Protein AF-0000000067862853 (afdb_homodimer)

Nearest PDB structures (foldseek):
  2pue-assembly1_A  TM=7.650E-01  e=5.326E-22  Escherichia coli
  3c3k-assembly1_A  TM=8.866E-01  e=2.742E-17  Actinobacillus succinogenes 130Z
  3c3k-assembly1_B  TM=8.792E-01  e=3.487E-16  Actinobacillus succinogenes 130Z
  3d8u-assembly1_B  TM=8.675E-01  e=1.770E-12  Vibrio parahaemolyticus
  3g85-assembly1_A  TM=8.368E-01  e=6.312E-10  Clostridium acetobutylicum ATCC 824

pLDDT: mean 90.09, std 11.93, range [35.66, 98.94]

Structure (mmCIF, N/CA/C/O backbone):
data_AF-0000000067862853-model_v1
#
loop_
_entity.id
_entity.type
_entity.pdbx_description
1 polymer 'Lmo0535 protein'
#
loop_
_atom_site.group_PDB
_atom_site.id
_atom_site.type_symbol
_atom_site.label_atom_id
_atom_site.label_alt_id
_atom_site.label_comp_id
_atom_site.label_asym_id
_atom_site.label_entity_id
_atom_site.label_seq_id
_atom_site.pdbx_PDB_ins_code
_atom_site.Cartn_x
_atom_site.Cartn_y
_atom_site.Cartn_z
_atom_site.occupancy
_atom_site.B_iso_or_equiv
_atom_site.auth_seq_id
_atom_site.auth_comp_id
_atom_site.auth_asym_id
_atom_site.auth_atom_id
_atom_site.pdbx_PDB_model_num
ATOM 1 N N . MET A 1 1 ? 16.25 32.438 21.812 1 44.72 1 MET A N 1
ATOM 2 C CA . MET A 1 1 ? 15.672 32.344 20.484 1 44.72 1 MET A CA 1
ATOM 3 C C . MET A 1 1 ? 15.031 33.688 20.078 1 44.72 1 MET A C 1
ATOM 5 O O . MET A 1 1 ? 14.445 34.375 20.922 1 44.72 1 MET A O 1
ATOM 9 N N . ALA A 1 2 ? 15.43 34.25 19.016 1 62.78 2 ALA A N 1
ATOM 10 C CA . ALA A 1 2 ? 14.906 35.531 18.609 1 62.78 2 ALA A CA 1
ATOM 11 C C . ALA A 1 2 ? 13.391 35.531 18.484 1 62.78 2 ALA A C 1
ATOM 13 O O . ALA A 1 2 ? 12.82 34.531 17.984 1 62.78 2 ALA A O 1
ATOM 14 N N . ASN A 1 3 ? 12.75 36.312 19.25 1 71.12 3 ASN A N 1
ATOM 15 C CA . ASN A 1 3 ? 11.305 36.469 19.125 1 71.12 3 ASN A CA 1
ATOM 16 C C . ASN A 1 3 ? 10.922 37.781 18.453 1 71.12 3 ASN A C 1
ATOM 18 O O . ASN A 1 3 ? 11.789 38.562 18.109 1 71.12 3 ASN A O 1
ATOM 22 N N . ILE A 1 4 ? 9.664 37.812 18.172 1 80.12 4 ILE A N 1
ATOM 23 C CA . ILE A 1 4 ? 9.148 38.938 17.438 1 80.12 4 ILE A CA 1
ATOM 24 C C . ILE A 1 4 ? 9.531 40.25 18.141 1 80.12 4 ILE A C 1
ATOM 26 O O . ILE A 1 4 ? 9.859 41.25 17.5 1 80.12 4 ILE A O 1
ATOM 30 N N . GLN A 1 5 ? 9.617 40.156 19.406 1 80.5 5 GLN A N 1
ATOM 31 C CA . GLN A 1 5 ? 9.93 41.344 20.203 1 80.5 5 GLN A CA 1
ATOM 32 C C . GLN A 1 5 ? 11.383 41.75 20.016 1 80.5 5 GLN A C 1
ATOM 34 O O . GLN A 1 5 ? 11.688 42.938 19.906 1 80.5 5 GLN A O 1
ATOM 39 N N . GLU A 1 6 ? 12.18 40.75 19.953 1 81.88 6 GLU A N 1
ATOM 40 C CA . GLU A 1 6 ? 13.594 41.031 19.734 1 81.88 6 GLU A CA 1
ATOM 41 C C . GLU A 1 6 ? 13.844 41.625 18.359 1 81.88 6 GLU A C 1
ATOM 43 O O . GLU A 1 6 ? 14.617 42.562 18.219 1 81.88 6 GLU A O 1
ATOM 48 N N . ILE A 1 7 ? 13.203 41.031 17.453 1 86.81 7 ILE A N 1
ATOM 49 C CA . ILE A 1 7 ? 13.328 41.531 16.094 1 86.81 7 ILE A CA 1
ATOM 50 C C . ILE A 1 7 ? 12.844 42.969 16.031 1 86.81 7 ILE A C 1
ATOM 52 O O . ILE A 1 7 ? 13.484 43.844 15.406 1 86.81 7 ILE A O 1
ATOM 56 N N . ALA A 1 8 ? 11.766 43.219 16.641 1 88.69 8 ALA A N 1
ATOM 57 C CA . ALA A 1 8 ? 11.203 44.562 16.672 1 88.69 8 ALA A CA 1
ATOM 58 C C . ALA A 1 8 ? 12.195 45.562 17.266 1 88.69 8 ALA A C 1
ATOM 60 O O . ALA A 1 8 ? 12.406 46.656 16.703 1 88.69 8 ALA A O 1
ATOM 61 N N . LYS A 1 9 ? 12.797 45.188 18.266 1 87.31 9 LYS A N 1
ATOM 62 C CA . LYS A 1 9 ? 13.781 46 18.938 1 87.31 9 LYS A CA 1
ATOM 63 C C . LYS A 1 9 ? 14.977 46.312 18.031 1 87.31 9 LYS A C 1
ATOM 65 O O . LYS A 1 9 ? 15.406 47.438 17.906 1 87.31 9 LYS A O 1
ATOM 70 N N . LEU A 1 10 ? 15.391 45.281 17.438 1 88.56 10 LEU A N 1
ATOM 71 C CA . LEU A 1 10 ? 16.578 45.406 16.594 1 88.56 10 LEU A CA 1
ATOM 72 C C . LEU A 1 10 ? 16.266 46.219 15.344 1 88.56 10 LEU A C 1
ATOM 74 O O . LEU A 1 10 ? 17.125 46.938 14.844 1 88.56 10 LEU A O 1
ATOM 78 N N . ALA A 1 11 ? 15.094 46.062 14.898 1 89.44 11 ALA A N 1
ATOM 79 C CA . ALA A 1 11 ? 14.688 46.75 13.664 1 89.44 11 ALA A CA 1
ATOM 80 C C . ALA A 1 11 ? 14.18 48.156 13.953 1 89.44 11 ALA A C 1
ATOM 82 O O . ALA A 1 11 ? 13.992 48.938 13.039 1 89.44 11 ALA A O 1
ATOM 83 N N . GLY A 1 12 ? 13.906 48.531 15.172 1 90.62 12 GLY A N 1
ATOM 84 C CA . GLY A 1 12 ? 13.383 49.812 15.562 1 90.62 12 GLY A CA 1
ATOM 85 C C . GLY A 1 12 ? 11.93 50.031 15.172 1 90.62 12 GLY A C 1
ATOM 86 O O . GLY A 1 12 ? 11.539 51.125 14.773 1 90.62 12 GLY A O 1
ATOM 87 N N . VAL A 1 13 ? 11.289 48.906 15.109 1 90 13 VAL A N 1
ATOM 88 C CA . VAL A 1 13 ? 9.875 48.969 14.758 1 90 13 VAL A CA 1
ATOM 89 C C . VAL A 1 13 ? 9.047 48.25 15.82 1 90 13 VAL A C 1
ATOM 91 O O . VAL A 1 13 ? 9.602 47.656 16.75 1 90 13 VAL A O 1
ATOM 94 N N . SER A 1 14 ? 7.727 48.406 15.781 1 85.44 14 SER A N 1
ATOM 95 C CA . SER A 1 14 ? 6.836 47.719 16.688 1 85.44 14 SER A CA 1
ATOM 96 C C . SER A 1 14 ? 6.754 46.219 16.344 1 85.44 14 SER A C 1
ATOM 98 O O . SER A 1 14 ? 7.031 45.812 15.211 1 85.44 14 SER A O 1
ATOM 100 N N . SER A 1 15 ? 6.383 45.406 17.359 1 86.12 15 SER A N 1
ATOM 101 C CA . SER A 1 15 ? 6.164 43.969 17.109 1 86.12 15 SER A CA 1
ATOM 102 C C . SER A 1 15 ? 5.09 43.75 16.062 1 86.12 15 SER A C 1
ATOM 104 O O . SER A 1 15 ? 5.164 42.812 15.273 1 86.12 15 SER A O 1
ATOM 106 N N . ALA A 1 16 ? 4.184 44.656 15.992 1 81 16 ALA A N 1
ATOM 107 C CA . ALA A 1 16 ? 3.131 44.594 14.984 1 81 16 ALA A CA 1
ATOM 108 C C . ALA A 1 16 ? 3.703 44.781 13.586 1 81 16 ALA A C 1
ATOM 110 O O . ALA A 1 16 ? 3.283 44.125 12.633 1 81 16 ALA A O 1
ATOM 111 N N . THR A 1 17 ? 4.598 45.719 13.539 1 84.19 17 THR A N 1
ATOM 112 C CA . THR A 1 17 ? 5.246 45.969 12.258 1 84.19 17 THR A CA 1
ATOM 113 C C . THR A 1 17 ? 6.039 44.75 11.797 1 84.19 17 THR A C 1
ATOM 115 O O . THR A 1 17 ? 6.004 44.406 10.617 1 84.19 17 THR A O 1
ATOM 118 N N . VAL A 1 18 ? 6.734 44.094 12.758 1 84.31 18 VAL A N 1
ATOM 119 C CA . VAL A 1 18 ? 7.477 42.875 12.445 1 84.31 18 VAL A CA 1
ATOM 120 C C . VAL A 1 18 ? 6.52 41.812 11.938 1 84.31 18 VAL A C 1
ATOM 122 O O . VAL A 1 18 ? 6.789 41.156 10.938 1 84.31 18 VAL A O 1
ATOM 125 N N . SER A 1 19 ? 5.484 41.75 12.602 1 78.56 19 SER A N 1
ATOM 126 C CA . SER A 1 19 ? 4.469 40.781 12.211 1 78.56 19 SER A CA 1
ATOM 127 C C . SER A 1 19 ? 3.941 41.062 10.812 1 78.56 19 SER A C 1
ATOM 129 O O . SER A 1 19 ? 3.752 40.125 10.016 1 78.56 19 SER A O 1
ATOM 131 N N . ARG A 1 20 ? 3.793 42.281 10.555 1 78.06 20 ARG A N 1
ATOM 132 C CA . ARG A 1 20 ? 3.314 42.688 9.234 1 78.06 20 ARG A CA 1
ATOM 133 C C . ARG A 1 20 ? 4.336 42.344 8.156 1 78.06 20 ARG A C 1
ATOM 135 O O . ARG A 1 20 ? 3.971 41.906 7.059 1 78.06 20 ARG A O 1
ATOM 142 N N . VAL A 1 21 ? 5.562 42.5 8.477 1 80.38 21 VAL A N 1
ATOM 143 C CA . VAL A 1 21 ? 6.625 42.188 7.523 1 80.38 21 VAL A CA 1
ATOM 144 C C . VAL A 1 21 ? 6.688 40.688 7.293 1 80.38 21 VAL A C 1
ATOM 146 O O . VAL A 1 21 ? 6.777 40.219 6.152 1 80.38 21 VAL A O 1
ATOM 149 N N . ILE A 1 22 ? 6.566 39.938 8.375 1 77.12 22 ILE A N 1
ATOM 150 C CA . ILE A 1 22 ? 6.648 38.469 8.336 1 77.12 22 ILE A CA 1
ATOM 151 C C . ILE A 1 22 ? 5.484 37.906 7.527 1 77.12 22 ILE A C 1
ATOM 153 O O . ILE A 1 22 ? 5.66 36.969 6.738 1 77.12 22 ILE A O 1
ATOM 157 N N . ASN A 1 23 ? 4.457 38.688 7.625 1 66.5 23 ASN A N 1
ATOM 158 C CA . ASN A 1 23 ? 3.234 38.188 6.992 1 66.5 23 ASN A CA 1
ATOM 159 C C . ASN A 1 23 ? 2.994 38.875 5.648 1 66.5 23 ASN A C 1
ATOM 161 O O . ASN A 1 23 ? 1.896 38.812 5.094 1 66.5 23 ASN A O 1
ATOM 165 N N . LYS A 1 24 ? 3.947 39.406 5.117 1 71.19 24 LYS A N 1
ATOM 166 C CA . LYS A 1 24 ? 3.986 40.094 3.838 1 71.19 24 LYS A CA 1
ATOM 167 C C . LYS A 1 24 ? 2.75 40.969 3.654 1 71.19 24 LYS A C 1
ATOM 169 O O . LYS A 1 24 ? 2.129 40.969 2.59 1 71.19 24 LYS A O 1
ATOM 174 N N . ARG A 1 25 ? 2.408 41.688 4.641 1 65.38 25 ARG A N 1
ATOM 175 C CA . ARG A 1 25 ? 1.272 42.594 4.562 1 65.38 25 ARG A CA 1
ATOM 176 C C . ARG A 1 25 ? 1.692 43.969 3.99 1 65.38 25 ARG A C 1
ATOM 178 O O . ARG A 1 25 ? 2.846 44.375 4.137 1 65.38 25 ARG A O 1
ATOM 185 N N . ASP A 1 26 ? 0.884 44.625 3.127 1 64.81 26 ASP A N 1
ATOM 186 C CA . ASP A 1 26 ? 1.16 45.75 2.256 1 64.81 26 ASP A CA 1
ATOM 187 C C . ASP A 1 26 ? 1.392 47.031 3.068 1 64.81 26 ASP A C 1
ATOM 189 O O . ASP A 1 26 ? 1.875 48.031 2.539 1 64.81 26 ASP A O 1
ATOM 193 N N . TYR A 1 27 ? 1.237 47.156 4.293 1 75.56 27 TYR A N 1
ATOM 194 C CA . TYR A 1 27 ? 1.211 48.406 5.02 1 75.56 27 TYR A CA 1
ATOM 195 C C . TYR A 1 27 ? 2.58 48.719 5.605 1 75.56 27 TYR A C 1
ATOM 197 O O . TYR A 1 27 ? 2.699 49.562 6.492 1 75.56 27 TYR A O 1
ATOM 205 N N . VAL A 1 28 ? 3.664 48.156 5.09 1 80.38 28 VAL A N 1
ATOM 206 C CA . VAL A 1 28 ? 5.012 48.406 5.586 1 80.38 28 VAL A CA 1
ATOM 207 C C . VAL A 1 28 ? 5.887 48.969 4.457 1 80.38 28 VAL A C 1
ATOM 209 O O . VAL A 1 28 ? 5.832 48.469 3.33 1 80.38 28 VAL A O 1
ATOM 212 N N . SER A 1 29 ? 6.543 50.188 4.637 1 84.62 29 SER A N 1
ATOM 213 C CA . SER A 1 29 ? 7.418 50.75 3.623 1 84.62 29 SER A CA 1
ATOM 214 C C . SER A 1 29 ? 8.492 49.781 3.186 1 84.62 29 SER A C 1
ATOM 216 O O . SER A 1 29 ? 8.875 48.875 3.951 1 84.62 29 SER A O 1
ATOM 218 N N . ASP A 1 30 ? 8.906 49.938 2.002 1 86.44 30 ASP A N 1
ATOM 219 C CA . ASP A 1 30 ? 9.93 49.062 1.445 1 86.44 30 ASP A CA 1
ATOM 220 C C . ASP A 1 30 ? 11.203 49.094 2.289 1 86.44 30 ASP A C 1
ATOM 222 O O . ASP A 1 30 ? 11.867 48.094 2.467 1 86.44 30 ASP A O 1
ATOM 226 N N . GLU A 1 31 ? 11.508 50.281 2.693 1 87.12 31 GLU A N 1
ATOM 227 C CA . GLU A 1 31 ? 12.711 50.438 3.512 1 87.12 31 GLU A CA 1
ATOM 228 C C . GLU A 1 31 ? 12.594 49.688 4.824 1 87.12 31 GLU A C 1
ATOM 230 O O . GLU A 1 31 ? 13.516 48.969 5.207 1 87.12 31 GLU A O 1
ATOM 235 N N . THR A 1 32 ? 11.531 49.781 5.445 1 89.44 32 THR A N 1
ATOM 236 C CA . THR A 1 32 ? 11.281 49.094 6.707 1 89.44 32 THR A CA 1
ATOM 237 C C . THR A 1 32 ? 11.234 47.594 6.504 1 89.44 32 THR A C 1
ATOM 239 O O . THR A 1 32 ? 11.789 46.844 7.301 1 89.44 32 THR A O 1
ATOM 242 N N . ARG A 1 33 ? 10.648 47.125 5.531 1 89.25 33 ARG A N 1
ATOM 243 C CA . ARG A 1 33 ? 10.562 45.719 5.195 1 89.25 33 ARG A CA 1
ATOM 244 C C . ARG A 1 33 ? 11.953 45.094 5.031 1 89.25 33 ARG A C 1
ATOM 246 O O . ARG A 1 33 ? 12.234 44.031 5.562 1 89.25 33 ARG A O 1
ATOM 253 N N . LYS A 1 34 ? 12.727 45.812 4.258 1 88 34 LYS A N 1
ATOM 254 C CA . LYS A 1 34 ? 14.086 45.312 4.027 1 88 34 LYS A CA 1
ATOM 255 C C . LYS A 1 34 ? 14.867 45.219 5.332 1 88 34 LYS A C 1
ATOM 257 O O . LYS A 1 34 ? 15.602 44.25 5.559 1 88 34 LYS A O 1
ATOM 262 N N . ARG A 1 35 ? 14.742 46.25 6.09 1 88.06 35 ARG A N 1
ATOM 263 C CA . ARG A 1 35 ? 15.445 46.281 7.367 1 88.06 35 ARG A CA 1
ATOM 264 C C . ARG A 1 35 ? 15 45.125 8.266 1 88.06 35 ARG A C 1
ATOM 266 O O . ARG A 1 35 ? 15.836 44.438 8.836 1 88.06 35 ARG A O 1
ATOM 273 N N . VAL A 1 36 ? 13.766 44.969 8.391 1 88.12 36 VAL A N 1
ATOM 274 C CA . VAL A 1 36 ? 13.195 43.906 9.227 1 88.12 36 VAL A CA 1
ATOM 275 C C . VAL A 1 36 ? 13.578 42.531 8.664 1 88.12 36 VAL A C 1
ATOM 277 O O . VAL A 1 36 ? 14 41.656 9.414 1 88.12 36 VAL A O 1
ATOM 280 N N . GLN A 1 37 ? 13.508 42.406 7.426 1 86.81 37 GLN A N 1
ATOM 281 C CA . GLN A 1 37 ? 13.852 41.156 6.785 1 86.81 37 GLN A CA 1
ATOM 282 C C . GLN A 1 37 ? 15.32 40.812 7.008 1 86.81 37 GLN A C 1
ATOM 284 O O . GLN A 1 37 ? 15.664 39.625 7.234 1 86.81 37 GLN A O 1
ATOM 289 N N . THR A 1 38 ? 16.188 41.812 6.832 1 85.38 38 THR A N 1
ATOM 290 C CA . THR A 1 38 ? 17.625 41.625 7.062 1 85.38 38 THR A CA 1
ATOM 291 C C . THR A 1 38 ? 17.875 41.062 8.461 1 85.38 38 THR A C 1
ATOM 293 O O . THR A 1 38 ? 18.703 40.156 8.641 1 85.38 38 THR A O 1
ATOM 296 N N . ILE A 1 39 ? 17.156 41.562 9.391 1 85.25 39 ILE A N 1
ATOM 297 C CA . ILE A 1 39 ? 17.312 41.125 10.773 1 85.25 39 ILE A CA 1
ATOM 298 C C . ILE A 1 39 ? 16.734 39.719 10.938 1 85.25 39 ILE A C 1
ATOM 300 O O . ILE A 1 39 ? 17.328 38.844 11.602 1 85.25 39 ILE A O 1
ATOM 304 N N . ILE A 1 40 ? 15.641 39.469 10.359 1 81.19 40 ILE A N 1
ATOM 305 C CA . ILE A 1 40 ? 15.023 38.125 10.375 1 81.19 40 ILE A CA 1
ATOM 306 C C . ILE A 1 40 ? 15.992 37.094 9.805 1 81.19 40 ILE A C 1
ATOM 308 O O . ILE A 1 40 ? 16.188 36.031 10.391 1 81.19 40 ILE A O 1
ATOM 312 N N . ASP A 1 41 ? 16.578 37.469 8.758 1 78.06 41 ASP A N 1
ATOM 313 C CA . ASP A 1 41 ? 17.531 36.594 8.094 1 78.06 41 ASP A CA 1
ATOM 314 C C . ASP A 1 41 ? 18.781 36.375 8.945 1 78.06 41 ASP A C 1
ATOM 316 O O . ASP A 1 41 ? 19.297 35.281 9.062 1 78.06 41 ASP A O 1
ATOM 320 N N . LYS A 1 42 ? 19.266 37.531 9.461 1 78.38 42 LYS A N 1
ATOM 321 C CA . LYS A 1 42 ? 20.453 37.5 10.297 1 78.38 42 LYS A CA 1
ATOM 322 C C . LYS A 1 42 ? 20.234 36.625 11.531 1 78.38 42 LYS A C 1
ATOM 324 O O . LYS A 1 42 ? 21.141 35.906 11.945 1 78.38 42 LYS A O 1
ATOM 329 N N . LEU A 1 43 ? 18.969 36.719 12 1 77 43 LEU A N 1
ATOM 330 C CA . LEU A 1 43 ? 18.656 35.969 13.219 1 77 43 LEU A CA 1
ATOM 331 C C . LEU A 1 43 ? 18.125 34.594 12.891 1 77 43 LEU A C 1
ATOM 333 O O . LEU A 1 43 ? 17.906 33.781 13.797 1 77 43 LEU A O 1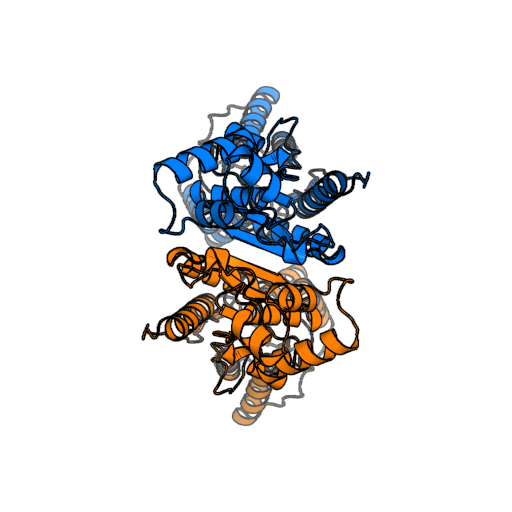
ATOM 337 N N . ASP A 1 44 ? 17.891 34.375 11.641 1 74 44 ASP A N 1
ATOM 338 C CA . ASP A 1 44 ? 17.266 33.156 11.164 1 74 44 ASP A CA 1
ATOM 339 C C . ASP A 1 44 ? 15.945 32.906 11.875 1 74 44 ASP A C 1
ATOM 341 O O . ASP A 1 44 ? 15.695 31.781 12.336 1 74 44 ASP A O 1
ATOM 345 N N . TYR A 1 45 ? 15.312 34.062 12.078 1 66.56 45 TYR A N 1
ATOM 346 C CA . TYR A 1 45 ? 14.039 34 12.797 1 66.56 45 TYR A CA 1
ATOM 347 C C . TYR A 1 45 ? 12.977 33.281 11.961 1 66.56 45 TYR A C 1
ATOM 349 O O . TYR A 1 45 ? 12.797 33.594 10.781 1 66.56 45 TYR A O 1
ATOM 357 N N . VAL A 1 46 ? 12.406 32.281 12.477 1 62.12 46 VAL A N 1
ATOM 358 C CA . VAL A 1 46 ? 11.297 31.562 11.836 1 62.12 46 VAL A CA 1
ATOM 359 C C . VAL A 1 46 ? 10.023 31.766 12.648 1 62.12 46 VAL A C 1
ATOM 361 O O . VAL A 1 46 ? 9.992 31.469 13.852 1 62.12 46 VAL A O 1
ATOM 364 N N . PRO A 1 47 ? 9 32.469 12.07 1 55.69 47 PRO A N 1
ATOM 365 C CA . PRO A 1 47 ? 7.75 32.656 12.812 1 55.69 47 PRO A CA 1
ATOM 366 C C . PRO A 1 47 ? 7.137 31.312 13.234 1 55.69 47 PRO A C 1
ATOM 368 O O . PRO A 1 47 ? 7.168 30.344 12.461 1 55.69 47 PRO A O 1
ATOM 371 N N . ASN A 1 48 ? 7.074 31.094 14.523 1 49.5 48 ASN A N 1
ATOM 372 C CA . ASN A 1 48 ? 6.363 29.906 14.984 1 49.5 48 ASN A CA 1
ATOM 373 C C . ASN A 1 48 ? 4.855 30.047 14.781 1 49.5 48 ASN A C 1
ATOM 375 O O . ASN A 1 48 ? 4.207 30.859 15.438 1 49.5 48 ASN A O 1
ATOM 379 N N . ILE A 1 49 ? 4.355 29.734 13.641 1 45.44 49 ILE A N 1
ATOM 380 C CA . ILE A 1 49 ? 2.918 29.828 13.398 1 45.44 49 ILE A CA 1
ATOM 381 C C . ILE A 1 49 ? 2.162 29.156 14.539 1 45.44 49 ILE A C 1
ATOM 383 O O . ILE A 1 49 ? 1.071 29.594 14.914 1 45.44 49 ILE A O 1
ATOM 387 N N . ASN A 1 50 ? 2.67 27.969 14.93 1 41.78 50 ASN A N 1
ATOM 388 C CA . ASN A 1 50 ? 2.016 27.266 16.016 1 41.78 50 ASN A CA 1
ATOM 389 C C . ASN A 1 50 ? 2.297 27.922 17.359 1 41.78 50 ASN A C 1
ATOM 391 O O . ASN A 1 50 ? 2.137 27.297 18.422 1 41.78 50 ASN A O 1
ATOM 395 N N . ALA A 1 51 ? 2.787 28.984 17.516 1 40.81 51 ALA A N 1
ATOM 396 C CA . ALA A 1 51 ? 2.971 29.672 18.797 1 40.81 51 ALA A CA 1
ATOM 397 C C . ALA A 1 51 ? 1.783 29.422 19.734 1 40.81 51 ALA A C 1
ATOM 399 O O . ALA A 1 51 ? 1.935 29.406 20.953 1 40.81 51 ALA A O 1
ATOM 400 N N . VAL A 1 52 ? 0.708 29.281 19.188 1 36.59 52 VAL A N 1
ATOM 401 C CA . VAL A 1 52 ? -0.43 28.969 20.047 1 36.59 52 VAL A CA 1
ATOM 402 C C . VAL A 1 52 ? -0.326 27.531 20.531 1 36.59 52 VAL A C 1
ATOM 404 O O . VAL A 1 52 ? -0.68 27.234 21.672 1 36.59 52 VAL A O 1
ATOM 407 N N . SER A 1 53 ? -0.062 26.547 19.672 1 39.09 53 SER A N 1
ATOM 408 C CA . SER A 1 53 ? 0.165 25.188 20.141 1 39.09 53 SER A CA 1
ATOM 409 C C . SER A 1 53 ? 1.437 25.094 20.984 1 39.09 53 SER A C 1
ATOM 411 O O . SER A 1 53 ? 1.828 24 21.406 1 39.09 53 SER A O 1
ATOM 413 N N . LEU A 1 54 ? 2.17 26.031 21.109 1 35.66 54 LEU A N 1
ATOM 414 C CA . LEU A 1 54 ? 3.506 26.188 21.672 1 35.66 54 LEU A CA 1
ATOM 415 C C . LEU A 1 54 ? 3.512 25.828 23.156 1 35.66 54 LEU A C 1
ATOM 417 O O . LEU A 1 54 ? 4.566 25.844 23.797 1 35.66 54 LEU A O 1
ATOM 421 N N . LYS A 1 55 ? 2.496 26.25 23.828 1 37.47 55 LYS A N 1
ATOM 422 C CA . LYS A 1 55 ? 2.91 25.969 25.203 1 37.47 55 LYS A CA 1
ATOM 423 C C . LYS A 1 55 ? 3.562 24.594 25.297 1 37.47 55 LYS A C 1
ATOM 425 O O . LYS A 1 55 ? 4.418 24.359 26.156 1 37.47 55 LYS A O 1
ATOM 430 N N . LYS A 1 56 ? 2.807 23.516 24.969 1 45.44 56 LYS A N 1
ATOM 431 C CA . LYS A 1 56 ? 3.461 22.25 25.281 1 45.44 56 LYS A CA 1
ATOM 432 C C . LYS A 1 56 ? 4.43 21.844 24.188 1 45.44 56 LYS A C 1
ATOM 434 O O . LYS A 1 56 ? 4.953 20.734 24.188 1 45.44 56 LYS A O 1
ATOM 439 N N . GLY A 1 57 ? 5.297 22.672 23.547 1 54.62 57 GLY A N 1
ATOM 440 C CA . GLY A 1 57 ? 6.484 22.641 22.719 1 54.62 57 GLY A CA 1
ATOM 441 C C . GLY A 1 57 ? 6.383 21.641 21.562 1 54.62 57 GLY A C 1
ATOM 442 O O . GLY A 1 57 ? 6.918 21.891 20.484 1 54.62 57 GLY A O 1
ATOM 443 N N . ALA A 1 58 ? 5.785 20.531 21.656 1 67.5 58 ALA A N 1
ATOM 444 C CA . ALA A 1 58 ? 5.809 19.516 20.609 1 67.5 58 ALA A CA 1
ATOM 445 C C . ALA A 1 58 ? 4.488 19.484 19.844 1 67.5 58 ALA A C 1
ATOM 447 O O . ALA A 1 58 ? 3.414 19.531 20.438 1 67.5 58 ALA A O 1
ATOM 448 N N . THR A 1 59 ? 4.473 19.719 18.484 1 75.31 59 THR A N 1
ATOM 449 C CA . THR A 1 59 ? 3.301 19.578 17.625 1 75.31 59 THR A CA 1
ATOM 450 C C . THR A 1 59 ? 2.791 18.141 17.625 1 75.31 59 THR A C 1
ATOM 452 O O . THR A 1 59 ? 1.637 17.891 17.281 1 75.31 59 THR A O 1
ATOM 455 N N . LYS A 1 60 ? 3.639 17.219 17.953 1 84.31 60 LYS A N 1
ATOM 456 C CA . LYS A 1 60 ? 3.396 15.781 17.875 1 84.31 60 LYS A CA 1
ATOM 457 C C . LYS A 1 60 ? 3.068 15.352 16.453 1 84.31 60 LYS A C 1
ATOM 459 O O . LYS A 1 60 ? 2.23 14.477 16.234 1 84.31 60 LYS A O 1
ATOM 464 N N . LEU A 1 61 ? 3.59 16.078 15.531 1 85.19 61 LEU A N 1
ATOM 465 C CA . LEU A 1 61 ? 3.461 15.805 14.102 1 85.19 61 LEU A CA 1
ATOM 466 C C . LEU A 1 61 ? 4.824 15.547 13.477 1 85.19 61 LEU A C 1
ATOM 468 O O . LEU A 1 61 ? 5.773 16.297 13.711 1 85.19 61 LEU A O 1
ATOM 472 N N . ILE A 1 62 ? 4.914 14.43 12.828 1 92.38 62 ILE A N 1
ATOM 473 C CA . ILE A 1 62 ? 6.133 14.125 12.086 1 92.38 62 ILE A CA 1
ATOM 474 C C . ILE A 1 62 ? 5.832 14.094 10.586 1 92.38 62 ILE A C 1
ATOM 476 O O . ILE A 1 62 ? 4.809 13.547 10.164 1 92.38 62 ILE A O 1
ATOM 480 N N . GLY A 1 63 ? 6.645 14.75 9.82 1 91.62 63 GLY A N 1
ATOM 481 C CA . GLY A 1 63 ? 6.5 14.711 8.375 1 91.62 63 GLY A CA 1
ATOM 482 C C . GLY A 1 63 ? 7.227 13.539 7.734 1 91.62 63 GLY A C 1
ATOM 483 O O . GLY A 1 63 ? 8.336 13.195 8.133 1 91.62 63 GLY A O 1
ATOM 484 N N . MET A 1 64 ? 6.57 12.945 6.805 1 92.38 64 MET A N 1
ATOM 485 C CA . MET A 1 64 ? 7.195 11.922 5.973 1 92.38 64 MET A CA 1
ATOM 486 C C . MET A 1 64 ? 7.211 12.344 4.508 1 92.38 64 MET A C 1
ATOM 488 O O . MET A 1 64 ? 6.164 12.641 3.932 1 92.38 64 MET A O 1
ATOM 492 N N . VAL A 1 65 ? 8.406 12.352 3.957 1 91.62 65 VAL A N 1
ATOM 493 C CA . VAL A 1 65 ? 8.594 12.781 2.576 1 91.62 65 VAL A CA 1
ATOM 494 C C . VAL A 1 65 ? 8.852 11.57 1.684 1 91.62 65 VAL A C 1
ATOM 496 O O . VAL A 1 65 ? 9.875 10.898 1.822 1 91.62 65 VAL A O 1
ATOM 499 N N . ILE A 1 66 ? 7.938 11.328 0.81 1 88.38 66 ILE A N 1
ATOM 500 C CA . ILE A 1 66 ? 8.039 10.172 -0.067 1 88.38 66 ILE A CA 1
ATOM 501 C C . ILE A 1 66 ? 7.762 10.586 -1.51 1 88.38 66 ILE A C 1
ATOM 503 O O . ILE A 1 66 ? 6.906 11.438 -1.765 1 88.38 66 ILE A O 1
ATOM 507 N N . PRO A 1 67 ? 8.516 10.023 -2.488 1 82.5 67 PRO A N 1
ATOM 508 C CA . PRO A 1 67 ? 8.281 10.414 -3.881 1 82.5 67 PRO A CA 1
ATOM 509 C C . PRO A 1 67 ? 7.043 9.758 -4.48 1 82.5 67 PRO A C 1
ATOM 511 O O . PRO A 1 67 ? 6.441 10.305 -5.414 1 82.5 67 PRO A O 1
ATOM 514 N N . SER A 1 68 ? 6.801 8.547 -4.121 1 77.62 68 SER A N 1
ATOM 515 C CA . SER A 1 68 ? 5.707 7.762 -4.68 1 77.62 68 SER A CA 1
ATOM 516 C C . SER A 1 68 ? 5.297 6.633 -3.74 1 77.62 68 SER A C 1
ATOM 518 O O . SER A 1 68 ? 5.859 6.488 -2.652 1 77.62 68 SER A O 1
ATOM 520 N N . PHE A 1 69 ? 4.207 6.016 -4.223 1 75.75 69 PHE A N 1
ATOM 521 C CA . PHE A 1 69 ? 3.779 4.832 -3.492 1 75.75 69 PHE A CA 1
ATOM 522 C C . PHE A 1 69 ? 4.316 3.564 -4.148 1 75.75 69 PHE A C 1
ATOM 524 O O . PHE A 1 69 ? 3.969 3.254 -5.289 1 75.75 69 PHE A O 1
ATOM 531 N N . THR A 1 70 ? 5.348 2.971 -3.648 1 77.38 70 THR A N 1
ATOM 532 C CA . THR A 1 70 ? 5.828 1.655 -4.055 1 77.38 70 THR A CA 1
ATOM 533 C C . THR A 1 70 ? 5.656 0.645 -2.924 1 77.38 70 THR A C 1
ATOM 535 O O . THR A 1 70 ? 5.355 1.021 -1.788 1 77.38 70 THR A O 1
ATOM 538 N N . ASP A 1 71 ? 5.832 -0.582 -3.254 1 79.31 71 ASP A N 1
ATOM 539 C CA . ASP A 1 71 ? 5.559 -1.629 -2.273 1 79.31 71 ASP A CA 1
ATOM 540 C C . ASP A 1 71 ? 6.445 -1.468 -1.039 1 79.31 71 ASP A C 1
ATOM 542 O O . ASP A 1 71 ? 5.953 -1.493 0.091 1 79.31 71 ASP A O 1
ATOM 546 N N . SER A 1 72 ? 7.723 -1.301 -1.27 1 82.62 72 SER A N 1
ATOM 547 C CA . SER A 1 72 ? 8.633 -1.154 -0.139 1 82.62 72 SER A CA 1
ATOM 548 C C . SER A 1 72 ? 8.352 0.132 0.631 1 82.62 72 SER A C 1
ATOM 550 O O . SER A 1 72 ? 8.438 0.156 1.86 1 82.62 72 SER A O 1
ATOM 552 N N . LEU A 1 73 ? 7.98 1.172 -0.05 1 85.81 73 LEU A N 1
ATOM 553 C CA . LEU A 1 73 ? 7.68 2.447 0.592 1 85.81 73 LEU A CA 1
ATOM 554 C C . LEU A 1 73 ? 6.395 2.355 1.407 1 85.81 73 LEU A C 1
ATOM 556 O O . LEU A 1 73 ? 6.285 2.967 2.473 1 85.81 73 LEU A O 1
ATOM 560 N N . ASN A 1 74 ? 5.52 1.596 0.898 1 86.44 74 ASN A N 1
ATOM 561 C CA . ASN A 1 74 ? 4.285 1.385 1.648 1 86.44 74 ASN A CA 1
ATOM 562 C C . ASN A 1 74 ? 4.551 0.677 2.975 1 86.44 74 ASN A C 1
ATOM 564 O O . ASN A 1 74 ? 3.904 0.975 3.98 1 86.44 74 ASN A O 1
ATOM 568 N N . VAL A 1 75 ? 5.418 -0.297 2.945 1 89.75 75 VAL A N 1
ATOM 569 C CA . VAL A 1 75 ? 5.793 -0.998 4.168 1 89.75 75 VAL A CA 1
ATOM 570 C C . VAL A 1 75 ? 6.422 -0.017 5.156 1 89.75 75 VAL A C 1
ATOM 572 O O . VAL A 1 75 ? 6.098 -0.026 6.344 1 89.75 75 VAL A O 1
ATOM 575 N N . PHE A 1 76 ? 7.289 0.811 4.617 1 92.88 76 PHE A N 1
ATOM 576 C CA . PHE A 1 76 ? 7.941 1.812 5.449 1 92.88 76 PHE A CA 1
ATOM 577 C C . PHE A 1 76 ? 6.914 2.764 6.059 1 92.88 76 PHE A C 1
ATOM 579 O O . PHE A 1 76 ? 6.926 3.006 7.266 1 92.88 76 PHE A O 1
ATOM 586 N N . LEU A 1 77 ? 6.07 3.234 5.207 1 89.56 77 LEU A N 1
ATOM 587 C CA . LEU A 1 77 ? 5.031 4.172 5.621 1 89.56 77 LEU A CA 1
ATOM 588 C C . LEU A 1 77 ? 4.156 3.564 6.719 1 89.56 77 LEU A C 1
ATOM 590 O O . LEU A 1 77 ? 3.926 4.195 7.75 1 89.56 77 LEU A O 1
ATOM 594 N N . LYS A 1 78 ? 3.715 2.412 6.504 1 87.69 78 LYS A N 1
ATOM 595 C CA . LYS A 1 78 ? 2.832 1.74 7.457 1 87.69 78 LYS A CA 1
ATOM 596 C C . LYS A 1 78 ? 3.518 1.557 8.805 1 87.69 78 LYS A C 1
ATOM 598 O O . LYS A 1 78 ? 2.979 1.954 9.844 1 87.69 78 LYS A O 1
ATOM 603 N N . SER A 1 79 ? 4.656 0.949 8.797 1 93.19 79 SER A N 1
ATOM 604 C CA . SER A 1 79 ? 5.363 0.627 10.031 1 93.19 79 SER A CA 1
ATOM 605 C C . SER A 1 79 ? 5.742 1.891 10.797 1 93.19 79 SER A C 1
ATOM 607 O O . SER A 1 79 ? 5.598 1.949 12.016 1 93.19 79 SER A O 1
ATOM 609 N N . PHE A 1 80 ? 6.184 2.893 10.094 1 94.62 80 PHE A N 1
ATOM 610 C CA . PHE A 1 80 ? 6.539 4.156 10.727 1 94.62 80 PHE A CA 1
ATOM 611 C C . PHE A 1 80 ? 5.32 4.797 11.383 1 94.62 80 PHE A C 1
ATOM 613 O O . PHE A 1 80 ? 5.391 5.258 12.523 1 94.62 80 PHE A O 1
ATOM 620 N N . THR A 1 81 ? 4.266 4.84 10.602 1 88.62 81 THR A N 1
ATOM 621 C CA . THR A 1 81 ? 3.043 5.469 11.094 1 88.62 81 THR A CA 1
ATOM 622 C C . THR A 1 81 ? 2.516 4.738 12.328 1 88.62 81 THR A C 1
ATOM 624 O O . THR A 1 81 ? 2.092 5.371 13.297 1 88.62 81 THR A O 1
ATOM 627 N N . MET A 1 82 ? 2.561 3.457 12.289 1 87.06 82 MET A N 1
ATOM 628 C CA . MET A 1 82 ? 2.057 2.66 13.406 1 87.06 82 MET A CA 1
ATOM 629 C C . MET A 1 82 ? 2.855 2.938 14.672 1 87.06 82 MET A C 1
ATOM 631 O O . MET A 1 82 ? 2.279 3.207 15.727 1 87.06 82 MET A O 1
ATOM 635 N N . ILE A 1 83 ? 4.176 2.906 14.602 1 92 83 ILE A N 1
ATOM 636 C CA . ILE A 1 83 ? 4.992 3.123 15.789 1 92 83 ILE A CA 1
ATOM 637 C C . ILE A 1 83 ? 4.867 4.574 16.25 1 92 83 ILE A C 1
ATOM 639 O O . ILE A 1 83 ? 4.875 4.859 17.453 1 92 83 ILE A O 1
ATOM 643 N N . ALA A 1 84 ? 4.793 5.516 15.32 1 91.06 84 ALA A N 1
ATOM 644 C CA . ALA A 1 84 ? 4.602 6.922 15.664 1 91.06 84 ALA A CA 1
ATOM 645 C C . ALA A 1 84 ? 3.318 7.117 16.469 1 91.06 84 ALA A C 1
ATOM 647 O O . ALA A 1 84 ? 3.32 7.789 17.5 1 91.06 84 ALA A O 1
ATOM 648 N N . GLN A 1 85 ? 2.338 6.535 16 1 83.31 85 GLN A N 1
ATOM 649 C CA . GLN A 1 85 ? 1.048 6.68 16.672 1 83.31 85 GLN A CA 1
ATOM 650 C C . GLN A 1 85 ? 1.068 6.039 18.047 1 83.31 85 GLN A C 1
ATOM 652 O O . GLN A 1 85 ? 0.455 6.555 18.984 1 83.31 85 GLN A O 1
ATOM 657 N N . GLU A 1 86 ? 1.654 4.895 18.125 1 85.44 86 GLU A N 1
ATOM 658 C CA . GLU A 1 86 ? 1.8 4.227 19.406 1 85.44 86 GLU A CA 1
ATOM 659 C C . GLU A 1 86 ? 2.463 5.145 20.438 1 85.44 86 GLU A C 1
ATOM 661 O O . GLU A 1 86 ? 2.279 4.973 21.641 1 85.44 86 GLU A O 1
ATOM 666 N N . HIS A 1 87 ? 3.16 6.105 19.922 1 88.31 87 HIS A N 1
ATOM 667 C CA . HIS A 1 87 ? 3.869 7.023 20.812 1 88.31 87 HIS A CA 1
ATOM 668 C C . HIS A 1 87 ? 3.229 8.406 20.797 1 88.31 87 HIS A C 1
ATOM 670 O O . HIS A 1 87 ? 3.857 9.391 21.203 1 88.31 87 HIS A O 1
ATOM 676 N N . GLY A 1 88 ? 2.047 8.469 20.219 1 83 88 GLY A N 1
ATOM 677 C CA . GLY A 1 88 ? 1.244 9.68 20.328 1 83 88 GLY A CA 1
ATOM 678 C C . GLY A 1 88 ? 1.536 10.68 19.219 1 83 88 GLY A C 1
ATOM 679 O O . GLY A 1 88 ? 1.157 11.852 19.328 1 83 88 GLY A O 1
ATOM 680 N N . TYR A 1 89 ? 2.295 10.289 18.25 1 86 89 TYR A N 1
ATOM 681 C CA . TYR A 1 89 ? 2.604 11.18 17.125 1 86 89 TYR A CA 1
ATOM 682 C C . TYR A 1 89 ? 1.716 10.883 15.93 1 86 89 TYR A C 1
ATOM 684 O O . TYR A 1 89 ? 1.426 9.719 15.641 1 86 89 TYR A O 1
ATOM 692 N N . ASN A 1 90 ? 1.3 11.953 15.234 1 79.94 90 ASN A N 1
ATOM 693 C CA . ASN A 1 90 ? 0.681 11.812 13.922 1 79.94 90 ASN A CA 1
ATOM 694 C C . ASN A 1 90 ? 1.696 12.008 12.797 1 79.94 90 ASN A C 1
ATOM 696 O O . ASN A 1 90 ? 2.764 12.586 13.016 1 79.94 90 ASN A O 1
ATOM 700 N N . VAL A 1 91 ? 1.279 11.477 11.641 1 86.81 91 VAL A N 1
ATOM 701 C CA . VAL A 1 91 ? 2.195 11.57 10.508 1 86.81 91 VAL A CA 1
ATOM 702 C C . VAL A 1 91 ? 1.538 12.352 9.375 1 86.81 91 VAL A C 1
ATOM 704 O O . VAL A 1 91 ? 0.383 12.102 9.023 1 86.81 91 VAL A O 1
ATOM 707 N N . THR A 1 92 ? 2.211 13.344 8.906 1 80.69 92 THR A N 1
ATOM 708 C CA . THR A 1 92 ? 1.788 14.062 7.711 1 80.69 92 THR A CA 1
ATOM 709 C C . THR A 1 92 ? 2.637 13.656 6.508 1 80.69 92 THR A C 1
ATOM 711 O O . THR A 1 92 ? 3.863 13.594 6.602 1 80.69 92 THR A O 1
ATOM 714 N N . LEU A 1 93 ? 1.907 13.414 5.379 1 82.94 93 LEU A N 1
ATOM 715 C CA . LEU A 1 93 ? 2.582 12.891 4.199 1 82.94 93 LEU A CA 1
ATOM 716 C C . LEU A 1 93 ? 2.855 14 3.189 1 82.94 93 LEU A C 1
ATOM 718 O O . LEU A 1 93 ? 1.986 14.836 2.926 1 82.94 93 LEU A O 1
ATOM 722 N N . PHE A 1 94 ? 4.109 13.992 2.742 1 82.06 94 PHE A N 1
ATOM 723 C CA . PHE A 1 94 ? 4.512 14.859 1.64 1 82.06 94 PHE A CA 1
ATOM 724 C C . PHE A 1 94 ? 4.898 14.039 0.417 1 82.06 94 PHE A C 1
ATOM 726 O O . PHE A 1 94 ? 5.996 13.484 0.358 1 82.06 94 PHE A O 1
ATOM 733 N N . MET A 1 95 ? 4.027 13.945 -0.489 1 79.12 95 MET A N 1
ATOM 734 C CA . MET A 1 95 ? 4.309 13.266 -1.749 1 79.12 95 MET A CA 1
ATOM 735 C C . MET A 1 95 ? 5.004 14.203 -2.73 1 79.12 95 MET A C 1
ATOM 737 O O . MET A 1 95 ? 4.383 15.133 -3.254 1 79.12 95 MET A O 1
ATOM 741 N N . THR A 1 96 ? 6.227 13.906 -3.02 1 81.44 96 THR A N 1
ATOM 742 C CA . THR A 1 96 ? 7.012 14.906 -3.736 1 81.44 96 THR A CA 1
ATOM 743 C C . THR A 1 96 ? 7.066 14.586 -5.227 1 81.44 96 THR A C 1
ATOM 745 O O . THR A 1 96 ? 7.289 15.477 -6.051 1 81.44 96 THR A O 1
ATOM 748 N N . ARG A 1 97 ? 6.852 13.328 -5.637 1 77.75 97 ARG A N 1
ATOM 749 C CA . ARG A 1 97 ? 7.109 12.898 -7.008 1 77.75 97 ARG A CA 1
ATOM 750 C C . ARG A 1 97 ? 8.469 13.398 -7.492 1 77.75 97 ARG A C 1
ATOM 752 O O . ARG A 1 97 ? 8.586 13.914 -8.602 1 77.75 97 ARG A O 1
ATOM 759 N N . ILE A 1 98 ? 9.398 13.469 -6.594 1 80.94 98 ILE A N 1
ATOM 760 C CA . ILE A 1 98 ? 10.797 13.844 -6.797 1 80.94 98 ILE A CA 1
ATOM 761 C C . ILE A 1 98 ? 10.883 15.32 -7.148 1 80.94 98 ILE A C 1
ATOM 763 O O . ILE A 1 98 ? 11.828 15.75 -7.816 1 80.94 98 ILE A O 1
ATOM 767 N N . ASP A 1 99 ? 9.922 16.062 -6.797 1 85.94 99 ASP A N 1
ATOM 768 C CA . ASP A 1 99 ? 9.953 17.516 -6.949 1 85.94 99 ASP A CA 1
ATOM 769 C C . ASP A 1 99 ? 10.672 18.172 -5.773 1 85.94 99 ASP A C 1
ATOM 771 O O . ASP A 1 99 ? 10.172 18.156 -4.645 1 85.94 99 ASP A O 1
ATOM 775 N N . PRO A 1 100 ? 11.781 18.828 -6.023 1 91.5 100 PRO A N 1
ATOM 776 C CA . PRO A 1 100 ? 12.539 19.438 -4.934 1 91.5 100 PRO A CA 1
ATOM 777 C C . PRO A 1 100 ? 11.742 20.516 -4.199 1 91.5 100 PRO A C 1
ATOM 779 O O . PRO A 1 100 ? 11.938 20.719 -2.998 1 91.5 100 PRO A O 1
ATOM 782 N N . ASP A 1 101 ? 10.859 21.141 -4.922 1 87.25 101 ASP A N 1
ATOM 783 C CA . ASP A 1 101 ? 10.086 22.203 -4.301 1 87.25 101 ASP A CA 1
ATOM 784 C C . ASP A 1 101 ? 9.141 21.656 -3.238 1 87.25 101 ASP A C 1
ATOM 786 O O . ASP A 1 101 ? 8.93 22.281 -2.197 1 87.25 101 ASP A O 1
ATOM 790 N N . LYS A 1 102 ? 8.633 20.562 -3.523 1 83.06 102 LYS A N 1
ATOM 791 C CA . LYS A 1 102 ? 7.73 19.938 -2.561 1 83.06 102 LYS A CA 1
ATOM 792 C C . LYS A 1 102 ? 8.484 19.469 -1.316 1 83.06 102 LYS A C 1
ATOM 794 O O . LYS A 1 102 ? 7.957 19.547 -0.204 1 83.06 102 LYS A O 1
ATOM 799 N N . GLU A 1 103 ? 9.648 18.953 -1.556 1 91.62 103 GLU A N 1
ATOM 800 C CA . GLU A 1 103 ? 10.484 18.578 -0.418 1 91.62 103 GLU A CA 1
ATOM 801 C C . GLU A 1 103 ? 10.836 19.812 0.424 1 91.62 103 GLU A C 1
ATOM 803 O O . GLU A 1 103 ? 10.859 19.734 1.654 1 91.62 103 GLU A O 1
ATOM 808 N N . LEU A 1 104 ? 11.07 20.906 -0.263 1 91.62 104 LEU A N 1
ATOM 809 C CA . LEU A 1 104 ? 11.391 22.141 0.438 1 91.62 104 LEU A CA 1
ATOM 810 C C . LEU A 1 104 ? 10.211 22.609 1.295 1 91.62 104 LEU A C 1
ATOM 812 O O . LEU A 1 104 ? 10.406 23.188 2.367 1 91.62 104 LEU A O 1
ATOM 816 N N . GLU A 1 105 ? 9.055 22.391 0.781 1 83.44 105 GLU A N 1
ATOM 817 C CA . GLU A 1 105 ? 7.871 22.719 1.575 1 83.44 105 GLU A CA 1
ATOM 818 C C . GLU A 1 105 ? 7.898 22 2.922 1 83.44 105 GLU A C 1
ATOM 820 O O . GLU A 1 105 ? 7.598 22.594 3.957 1 83.44 105 GLU A O 1
ATOM 825 N N . ALA A 1 106 ? 8.211 20.766 2.914 1 88.94 106 ALA A N 1
ATOM 826 C CA . ALA A 1 106 ? 8.305 19.984 4.145 1 88.94 106 ALA A CA 1
ATOM 827 C C . ALA A 1 106 ? 9.406 20.516 5.055 1 88.94 106 ALA A C 1
ATOM 829 O O . ALA A 1 106 ? 9.203 20.656 6.266 1 88.94 106 ALA A O 1
ATOM 830 N N . LEU A 1 107 ? 10.523 20.828 4.457 1 93.69 107 LEU A N 1
ATOM 831 C CA . LEU A 1 107 ? 11.656 21.375 5.203 1 93.69 107 LEU A CA 1
ATOM 832 C C . LEU A 1 107 ? 11.305 22.719 5.828 1 93.69 107 LEU A C 1
ATOM 834 O O . LEU A 1 107 ? 11.664 22.984 6.977 1 93.69 107 LEU A O 1
ATOM 838 N N . GLU A 1 108 ? 10.586 23.469 5.113 1 87.81 108 GLU A N 1
ATOM 839 C CA . GLU A 1 108 ? 10.164 24.766 5.621 1 87.81 108 GLU A CA 1
ATOM 840 C C . GLU A 1 108 ? 9.172 24.609 6.766 1 87.81 108 GLU A C 1
ATOM 842 O O . GLU A 1 108 ? 9.18 25.406 7.715 1 87.81 108 GLU A O 1
ATOM 847 N N . MET A 1 109 ? 8.336 23.656 6.66 1 84.19 109 MET A N 1
ATOM 848 C CA . MET A 1 109 ? 7.418 23.391 7.762 1 84.19 109 MET A CA 1
ATOM 849 C C . MET A 1 109 ? 8.18 23.031 9.031 1 84.19 109 MET A C 1
ATOM 851 O O . MET A 1 109 ? 7.77 23.391 10.133 1 84.19 109 MET A O 1
ATOM 855 N N . LEU A 1 110 ? 9.266 22.281 8.875 1 90 110 LEU A N 1
ATOM 856 C CA . LEU A 1 110 ? 10.133 21.984 10.008 1 90 110 LEU A CA 1
ATOM 857 C C . LEU A 1 110 ? 10.742 23.25 10.578 1 90 110 LEU A C 1
ATOM 859 O O . LEU A 1 110 ? 10.742 23.453 11.797 1 90 110 LEU A O 1
ATOM 863 N N . ARG A 1 111 ? 11.188 24.078 9.672 1 88.69 111 ARG A N 1
ATOM 864 C CA . ARG A 1 111 ? 11.781 25.344 10.07 1 88.69 111 ARG A CA 1
ATOM 865 C C . ARG A 1 111 ? 10.781 26.203 10.844 1 88.69 111 ARG A C 1
ATOM 867 O O . ARG A 1 111 ? 11.141 26.844 11.844 1 88.69 111 ARG A O 1
ATOM 874 N N . GLN A 1 112 ? 9.586 26.141 10.453 1 81.31 112 GLN A N 1
ATOM 875 C CA . GLN A 1 112 ? 8.531 26.953 11.062 1 81.31 112 GLN A CA 1
ATOM 876 C C . GLN A 1 112 ? 7.945 26.25 12.289 1 81.31 112 GLN A C 1
ATOM 878 O O . GLN A 1 112 ? 6.945 26.719 12.844 1 81.31 112 GLN A O 1
ATOM 883 N N . LYS A 1 113 ? 8.445 25.125 12.57 1 84.12 113 LYS A N 1
ATOM 884 C CA . LYS A 1 113 ? 8.062 24.359 13.758 1 84.12 113 LYS A CA 1
ATOM 885 C C . LYS A 1 113 ? 6.613 23.891 13.664 1 84.12 113 LYS A C 1
ATOM 887 O O . LYS A 1 113 ? 5.898 23.859 14.664 1 84.12 113 LYS A O 1
ATOM 892 N N . GLN A 1 114 ? 6.207 23.688 12.438 1 78.38 114 GLN A N 1
ATOM 893 C CA . GLN A 1 114 ? 4.879 23.125 12.211 1 78.38 114 GLN A CA 1
ATOM 894 C C . GLN A 1 114 ? 4.887 21.609 12.352 1 78.38 114 GLN A C 1
ATOM 896 O O . GLN A 1 114 ? 3.832 20.984 12.477 1 78.38 114 GLN A O 1
ATOM 901 N N . ILE A 1 115 ? 6.008 21.047 12.266 1 87.12 115 ILE A N 1
ATOM 902 C CA . ILE A 1 115 ? 6.234 19.641 12.539 1 87.12 115 ILE A CA 1
ATOM 903 C C . ILE A 1 115 ? 7.465 19.469 13.422 1 87.12 115 ILE A C 1
ATOM 905 O O . ILE A 1 115 ? 8.352 20.328 13.43 1 87.12 115 ILE A O 1
ATOM 909 N N . ASP A 1 116 ? 7.465 18.359 14.102 1 91.56 116 ASP A N 1
ATOM 910 C CA . ASP A 1 116 ? 8.531 18.156 15.078 1 91.56 116 ASP A CA 1
ATOM 911 C C . ASP A 1 116 ? 9.75 17.516 14.43 1 91.56 116 ASP A C 1
ATOM 913 O O . ASP A 1 116 ? 10.875 17.656 14.93 1 91.56 116 ASP A O 1
ATOM 917 N N . ALA A 1 117 ? 9.539 16.812 13.438 1 96.38 117 ALA A N 1
ATOM 918 C CA . ALA A 1 117 ? 10.617 16.062 12.797 1 96.38 117 ALA A CA 1
ATOM 919 C C . ALA A 1 117 ? 10.234 15.664 11.375 1 96.38 117 ALA A C 1
ATOM 921 O O . ALA A 1 117 ? 9.07 15.789 10.977 1 96.38 117 ALA A O 1
ATOM 922 N N . LEU A 1 118 ? 11.273 15.242 10.641 1 96.56 118 LEU A N 1
ATOM 923 C CA . LEU A 1 118 ? 11.062 14.789 9.266 1 96.56 118 LEU A CA 1
ATOM 924 C C . LEU A 1 118 ? 11.727 13.438 9.039 1 96.56 118 LEU A C 1
ATOM 926 O O . LEU A 1 118 ? 12.852 13.211 9.492 1 96.56 118 LEU A O 1
ATOM 930 N N . VAL A 1 119 ? 11.008 12.594 8.414 1 96.88 119 VAL A N 1
ATOM 931 C CA . VAL A 1 119 ? 11.617 11.406 7.809 1 96.88 119 VAL A CA 1
ATOM 932 C C . VAL A 1 119 ? 11.656 11.57 6.293 1 96.88 119 VAL A C 1
ATOM 934 O O . VAL A 1 119 ? 10.617 11.594 5.633 1 96.88 119 VAL A O 1
ATOM 937 N N . LEU A 1 120 ? 12.859 11.695 5.789 1 94.62 120 LEU A N 1
ATOM 938 C CA . LEU A 1 120 ? 13.086 11.797 4.352 1 94.62 120 LEU A CA 1
ATOM 939 C C . LEU A 1 120 ? 13.352 10.422 3.746 1 94.62 120 LEU A C 1
ATOM 941 O O . LEU A 1 120 ? 14.492 9.961 3.73 1 94.62 120 LEU A O 1
ATOM 945 N N . VAL A 1 121 ? 12.383 9.789 3.17 1 91 121 VAL A N 1
ATOM 946 C CA . VAL A 1 121 ? 12.523 8.422 2.684 1 91 121 VAL A CA 1
ATOM 947 C C . VAL A 1 121 ? 13.406 8.406 1.436 1 91 121 VAL A C 1
ATOM 949 O O . VAL A 1 121 ? 14.398 7.68 1.378 1 91 121 VAL A O 1
ATOM 952 N N . ILE A 1 122 ? 13.055 9.258 0.423 1 86.94 122 ILE A N 1
ATOM 953 C CA . ILE A 1 122 ? 13.883 9.516 -0.745 1 86.94 122 ILE A CA 1
ATOM 954 C C . ILE A 1 122 ? 13.969 11.016 -0.995 1 86.94 122 ILE A C 1
ATOM 956 O O . ILE A 1 122 ? 12.945 11.688 -1.152 1 86.94 122 ILE A O 1
ATOM 960 N N . ARG A 1 123 ? 15.117 11.5 -1.062 1 86.69 123 ARG A N 1
ATOM 961 C CA . ARG A 1 123 ? 15.289 12.945 -1.16 1 86.69 123 ARG A CA 1
ATOM 962 C C . ARG A 1 123 ? 15.172 13.414 -2.605 1 86.69 123 ARG A C 1
ATOM 964 O O . ARG A 1 123 ? 15.391 12.641 -3.537 1 86.69 123 ARG A O 1
ATOM 971 N N . SER A 1 124 ? 14.875 14.719 -2.744 1 88.31 124 SER A N 1
ATOM 972 C CA . SER A 1 124 ? 14.836 15.383 -4.043 1 88.31 124 SER A CA 1
ATOM 973 C C . SER A 1 124 ? 15.852 16.516 -4.109 1 88.31 124 SER A C 1
ATOM 975 O O . SER A 1 124 ? 16.219 16.969 -5.199 1 88.31 124 SER A O 1
ATOM 977 N N . ASN A 1 125 ? 16.25 17.047 -2.975 1 90.31 125 ASN A N 1
ATOM 978 C CA . ASN A 1 125 ? 17.281 18.078 -2.893 1 90.31 125 ASN A CA 1
ATOM 979 C C . ASN A 1 125 ? 18.625 17.5 -2.482 1 90.31 125 ASN A C 1
ATOM 981 O O . ASN A 1 125 ? 18.703 16.375 -2.002 1 90.31 125 ASN A O 1
ATOM 985 N N . ASP A 1 126 ? 19.688 18.266 -2.785 1 91.19 126 ASP A N 1
ATOM 986 C CA . ASP A 1 126 ? 21 17.797 -2.379 1 91.19 126 ASP A CA 1
ATOM 987 C C . ASP A 1 126 ? 21.156 17.797 -0.859 1 91.19 126 ASP A C 1
ATOM 989 O O . ASP A 1 126 ? 20.422 18.516 -0.165 1 91.19 126 ASP A O 1
ATOM 993 N N . TRP A 1 127 ? 22.047 16.984 -0.315 1 91.88 127 TRP A N 1
ATOM 994 C CA . TRP A 1 127 ? 22.234 16.828 1.124 1 91.88 127 TRP A CA 1
ATOM 995 C C . TRP A 1 127 ? 22.656 18.156 1.764 1 91.88 127 TRP A C 1
ATOM 997 O O . TRP A 1 127 ? 22.297 18.438 2.904 1 91.88 127 TRP A O 1
ATOM 1007 N N . LYS A 1 128 ? 23.422 18.953 1.079 1 91.5 128 LYS A N 1
ATOM 1008 C CA . LYS A 1 128 ? 23.859 20.234 1.619 1 91.5 128 LYS A CA 1
ATOM 1009 C C . LYS A 1 128 ? 22.656 21.109 1.974 1 91.5 128 LYS A C 1
ATOM 1011 O O . LYS A 1 128 ? 22.625 21.734 3.043 1 91.5 128 LYS A O 1
ATOM 1016 N N . THR A 1 129 ? 21.75 21.125 1.062 1 93.62 129 THR A N 1
ATOM 1017 C CA . THR A 1 129 ? 20.531 21.891 1.299 1 93.62 129 THR A CA 1
ATOM 1018 C C . THR A 1 129 ? 19.766 21.328 2.496 1 93.62 129 THR A C 1
ATOM 1020 O O . THR A 1 129 ? 19.359 22.078 3.385 1 93.62 129 THR A O 1
ATOM 1023 N N . ILE A 1 130 ? 19.625 20.062 2.58 1 95.56 130 ILE A N 1
ATOM 1024 C CA . ILE A 1 130 ? 18.828 19.391 3.605 1 95.56 130 ILE A CA 1
ATOM 1025 C C . ILE A 1 130 ? 19.516 19.531 4.965 1 95.56 130 ILE A C 1
ATOM 1027 O O . ILE A 1 130 ? 18.844 19.766 5.977 1 95.56 130 ILE A O 1
ATOM 1031 N N . GLU A 1 131 ? 20.844 19.438 5.008 1 95 131 GLU A N 1
ATOM 1032 C CA . GLU A 1 131 ? 21.609 19.516 6.242 1 95 131 GLU A CA 1
ATOM 1033 C C . GLU A 1 131 ? 21.391 20.844 6.949 1 95 131 GLU A C 1
ATOM 1035 O O . GLU A 1 131 ? 21.422 20.906 8.18 1 95 131 GLU A O 1
ATOM 1040 N N . HIS A 1 132 ? 21.141 21.844 6.156 1 93.31 132 HIS A N 1
ATOM 1041 C CA . HIS A 1 132 ? 20.906 23.172 6.715 1 93.31 132 HIS A CA 1
ATOM 1042 C C . HIS A 1 132 ? 19.656 23.203 7.586 1 93.31 132 HIS A C 1
ATOM 1044 O O . HIS A 1 132 ? 19.562 24 8.523 1 93.31 132 HIS A O 1
ATOM 1050 N N . TYR A 1 133 ? 18.766 22.359 7.324 1 95.25 133 TYR A N 1
ATOM 1051 C CA . TYR A 1 133 ? 17.5 22.375 8.023 1 95.25 133 TYR A CA 1
ATOM 1052 C C . TYR A 1 133 ? 17.562 21.547 9.305 1 95.25 133 TYR A C 1
ATOM 1054 O O . TYR A 1 133 ? 16.641 21.594 10.125 1 95.25 133 TYR A O 1
ATOM 1062 N N . THR A 1 134 ? 18.672 20.812 9.586 1 95.19 134 THR A N 1
ATOM 1063 C CA . THR A 1 134 ? 18.781 19.922 10.734 1 95.19 134 THR A CA 1
ATOM 1064 C C . THR A 1 134 ? 18.812 20.719 12.039 1 95.19 134 THR A C 1
ATOM 1066 O O . THR A 1 134 ? 18.562 20.188 13.109 1 95.19 134 THR A O 1
ATOM 1069 N N . LYS A 1 135 ? 19.125 21.969 11.977 1 92.31 135 LYS A N 1
ATOM 1070 C CA . LYS A 1 135 ? 19.188 22.812 13.172 1 92.31 135 LYS A CA 1
ATOM 1071 C C . LYS A 1 135 ? 17.781 23.125 13.695 1 92.31 135 LYS A C 1
ATOM 1073 O O . LYS A 1 135 ? 17.625 23.578 14.828 1 92.31 135 LYS A O 1
ATOM 1078 N N . TYR A 1 136 ? 16.781 22.922 12.875 1 90.88 136 TYR A N 1
ATOM 1079 C CA . TYR A 1 136 ? 15.414 23.25 13.273 1 90.88 136 TYR A CA 1
ATOM 1080 C C . TYR A 1 136 ? 14.703 22.047 13.859 1 90.88 136 TYR A C 1
ATOM 1082 O O . TYR A 1 136 ? 13.625 22.172 14.445 1 90.88 136 TYR A O 1
ATOM 1090 N N . GLY A 1 137 ? 15.25 20.844 13.703 1 94.5 137 GLY A N 1
ATOM 1091 C CA . GLY A 1 137 ? 14.688 19.609 14.211 1 94.5 137 GLY A CA 1
ATOM 1092 C C . GLY A 1 137 ? 15.297 18.375 13.594 1 94.5 137 GLY A C 1
ATOM 1093 O O . GLY A 1 137 ? 16.047 18.469 12.617 1 94.5 137 GLY A O 1
ATOM 1094 N N . PRO A 1 138 ? 14.93 17.25 14.109 1 96.81 138 PRO A N 1
ATOM 1095 C CA . PRO A 1 138 ? 15.492 16 13.602 1 96.81 138 PRO A CA 1
ATOM 1096 C C . PRO A 1 138 ? 15.07 15.688 12.164 1 96.81 138 PRO A C 1
ATOM 1098 O O . PRO A 1 138 ? 13.898 15.875 11.812 1 96.81 138 PRO A O 1
ATOM 1101 N N . ILE A 1 139 ? 15.992 15.281 11.391 1 97.38 139 ILE A N 1
ATOM 1102 C CA . ILE A 1 139 ? 15.789 14.719 10.055 1 97.38 139 ILE A CA 1
ATOM 1103 C C . ILE A 1 139 ? 16.484 13.367 9.953 1 97.38 139 ILE A C 1
ATOM 1105 O O . ILE A 1 139 ? 17.688 13.258 10.219 1 97.38 139 ILE A O 1
ATOM 1109 N N . VAL A 1 140 ? 15.742 12.375 9.695 1 97.44 140 VAL A N 1
ATOM 1110 C CA . VAL A 1 140 ? 16.266 11.023 9.492 1 97.44 140 VAL A CA 1
ATOM 1111 C C . VAL A 1 140 ? 15.922 10.547 8.086 1 97.44 140 VAL A C 1
ATOM 1113 O O . VAL A 1 140 ? 14.922 10.969 7.5 1 97.44 140 VAL A O 1
ATOM 1116 N N . THR A 1 141 ? 16.797 9.672 7.531 1 96.44 141 THR A N 1
ATOM 1117 C CA . THR A 1 141 ? 16.531 9.258 6.16 1 96.44 141 THR A CA 1
ATOM 1118 C C . THR A 1 141 ? 16.641 7.746 6.02 1 96.44 141 THR A C 1
ATOM 1120 O O . THR A 1 141 ? 17.297 7.09 6.836 1 96.44 141 THR A O 1
ATOM 1123 N N . TRP A 1 142 ? 15.914 7.219 5.016 1 94.69 142 TRP A N 1
ATOM 1124 C CA . TRP A 1 142 ? 16.031 5.816 4.617 1 94.69 142 TRP A CA 1
ATOM 1125 C C . TRP A 1 142 ? 17.125 5.637 3.574 1 94.69 142 TRP A C 1
ATOM 1127 O O . TRP A 1 142 ? 17.641 4.527 3.389 1 94.69 142 TRP A O 1
ATOM 1137 N N . GLN A 1 143 ? 17.547 6.645 2.926 1 89.88 143 GLN A N 1
ATOM 1138 C CA . GLN A 1 143 ? 18.547 6.598 1.866 1 89.88 143 GLN A CA 1
ATOM 1139 C C . GLN A 1 143 ? 19.953 6.488 2.445 1 89.88 143 GLN A C 1
ATOM 1141 O O . GLN A 1 143 ? 20.203 6.914 3.574 1 89.88 143 GLN A O 1
ATOM 1146 N N . ARG A 1 144 ? 20.75 5.938 1.636 1 89.12 144 ARG A N 1
ATOM 1147 C CA . ARG A 1 144 ? 22.156 5.836 2.041 1 89.12 144 ARG A CA 1
ATOM 1148 C C . ARG A 1 144 ? 22.828 7.207 2.043 1 89.12 144 ARG A C 1
ATOM 1150 O O . ARG A 1 144 ? 22.859 7.887 1.015 1 89.12 144 ARG A O 1
ATOM 1157 N N . VAL A 1 145 ? 23.219 7.59 3.127 1 85.81 145 VAL A N 1
ATOM 1158 C CA . VAL A 1 145 ? 24.016 8.797 3.271 1 85.81 145 VAL A CA 1
ATOM 1159 C C . VAL A 1 145 ? 24.938 8.672 4.48 1 85.81 145 VAL A C 1
ATOM 1161 O O . VAL A 1 145 ? 24.562 8.078 5.496 1 85.81 145 VAL A O 1
ATOM 1164 N N . GLU A 1 146 ? 26.172 9.016 4.27 1 82.75 146 GLU A N 1
ATOM 1165 C CA . GLU A 1 146 ? 27.078 9.133 5.398 1 82.75 146 GLU A CA 1
ATOM 1166 C C . GLU A 1 146 ? 27.203 10.578 5.859 1 82.75 146 GLU A C 1
ATOM 1168 O O . GLU A 1 146 ? 28.094 11.312 5.398 1 82.75 146 GLU A O 1
ATOM 1173 N N . SER A 1 147 ? 26.25 11.016 6.559 1 86.88 147 SER A N 1
ATOM 1174 C CA . SER A 1 147 ? 26.203 12.375 7.102 1 86.88 147 SER A CA 1
ATOM 1175 C C . SER A 1 147 ? 26.219 12.359 8.625 1 86.88 147 SER A C 1
ATOM 1177 O O . SER A 1 147 ? 25.594 11.508 9.25 1 86.88 147 SER A O 1
ATOM 1179 N N . GLU A 1 148 ? 26.953 13.281 9.227 1 88.25 148 GLU A N 1
ATOM 1180 C CA . GLU A 1 148 ? 26.969 13.422 10.68 1 88.25 148 GLU A CA 1
ATOM 1181 C C . GLU A 1 148 ? 25.672 14.07 11.18 1 88.25 148 GLU A C 1
ATOM 1183 O O . GLU A 1 148 ? 25.312 13.906 12.344 1 88.25 148 GLU A O 1
ATOM 1188 N N . LYS A 1 149 ? 25.078 14.711 10.352 1 92.19 149 LYS A N 1
ATOM 1189 C CA . LYS A 1 149 ? 23.922 15.516 10.766 1 92.19 149 LYS A CA 1
ATOM 1190 C C . LYS A 1 149 ? 22.609 14.781 10.5 1 92.19 149 LYS A C 1
ATOM 1192 O O . LYS A 1 149 ? 21.609 15.039 11.172 1 92.19 149 LYS A O 1
ATOM 1197 N N . ILE A 1 150 ? 22.688 13.898 9.516 1 95.5 150 ILE A N 1
ATOM 1198 C CA . ILE A 1 150 ? 21.453 13.211 9.125 1 95.5 150 ILE A CA 1
ATOM 1199 C C . ILE A 1 150 ? 21.641 11.703 9.305 1 95.5 150 ILE A C 1
ATOM 1201 O O . ILE A 1 150 ? 22.219 11.039 8.445 1 95.5 150 ILE A O 1
ATOM 1205 N N . PRO A 1 151 ? 21.125 11.227 10.422 1 95.56 151 PRO A N 1
ATOM 1206 C CA . PRO A 1 151 ? 21.188 9.773 10.586 1 95.56 151 PRO A CA 1
ATOM 1207 C C . PRO A 1 151 ? 20.375 9.023 9.523 1 95.56 151 PRO A C 1
ATOM 1209 O O . PRO A 1 151 ? 19.359 9.531 9.047 1 95.56 151 PRO A O 1
ATOM 1212 N N . SER A 1 152 ? 20.906 7.895 9.18 1 95.75 152 SER A N 1
ATOM 1213 C CA . SER A 1 152 ? 20.281 7.059 8.164 1 95.75 152 SER A CA 1
ATOM 1214 C C . SER A 1 152 ? 20.047 5.641 8.68 1 95.75 152 SER A C 1
ATOM 1216 O O . SER A 1 152 ? 20.844 5.129 9.469 1 95.75 152 SER A O 1
ATOM 1218 N N . VAL A 1 153 ? 18.938 5.055 8.234 1 96.25 153 VAL A N 1
ATOM 1219 C CA . VAL A 1 153 ? 18.625 3.684 8.625 1 96.25 153 VAL A CA 1
ATOM 1220 C C . VAL A 1 153 ? 18.828 2.748 7.438 1 96.25 153 VAL A C 1
ATOM 1222 O O . VAL A 1 153 ? 18.234 1.672 7.375 1 96.25 153 VAL A O 1
ATOM 1225 N N . PHE A 1 154 ? 19.656 3.139 6.492 1 93.81 154 PHE A N 1
ATOM 1226 C CA . PHE A 1 154 ? 19.859 2.361 5.273 1 93.81 154 PHE A CA 1
ATOM 1227 C C . PHE A 1 154 ? 20.547 1.042 5.578 1 93.81 154 PHE A C 1
ATOM 1229 O O . PHE A 1 154 ? 21.203 0.903 6.617 1 93.81 154 PHE A O 1
ATOM 1236 N N . MET A 1 155 ? 20.344 0.075 4.801 1 95.19 155 MET A N 1
ATOM 1237 C CA . MET A 1 155 ? 21.125 -1.161 4.738 1 95.19 155 MET A CA 1
ATOM 1238 C C . MET A 1 155 ? 21.875 -1.27 3.41 1 95.19 155 MET A C 1
ATOM 1240 O O . MET A 1 155 ? 21.328 -0.906 2.361 1 95.19 155 MET A O 1
ATOM 1244 N N . ASN A 1 156 ? 23.078 -1.632 3.465 1 94.38 156 ASN A N 1
ATOM 1245 C CA . ASN A 1 156 ? 23.859 -1.764 2.234 1 94.38 156 ASN A CA 1
ATOM 1246 C C . ASN A 1 156 ? 23.391 -2.953 1.402 1 94.38 156 ASN A C 1
ATOM 1248 O O . ASN A 1 156 ? 23.625 -4.105 1.771 1 94.38 156 ASN A O 1
ATOM 1252 N N . GLN A 1 157 ? 22.844 -2.682 0.259 1 95.38 157 GLN A N 1
ATOM 1253 C CA . GLN A 1 157 ? 22.234 -3.707 -0.583 1 95.38 157 GLN A CA 1
ATOM 1254 C C . GLN A 1 157 ? 23.297 -4.645 -1.157 1 95.38 157 GLN A C 1
ATOM 1256 O O . GLN A 1 157 ? 22.969 -5.734 -1.639 1 95.38 157 GLN A O 1
ATOM 1261 N N . TYR A 1 158 ? 24.547 -4.234 -1.132 1 97.5 158 TYR A N 1
ATOM 1262 C CA . TYR A 1 158 ? 25.625 -5.125 -1.507 1 97.5 158 TYR A CA 1
ATOM 1263 C C . TYR A 1 158 ? 25.531 -6.457 -0.775 1 97.5 158 TYR A C 1
ATOM 1265 O O . TYR A 1 158 ? 25.656 -7.52 -1.388 1 97.5 158 TYR A O 1
ATOM 1273 N N . ASP A 1 159 ? 25.219 -6.391 0.519 1 97.69 159 ASP A N 1
ATOM 1274 C CA . ASP A 1 159 ? 25.172 -7.582 1.361 1 97.69 159 ASP A CA 1
ATOM 1275 C C . ASP A 1 159 ? 23.984 -8.469 0.999 1 97.69 159 ASP A C 1
ATOM 1277 O O . ASP A 1 159 ? 24.141 -9.688 0.854 1 97.69 159 ASP A O 1
ATOM 1281 N N . GLY A 1 160 ? 22.859 -7.883 0.847 1 98.06 160 GLY A N 1
ATOM 1282 C CA . GLY A 1 160 ? 21.672 -8.641 0.484 1 98.06 160 GLY A CA 1
ATOM 1283 C C . GLY A 1 160 ? 21.75 -9.266 -0.893 1 98.06 160 GLY A C 1
ATOM 1284 O O . GLY A 1 160 ? 21.375 -10.422 -1.079 1 98.06 160 GLY A O 1
ATOM 1285 N N . TYR A 1 161 ? 22.25 -8.469 -1.815 1 98.19 161 TYR A N 1
ATOM 1286 C CA . TYR A 1 161 ? 22.375 -8.969 -3.182 1 98.19 161 TYR A CA 1
ATOM 1287 C C . TYR A 1 161 ? 23.391 -10.102 -3.258 1 98.19 161 TYR A C 1
ATOM 1289 O O . TYR A 1 161 ? 23.172 -11.086 -3.975 1 98.19 161 TYR A O 1
ATOM 1297 N N . THR A 1 162 ? 24.438 -9.984 -2.5 1 98.5 162 THR A N 1
ATOM 1298 C CA . THR A 1 162 ? 25.469 -11.016 -2.432 1 98.5 162 THR A CA 1
ATOM 1299 C C . THR A 1 162 ? 24.875 -12.328 -1.925 1 98.5 162 THR A C 1
ATOM 1301 O O . THR A 1 162 ? 25.203 -13.406 -2.439 1 98.5 162 THR A O 1
ATOM 1304 N N . LEU A 1 163 ? 23.984 -12.297 -0.955 1 98.56 163 LEU A N 1
ATOM 1305 C CA . LEU A 1 163 ? 23.328 -13.492 -0.437 1 98.56 163 LEU A CA 1
ATOM 1306 C C . LEU A 1 163 ? 22.609 -14.234 -1.551 1 98.56 163 LEU A C 1
ATOM 1308 O O . LEU A 1 163 ? 22.688 -15.469 -1.636 1 98.56 163 LEU A O 1
ATOM 1312 N N . GLY A 1 164 ? 21.906 -13.422 -2.41 1 98.69 164 GLY A N 1
ATOM 1313 C CA . GLY A 1 164 ? 21.172 -14.023 -3.514 1 98.69 164 GLY A CA 1
ATOM 1314 C C . GLY A 1 164 ? 22.078 -14.68 -4.543 1 98.69 164 GLY A C 1
ATOM 1315 O O . GLY A 1 164 ? 21.828 -15.812 -4.965 1 98.69 164 GLY A O 1
ATOM 1316 N N . LEU A 1 165 ? 23.141 -14 -4.875 1 98.81 165 LEU A N 1
ATOM 1317 C CA . LEU A 1 165 ? 24.094 -14.5 -5.859 1 98.81 165 LEU A CA 1
ATOM 1318 C C . LEU A 1 165 ? 24.766 -15.773 -5.359 1 98.81 165 LEU A C 1
ATOM 1320 O O . LEU A 1 165 ? 24.859 -16.766 -6.09 1 98.81 165 LEU A O 1
ATOM 1324 N N . GLU A 1 166 ? 25.219 -15.734 -4.145 1 98.81 166 GLU A N 1
ATOM 1325 C CA . GLU A 1 166 ? 25.906 -16.875 -3.543 1 98.81 166 GLU A CA 1
ATOM 1326 C C . GLU A 1 166 ? 24.969 -18.078 -3.459 1 98.81 166 GLU A C 1
ATOM 1328 O O . GLU A 1 166 ? 25.406 -19.219 -3.691 1 98.81 166 GLU A O 1
ATOM 1333 N N . HIS A 1 167 ? 23.734 -17.844 -3.119 1 98.88 167 HIS A N 1
ATOM 1334 C CA . HIS A 1 167 ? 22.75 -18.922 -3.045 1 98.88 167 HIS A CA 1
ATOM 1335 C C . HIS A 1 167 ? 22.578 -19.594 -4.402 1 98.88 167 HIS A C 1
ATOM 1337 O O . HIS A 1 167 ? 22.625 -20.828 -4.504 1 98.88 167 HIS A O 1
ATOM 1343 N N . LEU A 1 168 ? 22.359 -18.766 -5.418 1 98.81 168 LEU A N 1
ATOM 1344 C CA . LEU A 1 168 ? 22.172 -19.297 -6.762 1 98.81 168 LEU A CA 1
ATOM 1345 C C . LEU A 1 168 ? 23.391 -20.078 -7.227 1 98.81 168 LEU A C 1
ATOM 1347 O O . LEU A 1 168 ? 23.281 -21.172 -7.777 1 98.81 168 LEU A O 1
ATOM 1351 N N . TYR A 1 169 ? 24.562 -19.547 -6.961 1 98.75 169 TYR A N 1
ATOM 1352 C CA . TYR A 1 169 ? 25.812 -20.203 -7.336 1 98.75 169 TYR A CA 1
ATOM 1353 C C . TYR A 1 169 ? 25.953 -21.547 -6.613 1 98.75 169 TYR A C 1
ATOM 1355 O O . TYR A 1 169 ? 26.328 -22.547 -7.223 1 98.75 169 TYR A O 1
ATOM 1363 N N . ALA A 1 170 ? 25.656 -21.531 -5.305 1 98.69 170 ALA A N 1
ATOM 1364 C CA . ALA A 1 170 ? 25.75 -22.734 -4.492 1 98.69 170 ALA A CA 1
ATOM 1365 C C . ALA A 1 170 ? 24.812 -23.828 -5.012 1 98.69 170 ALA A C 1
ATOM 1367 O O . ALA A 1 170 ? 25.094 -25.016 -4.891 1 98.69 170 ALA A O 1
ATOM 1368 N N . LYS A 1 171 ? 23.703 -23.438 -5.66 1 98.5 171 LYS A N 1
ATOM 1369 C CA . LYS A 1 171 ? 22.719 -24.375 -6.195 1 98.5 171 LYS A CA 1
ATOM 1370 C C . LYS A 1 171 ? 23.125 -24.891 -7.57 1 98.5 171 LYS A C 1
ATOM 1372 O O . LYS A 1 171 ? 22.484 -25.781 -8.125 1 98.5 171 LYS A O 1
ATOM 1377 N N . GLY A 1 172 ? 24.234 -24.312 -8.156 1 98.31 172 GLY A N 1
ATOM 1378 C CA . GLY A 1 172 ? 24.797 -24.859 -9.375 1 98.31 172 GLY A CA 1
ATOM 1379 C C . GLY A 1 172 ? 24.578 -23.969 -10.586 1 98.31 172 GLY A C 1
ATOM 1380 O O . GLY A 1 172 ? 25.078 -24.266 -11.68 1 98.31 172 GLY A O 1
ATOM 1381 N N . TYR A 1 173 ? 23.875 -22.844 -10.445 1 98.25 173 TYR A N 1
ATOM 1382 C CA . TYR A 1 173 ? 23.656 -21.938 -11.562 1 98.25 173 TYR A CA 1
ATOM 1383 C C . TYR A 1 173 ? 24.938 -21.172 -11.906 1 98.25 173 TYR A C 1
ATOM 1385 O O . TYR A 1 173 ? 25.75 -20.891 -11.023 1 98.25 173 TYR A O 1
ATOM 1393 N N . ARG A 1 174 ? 25.109 -20.844 -13.203 1 98.06 174 ARG A N 1
ATOM 1394 C CA . ARG A 1 174 ? 26.359 -20.234 -13.625 1 98.06 174 ARG A CA 1
ATOM 1395 C C . ARG A 1 174 ? 26.109 -19.109 -14.633 1 98.06 174 ARG A C 1
ATOM 1397 O O . ARG A 1 174 ? 27 -18.297 -14.891 1 98.06 174 ARG A O 1
ATOM 1404 N N . LYS A 1 175 ? 24.922 -19.031 -15.227 1 98.19 175 LYS A N 1
ATOM 1405 C CA . LYS A 1 175 ? 24.562 -18.062 -16.25 1 98.19 175 LYS A CA 1
ATOM 1406 C C . LYS A 1 175 ? 23.562 -17.031 -15.711 1 98.19 175 LYS A C 1
ATOM 1408 O O . LYS A 1 175 ? 22.359 -17.219 -15.852 1 98.19 175 LYS A O 1
ATOM 1413 N N . PHE A 1 176 ? 24.094 -15.914 -15.281 1 98.44 176 PHE A N 1
ATOM 1414 C CA . PHE A 1 176 ? 23.297 -15 -14.477 1 98.44 176 PHE A CA 1
ATOM 1415 C C . PHE A 1 176 ? 22.812 -13.82 -15.305 1 98.44 176 PHE A C 1
ATOM 1417 O O . PHE A 1 176 ? 23.594 -13.219 -16.047 1 98.44 176 PHE A O 1
ATOM 1424 N N . VAL A 1 177 ? 21.547 -13.531 -15.148 1 98.62 177 VAL A N 1
ATOM 1425 C CA . VAL A 1 177 ? 21 -12.242 -15.555 1 98.62 177 VAL A CA 1
ATOM 1426 C C . VAL A 1 177 ? 20.469 -11.492 -14.336 1 98.62 177 VAL A C 1
ATOM 1428 O O . VAL A 1 177 ? 19.641 -12.016 -13.594 1 98.62 177 VAL A O 1
ATOM 1431 N N . ASN A 1 178 ? 21.016 -10.312 -14.148 1 98.5 178 ASN A N 1
ATOM 1432 C CA . ASN A 1 178 ? 20.516 -9.406 -13.117 1 98.5 178 ASN A CA 1
ATOM 1433 C C . ASN A 1 178 ? 19.578 -8.359 -13.711 1 98.5 178 ASN A C 1
ATOM 1435 O O . ASN A 1 178 ? 19.828 -7.836 -14.797 1 98.5 178 ASN A O 1
ATOM 1439 N N . VAL A 1 179 ? 18.5 -8.172 -12.969 1 98.31 179 VAL A N 1
ATOM 1440 C CA . VAL A 1 179 ? 17.594 -7.082 -13.305 1 98.31 179 VAL A CA 1
ATOM 1441 C C . VAL A 1 179 ? 17.656 -6 -12.227 1 98.31 179 VAL A C 1
ATOM 1443 O O . VAL A 1 179 ? 17.484 -6.285 -11.039 1 98.31 179 VAL A O 1
ATOM 1446 N N . TYR A 1 180 ? 17.953 -4.801 -12.695 1 97.5 180 TYR A N 1
ATOM 1447 C CA . TYR A 1 180 ? 18.172 -3.697 -11.766 1 97.5 180 TYR A CA 1
ATOM 1448 C C . TYR A 1 180 ? 17.094 -2.631 -11.914 1 97.5 180 TYR A C 1
ATOM 1450 O O . TYR A 1 180 ? 16.5 -2.479 -12.984 1 97.5 180 TYR A O 1
ATOM 1458 N N . GLY A 1 181 ? 16.828 -1.972 -10.805 1 93.06 181 GLY A N 1
ATOM 1459 C CA . GLY A 1 181 ? 15.961 -0.801 -10.852 1 93.06 181 GLY A CA 1
ATOM 1460 C C . GLY A 1 181 ? 16.672 0.446 -11.336 1 93.06 181 GLY A C 1
ATOM 1461 O O . GLY A 1 181 ? 17.5 0.381 -12.258 1 93.06 181 GLY A O 1
ATOM 1462 N N . ASN A 1 182 ? 16.297 1.547 -10.711 1 84.88 182 ASN A N 1
ATOM 1463 C CA . ASN A 1 182 ? 16.906 2.828 -11.062 1 84.88 182 ASN A CA 1
ATOM 1464 C C . ASN A 1 182 ? 18.406 2.84 -10.781 1 84.88 182 ASN A C 1
ATOM 1466 O O . ASN A 1 182 ? 18.812 2.77 -9.625 1 84.88 182 ASN A O 1
ATOM 1470 N N . THR A 1 183 ? 19.188 3.102 -11.789 1 87.31 183 THR A N 1
ATOM 1471 C CA . THR A 1 183 ? 20.625 2.922 -11.688 1 87.31 183 THR A CA 1
ATOM 1472 C C . THR A 1 183 ? 21.281 4.141 -11.047 1 87.31 183 THR A C 1
ATOM 1474 O O . THR A 1 183 ? 22.453 4.086 -10.648 1 87.31 183 THR A O 1
ATOM 1477 N N . THR A 1 184 ? 20.562 5.188 -10.945 1 81 184 THR A N 1
ATOM 1478 C CA . THR A 1 184 ? 21.156 6.363 -10.32 1 81 184 THR A CA 1
ATOM 1479 C C . THR A 1 184 ? 21.109 6.25 -8.797 1 81 184 THR A C 1
ATOM 1481 O O . THR A 1 184 ? 21.797 6.992 -8.094 1 81 184 THR A O 1
ATOM 1484 N N . GLY A 1 185 ? 20.391 5.305 -8.398 1 83.94 185 GLY A N 1
ATOM 1485 C CA . GLY A 1 185 ? 20.312 5.113 -6.965 1 83.94 185 GLY A CA 1
ATOM 1486 C C . GLY A 1 185 ? 21.484 4.348 -6.387 1 83.94 185 GLY A C 1
ATOM 1487 O O . GLY A 1 185 ? 21.984 3.418 -7.016 1 83.94 185 GLY A O 1
ATOM 1488 N N . LEU A 1 186 ? 21.922 4.695 -5.191 1 87.38 186 LEU A N 1
ATOM 1489 C CA . LEU A 1 186 ? 23.078 4.078 -4.547 1 87.38 186 LEU A CA 1
ATOM 1490 C C . LEU A 1 186 ? 22.797 2.607 -4.238 1 87.38 186 LEU A C 1
ATOM 1492 O O . LEU A 1 186 ? 23.719 1.782 -4.273 1 87.38 186 LEU A O 1
ATOM 1496 N N . ASN A 1 187 ? 21.594 2.285 -3.934 1 90.19 187 ASN A N 1
ATOM 1497 C CA . ASN A 1 187 ? 21.234 0.889 -3.684 1 90.19 187 ASN A CA 1
ATOM 1498 C C . ASN A 1 187 ? 21.484 0.021 -4.914 1 90.19 187 ASN A C 1
ATOM 1500 O O . ASN A 1 187 ? 22.094 -1.049 -4.812 1 90.19 187 ASN A O 1
ATOM 1504 N N . THR A 1 188 ? 21 0.516 -6.047 1 93.88 188 THR A N 1
ATOM 1505 C CA . THR A 1 188 ? 21.203 -0.218 -7.289 1 93.88 188 THR A CA 1
ATOM 1506 C C . THR A 1 188 ? 22.688 -0.324 -7.621 1 93.88 188 THR A C 1
ATOM 1508 O O . THR A 1 188 ? 23.172 -1.38 -8.047 1 93.88 188 THR A O 1
ATOM 1511 N N . GLN A 1 189 ? 23.422 0.708 -7.414 1 94.88 189 GLN A N 1
ATOM 1512 C CA . GLN A 1 189 ? 24.859 0.69 -7.656 1 94.88 189 GLN A CA 1
ATOM 1513 C C . GLN A 1 189 ? 25.547 -0.351 -6.781 1 94.88 189 GLN A C 1
ATOM 1515 O O . GLN A 1 189 ? 26.469 -1.03 -7.23 1 94.88 189 GLN A O 1
ATOM 1520 N N . SER A 1 190 ? 25.125 -0.46 -5.598 1 96.31 190 SER A N 1
ATOM 1521 C CA . SER A 1 190 ? 25.672 -1.46 -4.688 1 96.31 190 SER A CA 1
ATOM 1522 C C . SER A 1 190 ? 25.375 -2.873 -5.176 1 96.31 190 SER A C 1
ATOM 1524 O O . SER A 1 190 ? 26.234 -3.762 -5.07 1 96.31 190 SER A O 1
ATOM 1526 N N . ARG A 1 191 ? 24.156 -3.07 -5.676 1 97.5 191 ARG A N 1
ATOM 1527 C CA . ARG A 1 191 ? 23.797 -4.371 -6.227 1 97.5 191 ARG A CA 1
ATOM 1528 C C . ARG A 1 191 ? 24.672 -4.719 -7.43 1 97.5 191 ARG A C 1
ATOM 1530 O O . ARG A 1 191 ? 25.125 -5.855 -7.566 1 97.5 191 ARG A O 1
ATOM 1537 N N . MET A 1 192 ? 24.891 -3.703 -8.25 1 97.5 192 MET A N 1
ATOM 1538 C CA . MET A 1 192 ? 25.734 -3.896 -9.422 1 97.5 192 MET A CA 1
ATOM 1539 C C . MET A 1 192 ? 27.156 -4.238 -9.008 1 97.5 192 MET A C 1
ATOM 1541 O O . MET A 1 192 ? 27.781 -5.117 -9.602 1 97.5 192 MET A O 1
ATOM 1545 N N . LEU A 1 193 ? 27.641 -3.549 -8 1 97.88 193 LEU A N 1
ATOM 1546 C CA . LEU A 1 193 ? 28.969 -3.814 -7.477 1 97.88 193 LEU A CA 1
ATOM 1547 C C . LEU A 1 193 ? 29.062 -5.223 -6.906 1 97.88 193 LEU A C 1
ATOM 1549 O O . LEU A 1 193 ? 30.078 -5.91 -7.09 1 97.88 193 LEU A O 1
ATOM 1553 N N . ALA A 1 194 ? 28.062 -5.645 -6.227 1 98.56 194 ALA A N 1
ATOM 1554 C CA . ALA A 1 194 ? 28.016 -6.996 -5.676 1 98.56 194 ALA A CA 1
ATOM 1555 C C . ALA A 1 194 ? 28.172 -8.039 -6.773 1 98.56 194 ALA A C 1
ATOM 1557 O O . ALA A 1 194 ? 28.922 -9.016 -6.613 1 98.56 194 ALA A O 1
ATOM 1558 N N . PHE A 1 195 ? 27.5 -7.812 -7.891 1 98.56 195 PHE A N 1
ATOM 1559 C CA . PHE A 1 195 ? 27.594 -8.773 -8.992 1 98.56 195 PHE A CA 1
ATOM 1560 C C . PHE A 1 195 ? 28.984 -8.758 -9.609 1 98.56 195 PHE A C 1
ATOM 1562 O O . PHE A 1 195 ? 29.531 -9.812 -9.93 1 98.56 195 PHE A O 1
ATOM 1569 N N . LYS A 1 196 ? 29.438 -7.574 -9.805 1 98.31 196 LYS A N 1
ATOM 1570 C CA . LYS A 1 196 ? 30.781 -7.438 -10.359 1 98.31 196 LYS A CA 1
ATOM 1571 C C . LYS A 1 196 ? 31.812 -8.195 -9.516 1 98.31 196 LYS A C 1
ATOM 1573 O O . LYS A 1 196 ? 32.594 -8.977 -10.047 1 98.31 196 LYS A O 1
ATOM 1578 N N . ASP A 1 197 ? 31.828 -7.949 -8.242 1 98.56 197 ASP A N 1
ATOM 1579 C CA . ASP A 1 197 ? 32.75 -8.594 -7.324 1 98.56 197 ASP A CA 1
ATOM 1580 C C . ASP A 1 197 ? 32.531 -10.102 -7.285 1 98.56 197 ASP A C 1
ATOM 1582 O O . ASP A 1 197 ? 33.5 -10.875 -7.18 1 98.56 197 ASP A O 1
ATOM 1586 N N . PHE A 1 198 ? 31.281 -10.477 -7.32 1 98.69 198 PHE A N 1
ATOM 1587 C CA . PHE A 1 198 ? 30.906 -11.883 -7.355 1 98.69 198 PHE A CA 1
ATOM 1588 C C . PHE A 1 198 ? 31.516 -12.578 -8.57 1 98.69 198 PHE A C 1
ATOM 1590 O O . PHE A 1 198 ? 32.094 -13.648 -8.445 1 98.69 198 PHE A O 1
ATOM 1597 N N . CYS A 1 199 ? 31.406 -11.977 -9.727 1 98.44 199 CYS A N 1
ATOM 1598 C CA . CYS A 1 199 ? 31.969 -12.539 -10.953 1 98.44 199 CYS A CA 1
ATOM 1599 C C . CYS A 1 199 ? 33.5 -12.664 -10.844 1 98.44 199 CYS A C 1
ATOM 1601 O O . CYS A 1 199 ? 34.062 -13.656 -11.289 1 98.44 199 CYS A O 1
ATOM 1603 N N . ALA A 1 200 ? 34.094 -11.633 -10.281 1 98.25 200 ALA A N 1
ATOM 1604 C CA . ALA A 1 200 ? 35.531 -11.672 -10.094 1 98.25 200 ALA A CA 1
ATOM 1605 C C . ALA A 1 200 ? 35.938 -12.82 -9.172 1 98.25 200 ALA A C 1
ATOM 1607 O O . ALA A 1 200 ? 36.906 -13.547 -9.461 1 98.25 200 ALA A O 1
ATOM 1608 N N . ARG A 1 201 ? 35.219 -13.008 -8.141 1 98.12 201 ARG A N 1
ATOM 1609 C CA . ARG A 1 201 ? 35.531 -14.016 -7.141 1 98.12 201 ARG A CA 1
ATOM 1610 C C . ARG A 1 201 ? 35.406 -15.422 -7.727 1 98.12 201 ARG A C 1
ATOM 1612 O O . ARG A 1 201 ? 36.188 -16.312 -7.391 1 98.12 201 ARG A O 1
ATOM 1619 N N . TYR A 1 202 ? 34.5 -15.609 -8.57 1 98 202 TYR A N 1
ATOM 1620 C CA . TYR A 1 202 ? 34.219 -16.953 -9.062 1 98 202 TYR A CA 1
ATOM 1621 C C . TYR A 1 202 ? 34.656 -17.109 -10.508 1 98 202 TYR A C 1
ATOM 1623 O O . TYR A 1 202 ? 34.344 -18.109 -11.156 1 98 202 TYR A O 1
ATOM 1631 N N . GLU A 1 203 ? 35.344 -16.062 -10.992 1 97.62 203 GLU A N 1
ATOM 1632 C CA . GLU A 1 203 ? 35.906 -16.062 -12.336 1 97.62 203 GLU A CA 1
ATOM 1633 C C . GLU A 1 203 ? 34.844 -16.281 -13.398 1 97.62 203 GLU A C 1
ATOM 1635 O O . GLU A 1 203 ? 35 -17.125 -14.281 1 97.62 203 GLU A O 1
ATOM 1640 N N . LEU A 1 204 ? 33.688 -15.609 -13.234 1 97.69 204 LEU A N 1
ATOM 1641 C CA . LEU A 1 204 ? 32.625 -15.578 -14.211 1 97.69 204 LEU A CA 1
ATOM 1642 C C . LEU A 1 204 ? 32.719 -14.328 -15.086 1 97.69 204 LEU A C 1
ATOM 1644 O O . LEU A 1 204 ? 33.281 -13.312 -14.664 1 97.69 204 LEU A O 1
ATOM 1648 N N . ASP A 1 205 ? 32.281 -14.406 -16.312 1 96.31 205 ASP A N 1
ATOM 1649 C CA . ASP A 1 205 ? 32.219 -13.242 -17.203 1 96.31 205 ASP A CA 1
ATOM 1650 C C . ASP A 1 205 ? 31 -12.398 -16.922 1 96.31 205 ASP A C 1
ATOM 1652 O O . ASP A 1 205 ? 29.875 -12.805 -17.234 1 96.31 205 ASP A O 1
ATOM 1656 N N . PRO A 1 206 ? 31.156 -11.227 -16.438 1 95.44 206 PRO A N 1
ATOM 1657 C CA . PRO A 1 206 ? 30 -10.383 -16.125 1 95.44 206 PRO A CA 1
ATOM 1658 C C . PRO A 1 206 ? 29.297 -9.891 -17.375 1 95.44 206 PRO A C 1
ATOM 1660 O O . PRO A 1 206 ? 28.188 -9.328 -17.281 1 95.44 206 PRO A O 1
ATOM 1663 N N . HIS A 1 207 ? 29.875 -10.164 -18.547 1 94.94 207 HIS A N 1
ATOM 1664 C CA . HIS A 1 207 ? 29.312 -9.648 -19.797 1 94.94 207 HIS A CA 1
ATOM 1665 C C . HIS A 1 207 ? 28.797 -10.781 -20.672 1 94.94 207 HIS A C 1
ATOM 1667 O O . HIS A 1 207 ? 28.422 -10.555 -21.828 1 94.94 207 HIS A O 1
ATOM 1673 N N . GLU A 1 208 ? 28.734 -11.922 -20.125 1 95.44 208 GLU A N 1
ATOM 1674 C CA . GLU A 1 208 ? 28.203 -13.047 -20.891 1 95.44 208 GLU A CA 1
ATOM 1675 C C . GLU A 1 208 ? 26.766 -12.781 -21.344 1 95.44 208 GLU A C 1
ATOM 1677 O O . GLU A 1 208 ? 26.406 -13.109 -22.484 1 95.44 208 GLU A O 1
ATOM 1682 N N . PHE A 1 209 ? 26 -12.234 -20.391 1 96.12 209 PHE A N 1
ATOM 1683 C CA . PHE A 1 209 ? 24.625 -11.891 -20.703 1 96.12 209 PHE A CA 1
ATOM 1684 C C . PHE A 1 209 ? 24.375 -10.398 -20.516 1 96.12 209 PHE A C 1
ATOM 1686 O O . PHE A 1 209 ? 24.969 -9.773 -19.641 1 96.12 209 PHE A O 1
ATOM 1693 N N . ARG A 1 210 ? 23.5 -9.93 -21.281 1 95 210 ARG A N 1
ATOM 1694 C CA . ARG A 1 210 ? 23.062 -8.562 -21.031 1 95 210 ARG A CA 1
ATOM 1695 C C . ARG A 1 210 ? 22.281 -8.477 -19.719 1 95 210 ARG A C 1
ATOM 1697 O O . ARG A 1 210 ? 21.516 -9.383 -19.391 1 95 210 ARG A O 1
ATOM 1704 N N . GLN A 1 211 ? 22.562 -7.453 -19.016 1 97.19 211 GLN A N 1
ATOM 1705 C CA . GLN A 1 211 ? 21.781 -7.145 -17.828 1 97.19 211 GLN A CA 1
ATOM 1706 C C . GLN A 1 211 ? 20.688 -6.137 -18.125 1 97.19 211 GLN A C 1
ATOM 1708 O O . GLN A 1 211 ? 20.719 -5.465 -19.156 1 97.19 211 GLN A O 1
ATOM 1713 N N . PHE A 1 212 ? 19.641 -6.129 -17.281 1 97.81 212 PHE A N 1
ATOM 1714 C CA . PHE A 1 212 ? 18.516 -5.227 -17.516 1 97.81 212 PHE A CA 1
ATOM 1715 C C . PHE A 1 212 ? 18.484 -4.129 -16.469 1 97.81 212 PHE A C 1
ATOM 1717 O O . PHE A 1 212 ? 18.812 -4.359 -15.305 1 97.81 212 PHE A O 1
ATOM 1724 N N . TYR A 1 213 ? 18.062 -2.914 -16.938 1 96.69 213 TYR A N 1
ATOM 1725 C CA . TYR A 1 213 ? 18.094 -1.733 -16.094 1 96.69 213 TYR A CA 1
ATOM 1726 C C . TYR A 1 213 ? 16.766 -1.001 -16.109 1 96.69 213 TYR A C 1
ATOM 1728 O O . TYR A 1 213 ? 16.016 -1.074 -17.094 1 96.69 213 TYR A O 1
ATOM 1736 N N . GLY A 1 214 ? 16.5 -0.333 -15.016 1 93.81 214 GLY A N 1
ATOM 1737 C CA . GLY A 1 214 ? 15.32 0.506 -14.953 1 93.81 214 GLY A CA 1
ATOM 1738 C C . GLY A 1 214 ? 14.023 -0.289 -14.922 1 93.81 214 GLY A C 1
ATOM 1739 O O . GLY A 1 214 ? 13 0.16 -15.445 1 93.81 214 GLY A O 1
ATOM 1740 N N . GLN A 1 215 ? 14.078 -1.476 -14.398 1 94.31 215 GLN A N 1
ATOM 1741 C CA . GLN A 1 215 ? 12.922 -2.369 -14.344 1 94.31 215 GLN A CA 1
ATOM 1742 C C . GLN A 1 215 ? 12.531 -2.662 -12.898 1 94.31 215 GLN A C 1
ATOM 1744 O O . GLN A 1 215 ? 13.367 -2.605 -12 1 94.31 215 GLN A O 1
ATOM 1749 N N . GLY A 1 216 ? 11.195 -2.873 -12.727 1 94.19 216 GLY A N 1
ATOM 1750 C CA . GLY A 1 216 ? 10.812 -3.184 -11.359 1 94.19 216 GLY A CA 1
ATOM 1751 C C . GLY A 1 216 ? 9.359 -3.57 -11.219 1 94.19 216 GLY A C 1
ATOM 1752 O O . GLY A 1 216 ? 8.938 -4.07 -10.172 1 94.19 216 GLY A O 1
ATOM 1753 N N . SER A 1 217 ? 8.602 -3.438 -12.281 1 94.38 217 SER A N 1
ATOM 1754 C CA . SER A 1 217 ? 7.168 -3.711 -12.211 1 94.38 217 SER A CA 1
ATOM 1755 C C . SER A 1 217 ? 6.867 -5.164 -12.562 1 94.38 217 SER A C 1
ATOM 1757 O O . SER A 1 217 ? 7.699 -5.848 -13.156 1 94.38 217 SER A O 1
ATOM 1759 N N . ARG A 1 218 ? 5.715 -5.543 -12.148 1 96.06 218 ARG A N 1
ATOM 1760 C CA . ARG A 1 218 ? 5.211 -6.852 -12.547 1 96.06 218 ARG A CA 1
ATOM 1761 C C . ARG A 1 218 ? 5.211 -6.996 -14.07 1 96.06 218 ARG A C 1
ATOM 1763 O O . ARG A 1 218 ? 5.605 -8.039 -14.594 1 96.06 218 ARG A O 1
ATOM 1770 N N . GLN A 1 219 ? 4.789 -5.969 -14.773 1 97.5 219 GLN A N 1
ATOM 1771 C CA . GLN A 1 219 ? 4.727 -5.973 -16.234 1 97.5 219 GLN A CA 1
ATOM 1772 C C . GLN A 1 219 ? 6.117 -6.137 -16.844 1 97.5 219 GLN A C 1
ATOM 1774 O O . GLN A 1 219 ? 6.281 -6.824 -17.844 1 97.5 219 GLN A O 1
ATOM 1779 N N . ASP A 1 220 ? 7.043 -5.457 -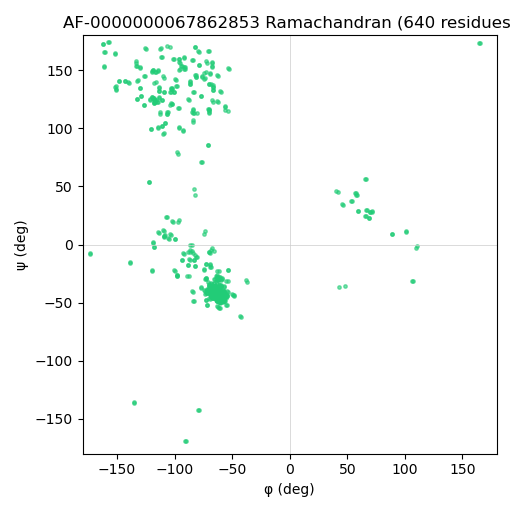16.234 1 98 220 ASP A N 1
ATOM 1780 C CA . ASP A 1 220 ? 8.422 -5.625 -16.672 1 98 220 ASP A CA 1
ATOM 1781 C C . ASP A 1 220 ? 8.844 -7.09 -16.594 1 98 220 ASP A C 1
ATOM 1783 O O . ASP A 1 220 ? 9.516 -7.598 -17.5 1 98 220 ASP A O 1
ATOM 1787 N N . GLY A 1 221 ? 8.492 -7.777 -15.484 1 98.62 221 GLY A N 1
ATOM 1788 C CA . GLY A 1 221 ? 8.789 -9.188 -15.336 1 98.62 221 GLY A CA 1
ATOM 1789 C C . GLY A 1 221 ? 8.188 -10.047 -16.438 1 98.62 221 GLY A C 1
ATOM 1790 O O . GLY A 1 221 ? 8.844 -10.953 -16.953 1 98.62 221 GLY A O 1
ATOM 1791 N N . GLU A 1 222 ? 7.008 -9.719 -16.797 1 98.69 222 GLU A N 1
ATOM 1792 C CA . GLU A 1 222 ? 6.324 -10.445 -17.859 1 98.69 222 GLU A CA 1
ATOM 1793 C C . GLU A 1 222 ? 7.043 -10.281 -19.188 1 98.69 222 GLU A C 1
ATOM 1795 O O . GLU A 1 222 ? 7.172 -11.234 -19.969 1 98.69 222 GLU A O 1
ATOM 1800 N N . LYS A 1 223 ? 7.488 -9.086 -19.438 1 98.62 223 LYS A N 1
ATOM 1801 C CA . LYS A 1 223 ? 8.242 -8.82 -20.672 1 98.62 223 LYS A CA 1
ATOM 1802 C C . LYS A 1 223 ? 9.516 -9.656 -20.719 1 98.62 223 LYS A C 1
ATOM 1804 O O . LYS A 1 223 ? 9.906 -10.141 -21.781 1 98.62 223 LYS A O 1
ATOM 1809 N N . ILE A 1 224 ? 10.156 -9.812 -19.578 1 98.56 224 ILE A N 1
ATOM 1810 C CA . ILE A 1 224 ? 11.414 -10.555 -19.516 1 98.56 224 ILE A CA 1
ATOM 1811 C C . ILE A 1 224 ? 11.141 -12.039 -19.797 1 98.56 224 ILE A C 1
ATOM 1813 O O . ILE A 1 224 ? 11.969 -12.727 -20.391 1 98.56 224 ILE A O 1
ATOM 1817 N N . ALA A 1 225 ? 10 -12.57 -19.391 1 98.75 225 ALA A N 1
ATOM 1818 C CA . ALA A 1 225 ? 9.633 -13.945 -19.719 1 98.75 225 ALA A CA 1
ATOM 1819 C C . ALA A 1 225 ? 9.586 -14.148 -21.234 1 98.75 225 ALA A C 1
ATOM 1821 O O . ALA A 1 225 ? 10.055 -15.172 -21.734 1 98.75 225 ALA A O 1
ATOM 1822 N N . HIS A 1 226 ? 9.062 -13.172 -21.906 1 98.69 226 HIS A N 1
ATOM 1823 C CA . HIS A 1 226 ? 9 -13.258 -23.375 1 98.69 226 HIS A CA 1
ATOM 1824 C C . HIS A 1 226 ? 10.398 -13.164 -23.984 1 98.69 226 HIS A C 1
ATOM 1826 O O . HIS A 1 226 ? 10.703 -13.859 -24.953 1 98.69 226 HIS A O 1
ATOM 1832 N N . TRP A 1 227 ? 11.203 -12.234 -23.438 1 98.62 227 TRP A N 1
ATOM 1833 C CA . TRP A 1 227 ? 12.594 -12.148 -23.891 1 98.62 227 TRP A CA 1
ATOM 1834 C C . TRP A 1 227 ? 13.289 -13.492 -23.75 1 98.62 227 TRP A C 1
ATOM 1836 O O . TRP A 1 227 ? 13.992 -13.938 -24.672 1 98.62 227 TRP A O 1
ATOM 1846 N N . PHE A 1 228 ? 13.117 -14.188 -22.641 1 98.38 228 PHE A N 1
ATOM 1847 C CA . PHE A 1 228 ? 13.711 -15.5 -22.391 1 98.38 228 PHE A CA 1
ATOM 1848 C C . PHE A 1 228 ? 13.258 -16.5 -23.453 1 98.38 228 PHE A C 1
ATOM 1850 O O . PHE A 1 228 ? 14.062 -17.297 -23.953 1 98.38 228 PHE A O 1
ATOM 1857 N N . ALA A 1 229 ? 11.961 -16.438 -23.781 1 98.38 229 ALA A N 1
ATOM 1858 C CA . ALA A 1 229 ? 11.398 -17.359 -24.75 1 98.38 229 ALA A CA 1
ATOM 1859 C C . ALA A 1 229 ? 12.039 -17.156 -26.125 1 98.38 229 ALA A C 1
ATOM 1861 O O . ALA A 1 229 ? 12.188 -18.109 -26.891 1 98.38 229 ALA A O 1
ATOM 1862 N N . GLU A 1 230 ? 12.477 -15.969 -26.375 1 97.81 230 GLU A N 1
ATOM 1863 C CA . GLU A 1 230 ? 12.922 -15.617 -27.719 1 97.81 230 GLU A CA 1
ATOM 1864 C C . GLU A 1 230 ? 14.438 -15.719 -27.844 1 97.81 230 GLU A C 1
ATOM 1866 O O . GLU A 1 230 ? 14.961 -15.922 -28.953 1 97.81 230 GLU A O 1
ATOM 1871 N N . THR A 1 231 ? 15.109 -15.562 -26.766 1 97.06 231 THR A N 1
ATOM 1872 C CA . THR A 1 231 ? 16.562 -15.516 -26.828 1 97.06 231 THR A CA 1
ATOM 1873 C C . THR A 1 231 ? 17.141 -16.906 -27.062 1 97.06 231 THR A C 1
ATOM 1875 O O . THR A 1 231 ? 16.594 -17.906 -26.594 1 97.06 231 THR A O 1
ATOM 1878 N N . GLU A 1 232 ? 18.172 -17 -27.828 1 96.5 232 GLU A N 1
ATOM 1879 C CA . GLU A 1 232 ? 18.812 -18.266 -28.156 1 96.5 232 GLU A CA 1
ATOM 1880 C C . GLU A 1 232 ? 19.797 -18.688 -27.062 1 96.5 232 GLU A C 1
ATOM 1882 O O . GLU A 1 232 ? 19.812 -19.844 -26.641 1 96.5 232 GLU A O 1
ATOM 1887 N N . HIS A 1 233 ? 20.594 -17.75 -26.703 1 97 233 HIS A N 1
ATOM 1888 C CA . HIS A 1 233 ? 21.5 -17.969 -25.578 1 97 233 HIS A CA 1
ATOM 1889 C C . HIS A 1 233 ? 20.812 -17.688 -24.25 1 97 233 HIS A C 1
ATOM 1891 O O . HIS A 1 233 ? 20.672 -16.531 -23.844 1 97 233 HIS A O 1
ATOM 1897 N N . LYS A 1 234 ? 20.484 -18.812 -23.469 1 97.94 234 LYS A N 1
ATOM 1898 C CA . LYS A 1 234 ? 19.578 -18.672 -22.344 1 97.94 234 LYS A CA 1
ATOM 1899 C C . LYS A 1 234 ? 20.328 -18.688 -21.016 1 97.94 234 LYS A C 1
ATOM 1901 O O . LYS A 1 234 ? 21.203 -19.531 -20.812 1 97.94 234 LYS A O 1
ATOM 1906 N N . PRO A 1 235 ? 20.016 -17.719 -20.172 1 98.5 235 PRO A N 1
ATOM 1907 C CA . PRO A 1 235 ? 20.516 -17.797 -18.812 1 98.5 235 PRO A CA 1
ATOM 1908 C C . PRO A 1 235 ? 19.844 -18.922 -18 1 98.5 235 PRO A C 1
ATOM 1910 O O . PRO A 1 235 ? 18.828 -19.469 -18.438 1 98.5 235 PRO A O 1
ATOM 1913 N N . ASP A 1 236 ? 20.438 -19.203 -16.906 1 98.62 236 ASP A N 1
ATOM 1914 C CA . ASP A 1 236 ? 19.828 -20.234 -16.078 1 98.62 236 ASP A CA 1
ATOM 1915 C C . ASP A 1 236 ? 19.406 -19.688 -14.719 1 98.62 236 ASP A C 1
ATOM 1917 O O . ASP A 1 236 ? 18.828 -20.406 -13.906 1 98.62 236 ASP A O 1
ATOM 1921 N N . ALA A 1 237 ? 19.688 -18.359 -14.453 1 98.75 237 ALA A N 1
ATOM 1922 C CA . ALA A 1 237 ? 19.281 -17.766 -13.18 1 98.75 237 ALA A CA 1
ATOM 1923 C C . ALA A 1 237 ? 19.031 -16.266 -13.328 1 98.75 237 ALA A C 1
ATOM 1925 O O . ALA A 1 237 ? 19.781 -15.578 -14.016 1 98.75 237 ALA A O 1
ATOM 1926 N N . PHE A 1 238 ? 17.953 -15.836 -12.75 1 98.88 238 PHE A N 1
ATOM 1927 C CA . PHE A 1 238 ? 17.641 -14.414 -12.648 1 98.88 238 PHE A CA 1
ATOM 1928 C C . PHE A 1 238 ? 17.672 -13.953 -11.203 1 98.88 238 PHE A C 1
ATOM 1930 O O . PHE A 1 238 ? 17.094 -14.586 -10.32 1 98.88 238 PHE A O 1
ATOM 1937 N N . LEU A 1 239 ? 18.406 -12.938 -10.898 1 98.75 239 LEU A N 1
ATOM 1938 C CA . LEU A 1 239 ? 18.25 -12.164 -9.672 1 98.75 239 LEU A CA 1
ATOM 1939 C C . LEU A 1 239 ? 17.531 -10.852 -9.945 1 98.75 239 LEU A C 1
ATOM 1941 O O . LEU A 1 239 ? 17.984 -10.047 -10.766 1 98.75 239 LEU A O 1
ATOM 1945 N N . THR A 1 240 ? 16.359 -10.625 -9.273 1 98.25 240 THR A N 1
ATOM 1946 C CA . THR A 1 240 ? 15.422 -9.586 -9.68 1 98.25 240 THR A CA 1
ATOM 1947 C C . THR A 1 240 ? 15.383 -8.461 -8.648 1 98.25 240 THR A C 1
ATOM 1949 O O . THR A 1 240 ? 15.867 -8.625 -7.523 1 98.25 240 THR A O 1
ATOM 1952 N N . PRO A 1 241 ? 14.906 -7.328 -9.031 1 96.31 241 PRO A N 1
ATOM 1953 C CA . PRO A 1 241 ? 14.969 -6.176 -8.133 1 96.31 241 PRO A CA 1
ATOM 1954 C C . PRO A 1 241 ? 13.977 -6.281 -6.969 1 96.31 241 PRO A C 1
ATOM 1956 O O . PRO A 1 241 ? 14.195 -5.688 -5.91 1 96.31 241 PRO A O 1
ATOM 1959 N N . ASN A 1 242 ? 12.867 -6.969 -7.16 1 96.25 242 ASN A N 1
ATOM 1960 C CA . ASN A 1 242 ? 11.844 -7.125 -6.129 1 96.25 242 ASN A CA 1
ATOM 1961 C C . ASN A 1 242 ? 10.914 -8.297 -6.438 1 96.25 242 ASN A C 1
ATOM 1963 O O . ASN A 1 242 ? 10.961 -8.867 -7.527 1 96.25 242 ASN A O 1
ATOM 1967 N N . ASP A 1 243 ? 10.086 -8.586 -5.516 1 97.56 243 ASP A N 1
ATOM 1968 C CA . ASP A 1 243 ? 9.266 -9.797 -5.59 1 97.56 243 ASP A CA 1
ATOM 1969 C C . ASP A 1 243 ? 8.164 -9.641 -6.629 1 97.56 243 ASP A C 1
ATOM 1971 O O . ASP A 1 243 ? 7.738 -10.625 -7.242 1 97.56 243 ASP A O 1
ATOM 1975 N N . TYR A 1 244 ? 7.68 -8.5 -6.883 1 96.75 244 TYR A N 1
ATOM 1976 C CA . TYR A 1 244 ? 6.609 -8.344 -7.863 1 96.75 244 TYR A CA 1
ATOM 1977 C C . TYR A 1 244 ? 7.133 -8.547 -9.281 1 96.75 244 TYR A C 1
ATOM 1979 O O . TYR A 1 244 ? 6.445 -9.125 -10.125 1 96.75 244 TYR A O 1
ATOM 1987 N N . PHE A 1 245 ? 8.305 -7.977 -9.5 1 97.81 245 PHE A N 1
ATOM 1988 C CA . PHE A 1 245 ? 8.945 -8.289 -10.766 1 97.81 245 PHE A CA 1
ATOM 1989 C C . PHE A 1 245 ? 9.117 -9.797 -10.938 1 97.81 245 PHE A C 1
ATOM 1991 O O . PHE A 1 245 ? 8.773 -10.352 -11.977 1 97.81 245 PHE A O 1
ATOM 1998 N N . ALA A 1 246 ? 9.656 -10.422 -9.875 1 98.81 246 ALA A N 1
ATOM 1999 C CA . ALA A 1 246 ? 9.875 -11.867 -9.891 1 98.81 246 ALA A CA 1
ATOM 2000 C C . ALA A 1 246 ? 8.578 -12.617 -10.164 1 98.81 246 ALA A C 1
ATOM 2002 O O . ALA A 1 246 ? 8.562 -13.586 -10.93 1 98.81 246 ALA A O 1
ATOM 2003 N N . ALA A 1 247 ? 7.531 -12.141 -9.562 1 98.69 247 ALA A N 1
ATOM 2004 C CA . ALA A 1 247 ? 6.223 -12.773 -9.734 1 98.69 247 ALA A CA 1
ATOM 2005 C C . ALA A 1 247 ? 5.75 -12.68 -11.18 1 98.69 247 ALA A C 1
ATOM 2007 O O . ALA A 1 247 ? 5.227 -13.648 -11.734 1 98.69 247 ALA A O 1
ATOM 2008 N N . GLY A 1 248 ? 5.914 -11.492 -11.758 1 98.81 248 GLY A N 1
ATOM 2009 C CA . GLY A 1 248 ? 5.578 -11.336 -13.164 1 98.81 248 GLY A CA 1
ATOM 2010 C C . GLY A 1 248 ? 6.367 -12.258 -14.07 1 98.81 248 GLY A C 1
ATOM 2011 O O . GLY A 1 248 ? 5.801 -12.883 -14.969 1 98.81 248 GLY A O 1
ATOM 2012 N N . LEU A 1 249 ? 7.641 -12.367 -13.82 1 98.94 249 LEU A N 1
ATOM 2013 C CA . LEU A 1 249 ? 8.516 -13.25 -14.578 1 98.94 249 LEU A CA 1
ATOM 2014 C C . LEU A 1 249 ? 8.086 -14.703 -14.414 1 98.94 249 LEU A C 1
ATOM 2016 O O . LEU A 1 249 ? 7.934 -15.43 -15.398 1 98.94 249 LEU A O 1
ATOM 2020 N N . LEU A 1 250 ? 7.836 -15.117 -13.219 1 98.88 250 LEU A N 1
ATOM 2021 C CA . LEU A 1 250 ? 7.492 -16.484 -12.883 1 98.88 250 LEU A CA 1
ATOM 2022 C C . LEU A 1 250 ? 6.18 -16.906 -13.539 1 98.88 250 LEU A C 1
ATOM 2024 O O . LEU A 1 250 ? 6.125 -17.906 -14.242 1 98.88 250 LEU A O 1
ATOM 2028 N N . THR A 1 251 ? 5.148 -16.109 -13.32 1 98.75 251 THR A N 1
ATOM 2029 C CA . THR A 1 251 ? 3.816 -16.516 -13.758 1 98.75 251 THR A CA 1
ATOM 2030 C C . THR A 1 251 ? 3.697 -16.453 -15.273 1 98.75 251 THR A C 1
ATOM 2032 O O . THR A 1 251 ? 3.07 -17.328 -15.891 1 98.75 251 THR A O 1
ATOM 2035 N N . GLU A 1 252 ? 4.293 -15.414 -15.867 1 98.75 252 GLU A N 1
ATOM 2036 C CA . GLU A 1 252 ? 4.277 -15.336 -17.328 1 98.75 252 GLU A CA 1
ATOM 2037 C C . GLU A 1 252 ? 5.098 -16.469 -17.938 1 98.75 252 GLU A C 1
ATOM 2039 O O . GLU A 1 252 ? 4.715 -17.031 -18.969 1 98.75 252 GLU A O 1
ATOM 2044 N N . ALA A 1 253 ? 6.238 -16.812 -17.359 1 98.81 253 ALA A N 1
ATOM 2045 C CA . ALA A 1 253 ? 7.031 -17.938 -17.844 1 98.81 253 ALA A CA 1
ATOM 2046 C C . ALA A 1 253 ? 6.219 -19.219 -17.812 1 98.81 253 ALA A C 1
ATOM 2048 O O . ALA A 1 253 ? 6.25 -20 -18.766 1 98.81 253 ALA A O 1
ATOM 2049 N N . ARG A 1 254 ? 5.523 -19.406 -16.734 1 98.12 254 ARG A N 1
ATOM 2050 C CA . ARG A 1 254 ? 4.68 -20.594 -16.609 1 98.12 254 ARG A CA 1
ATOM 2051 C C . ARG A 1 254 ? 3.602 -20.609 -17.688 1 98.12 254 ARG A C 1
ATOM 2053 O O . ARG A 1 254 ? 3.311 -21.641 -18.281 1 98.12 254 ARG A O 1
ATOM 2060 N N . ARG A 1 255 ? 3.035 -19.453 -17.953 1 97.75 255 ARG A N 1
ATOM 2061 C CA . ARG A 1 255 ? 2.027 -19.344 -19 1 97.75 255 ARG A CA 1
ATOM 2062 C C . ARG A 1 255 ? 2.617 -19.703 -20.359 1 97.75 255 ARG A C 1
ATOM 2064 O O . ARG A 1 255 ? 1.917 -20.219 -21.234 1 97.75 255 ARG A O 1
ATOM 2071 N N . LEU A 1 256 ? 3.879 -19.453 -20.547 1 98.38 256 LEU A N 1
ATOM 2072 C CA . LEU A 1 256 ? 4.574 -19.734 -21.797 1 98.38 256 LEU A CA 1
ATOM 2073 C C . LEU A 1 256 ? 5.059 -21.172 -21.859 1 98.38 256 LEU A C 1
ATOM 2075 O O . LEU A 1 256 ? 5.652 -21.594 -22.844 1 98.38 256 LEU A O 1
ATOM 2079 N N . GLY A 1 257 ? 4.891 -21.922 -20.766 1 98.25 257 GLY A N 1
ATOM 2080 C CA . GLY A 1 257 ? 5.172 -23.344 -20.766 1 98.25 257 GLY A CA 1
ATOM 2081 C C . GLY A 1 257 ? 6.508 -23.688 -20.141 1 98.25 257 GLY A C 1
ATOM 2082 O O . GLY A 1 257 ? 6.953 -24.844 -20.203 1 98.25 257 GLY A O 1
ATOM 2083 N N . TYR A 1 258 ? 7.16 -22.734 -19.469 1 98.62 258 TYR A N 1
ATOM 2084 C CA . TYR A 1 258 ? 8.445 -22.984 -18.828 1 98.62 258 TYR A CA 1
ATOM 2085 C C . TYR A 1 258 ? 8.258 -23.422 -17.375 1 98.62 258 TYR A C 1
ATOM 2087 O O . TYR A 1 258 ? 7.266 -23.078 -16.734 1 98.62 258 TYR A O 1
ATOM 2095 N N . SER A 1 259 ? 9.227 -24.172 -16.938 1 98.19 259 SER A N 1
ATOM 2096 C CA . SER A 1 259 ? 9.242 -24.641 -15.562 1 98.19 259 SER A CA 1
ATOM 2097 C C . SER A 1 259 ? 10.328 -23.953 -14.75 1 98.19 259 SER A C 1
ATOM 2099 O O . SER A 1 259 ? 11.477 -23.859 -15.195 1 98.19 259 SER A O 1
ATOM 2101 N N . VAL A 1 260 ? 9.961 -23.516 -13.703 1 98.62 260 VAL A N 1
ATOM 2102 C CA . VAL A 1 260 ? 10.883 -22.906 -12.75 1 98.62 260 VAL A CA 1
ATOM 2103 C C . VAL A 1 260 ? 10.938 -23.75 -11.477 1 98.62 260 VAL A C 1
ATOM 2105 O O . VAL A 1 260 ? 9.898 -24.016 -10.859 1 98.62 260 VAL A O 1
ATOM 2108 N N . PRO A 1 261 ? 12.109 -24.188 -11.125 1 98.38 261 PRO A N 1
ATOM 2109 C CA . PRO A 1 261 ? 13.43 -23.688 -11.492 1 98.38 261 PRO A CA 1
ATOM 2110 C C . PRO A 1 261 ? 14.125 -24.547 -12.547 1 98.38 261 PRO A C 1
ATOM 2112 O O . PRO A 1 261 ? 15.32 -24.406 -12.781 1 98.38 261 PRO A O 1
ATOM 2115 N N . GLU A 1 262 ? 13.461 -25.5 -13.117 1 98.38 262 GLU A N 1
ATOM 2116 C CA . GLU A 1 262 ? 14.094 -26.453 -14.016 1 98.38 262 GLU A CA 1
ATOM 2117 C C . GLU A 1 262 ? 14.703 -25.766 -15.227 1 98.38 262 GLU A C 1
ATOM 2119 O O . GLU A 1 262 ? 15.82 -26.078 -15.641 1 98.38 262 GLU A O 1
ATOM 2124 N N . ASP A 1 263 ? 14 -24.844 -15.812 1 98.5 263 ASP A N 1
ATOM 2125 C CA . ASP A 1 263 ? 14.516 -24.141 -16.984 1 98.5 263 ASP A CA 1
ATOM 2126 C C . ASP A 1 263 ? 15.406 -22.969 -16.562 1 98.5 263 ASP A C 1
ATOM 2128 O O . ASP A 1 263 ? 16.406 -22.688 -17.234 1 98.5 263 ASP A O 1
ATOM 2132 N N . PHE A 1 264 ? 15.039 -22.297 -15.586 1 98.81 264 PHE A N 1
ATOM 2133 C CA . PHE A 1 264 ? 15.844 -21.234 -14.977 1 98.81 264 PHE A CA 1
ATOM 2134 C C . PHE A 1 264 ? 15.352 -20.922 -13.57 1 98.81 264 PHE A C 1
ATOM 2136 O O . PHE A 1 264 ? 14.172 -21.109 -13.258 1 98.81 264 PHE A O 1
ATOM 2143 N N . ALA A 1 265 ? 16.266 -20.422 -12.727 1 98.88 265 ALA A N 1
ATOM 2144 C CA . ALA A 1 265 ? 15.93 -20.062 -11.352 1 98.88 265 ALA A CA 1
ATOM 2145 C C . ALA A 1 265 ? 15.578 -18.578 -11.25 1 98.88 265 ALA A C 1
ATOM 2147 O O . ALA A 1 265 ? 16 -17.781 -12.086 1 98.88 265 ALA A O 1
ATOM 2148 N N . ILE A 1 266 ? 14.781 -18.266 -10.266 1 98.94 266 ILE A N 1
ATOM 2149 C CA . ILE A 1 266 ? 14.414 -16.875 -9.961 1 98.94 266 ILE A CA 1
ATOM 2150 C C . ILE A 1 266 ? 14.648 -16.594 -8.484 1 98.94 266 ILE A C 1
ATOM 2152 O O . ILE A 1 266 ? 14.203 -17.359 -7.617 1 98.94 266 ILE A O 1
ATOM 2156 N N . CYS A 1 267 ? 15.359 -15.57 -8.188 1 98.94 267 CYS A N 1
ATOM 2157 C CA . CYS A 1 267 ? 15.484 -15.039 -6.832 1 98.94 267 CYS A CA 1
ATOM 2158 C C . CYS A 1 267 ? 14.938 -13.617 -6.754 1 98.94 267 CYS A C 1
ATOM 2160 O O . CYS A 1 267 ? 15.367 -12.742 -7.5 1 98.94 267 CYS A O 1
ATOM 2162 N N . GLY A 1 268 ? 13.945 -13.453 -5.859 1 98.62 268 GLY A N 1
ATOM 2163 C CA . GLY A 1 268 ? 13.359 -12.141 -5.652 1 98.62 268 GLY A CA 1
ATOM 2164 C C . GLY A 1 268 ? 14.055 -11.344 -4.562 1 98.62 268 GLY A C 1
ATOM 2165 O O . GLY A 1 268 ? 15.172 -11.672 -4.16 1 98.62 268 GLY A O 1
ATOM 2166 N N . PHE A 1 269 ? 13.445 -10.242 -4.164 1 97.81 269 PHE A N 1
ATOM 2167 C CA . PHE A 1 269 ? 13.961 -9.344 -3.139 1 97.81 269 PHE A CA 1
ATOM 2168 C C . PHE A 1 269 ? 12.82 -8.68 -2.377 1 97.81 269 PHE A C 1
ATOM 2170 O O . PHE A 1 269 ? 11.789 -8.328 -2.963 1 97.81 269 PHE A O 1
ATOM 2177 N N . ASP A 1 270 ? 12.992 -8.539 -1.035 1 95.69 270 ASP A N 1
ATOM 2178 C CA . ASP A 1 270 ? 12.117 -7.801 -0.13 1 95.69 270 ASP A CA 1
ATOM 2179 C C . ASP A 1 270 ? 11.289 -8.75 0.739 1 95.69 270 ASP A C 1
ATOM 2181 O O . ASP A 1 270 ? 10.875 -8.383 1.84 1 95.69 270 ASP A O 1
ATOM 2185 N N . ASN A 1 271 ? 10.961 -9.914 0.216 1 97.25 271 ASN A N 1
ATOM 2186 C CA . ASN A 1 271 ? 10.148 -10.906 0.914 1 97.25 271 ASN A CA 1
ATOM 2187 C C . ASN A 1 271 ? 8.727 -10.406 1.143 1 97.25 271 ASN A C 1
ATOM 2189 O O . ASN A 1 271 ? 8.242 -10.406 2.275 1 97.25 271 ASN A O 1
ATOM 2193 N N . MET A 1 272 ? 8.102 -10.055 0.053 1 94.69 272 MET A N 1
ATOM 2194 C CA . MET A 1 272 ? 6.711 -9.609 0.086 1 94.69 272 MET A CA 1
ATOM 2195 C C . MET A 1 272 ? 5.766 -10.805 0.109 1 94.69 272 MET A C 1
ATOM 2197 O O . MET A 1 272 ? 6.176 -11.938 -0.148 1 94.69 272 MET A O 1
ATOM 2201 N N . GLU A 1 273 ? 4.449 -10.531 0.36 1 93.06 273 GLU A N 1
ATOM 2202 C CA . GLU A 1 273 ? 3.443 -11.578 0.455 1 93.06 273 GLU A CA 1
ATOM 2203 C C . GLU A 1 273 ? 3.391 -12.414 -0.825 1 93.06 273 GLU A C 1
ATOM 2205 O O . GLU A 1 273 ? 3.178 -13.625 -0.775 1 93.06 273 GLU A O 1
ATOM 2210 N N . VAL A 1 274 ? 3.586 -11.742 -1.913 1 96.38 274 VAL A N 1
ATOM 2211 C CA . VAL A 1 274 ? 3.5 -12.406 -3.209 1 96.38 274 VAL A CA 1
ATOM 2212 C C . VAL A 1 274 ? 4.578 -13.477 -3.312 1 96.38 274 VAL A C 1
ATOM 2214 O O . VAL A 1 274 ? 4.375 -14.508 -3.957 1 96.38 274 VAL A O 1
ATOM 2217 N N . ALA A 1 275 ? 5.699 -13.266 -2.664 1 98.06 275 ALA A N 1
ATOM 2218 C CA . ALA A 1 275 ? 6.766 -14.266 -2.678 1 98.06 275 ALA A CA 1
ATOM 2219 C C . ALA A 1 275 ? 6.316 -15.555 -1.995 1 98.06 275 ALA A C 1
ATOM 2221 O O . ALA A 1 275 ? 6.617 -16.656 -2.471 1 98.06 275 ALA A O 1
ATOM 2222 N N . HIS A 1 276 ? 5.625 -15.406 -0.926 1 97.88 276 HIS A N 1
ATOM 2223 C CA . HIS A 1 276 ? 5.074 -16.562 -0.234 1 97.88 276 HIS A CA 1
ATOM 2224 C C . HIS A 1 276 ? 4.016 -17.266 -1.081 1 97.88 276 HIS A C 1
ATOM 2226 O O . HIS A 1 276 ? 4.039 -18.484 -1.226 1 97.88 276 HIS A O 1
ATOM 2232 N N . LEU A 1 277 ? 3.152 -16.5 -1.631 1 98.31 277 LEU A N 1
ATOM 2233 C CA . LEU A 1 277 ? 2.029 -17.031 -2.396 1 98.31 277 LEU A CA 1
ATOM 2234 C C . LEU A 1 277 ? 2.523 -17.859 -3.578 1 98.31 277 LEU A C 1
ATOM 2236 O O . LEU A 1 277 ? 1.942 -18.891 -3.9 1 98.31 277 LEU A O 1
ATOM 2240 N N . LEU A 1 278 ? 3.639 -17.469 -4.188 1 98.5 278 LEU A N 1
ATOM 2241 C CA . LEU A 1 278 ? 4.102 -18.094 -5.418 1 98.5 278 LEU A CA 1
ATOM 2242 C C . LEU A 1 278 ? 5.348 -18.938 -5.164 1 98.5 278 LEU A C 1
ATOM 2244 O O . LEU A 1 278 ? 6.004 -19.375 -6.105 1 98.5 278 LEU A O 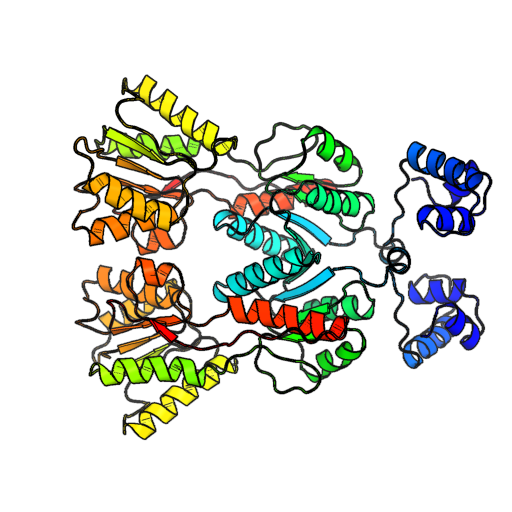1
ATOM 2248 N N . ASP A 1 279 ? 5.688 -19.078 -3.84 1 98.56 279 ASP A N 1
ATOM 2249 C CA . ASP A 1 279 ? 6.828 -19.875 -3.404 1 98.56 279 ASP A CA 1
ATOM 2250 C C . ASP A 1 279 ? 8.125 -19.391 -4.051 1 98.56 279 ASP A C 1
ATOM 2252 O O . ASP A 1 279 ? 8.914 -20.188 -4.555 1 98.56 279 ASP A O 1
ATOM 2256 N N . ILE A 1 280 ? 8.289 -18.109 -4.059 1 98.81 280 ILE A N 1
ATOM 2257 C CA . ILE A 1 280 ? 9.461 -17.5 -4.672 1 98.81 280 ILE A CA 1
ATOM 2258 C C . ILE A 1 280 ? 10.594 -17.406 -3.648 1 98.81 280 ILE A C 1
ATOM 2260 O O . ILE A 1 280 ? 10.406 -16.859 -2.557 1 98.81 280 ILE A O 1
ATOM 2264 N N . THR A 1 281 ? 11.758 -17.953 -3.979 1 98.94 281 THR A N 1
ATOM 2265 C CA . THR A 1 281 ? 12.969 -17.656 -3.209 1 98.94 281 THR A CA 1
ATOM 2266 C C . THR A 1 281 ? 13.281 -16.172 -3.248 1 98.94 281 THR A C 1
ATOM 2268 O O . THR A 1 281 ? 13.234 -15.547 -4.309 1 98.94 281 THR A O 1
ATOM 2271 N N . THR A 1 282 ? 13.555 -15.594 -2.068 1 98.81 282 THR A N 1
ATOM 2272 C CA . THR A 1 282 ? 13.719 -14.141 -2.025 1 98.81 282 THR A CA 1
ATOM 2273 C C . THR A 1 282 ? 14.664 -13.742 -0.89 1 98.81 282 THR A C 1
ATOM 2275 O O . THR A 1 282 ? 15.07 -14.586 -0.087 1 98.81 282 THR A O 1
ATOM 2278 N N . ILE A 1 283 ? 15.141 -12.508 -0.935 1 98.81 283 ILE A N 1
ATOM 2279 C CA . ILE A 1 283 ? 15.922 -11.914 0.144 1 98.81 283 ILE A CA 1
ATOM 2280 C C . ILE A 1 283 ? 15.016 -11.078 1.039 1 98.81 283 ILE A C 1
ATOM 2282 O O . ILE A 1 283 ? 14.359 -10.141 0.568 1 98.81 283 ILE A O 1
ATOM 2286 N N . HIS A 1 284 ? 14.93 -11.484 2.24 1 98.31 284 HIS A N 1
ATOM 2287 C CA . HIS A 1 284 ? 14.188 -10.688 3.211 1 98.31 284 HIS A CA 1
ATOM 2288 C C . HIS A 1 284 ? 14.93 -9.391 3.539 1 98.31 284 HIS A C 1
ATOM 2290 O O . HIS A 1 284 ? 16.062 -9.43 4.016 1 98.31 284 HIS A O 1
ATOM 2296 N N . TYR A 1 285 ? 14.375 -8.242 3.211 1 96.56 285 TYR A N 1
ATOM 2297 C CA . TYR A 1 285 ? 14.797 -6.875 3.506 1 96.56 285 TYR A CA 1
ATOM 2298 C C . TYR A 1 285 ? 13.883 -6.23 4.543 1 96.56 285 TYR A C 1
ATOM 2300 O O . TYR A 1 285 ? 12.719 -5.949 4.258 1 96.56 285 TYR A O 1
ATOM 2308 N N . PRO A 1 286 ? 14.367 -6.109 5.816 1 97.19 286 PRO A N 1
ATOM 2309 C CA . PRO A 1 286 ? 13.477 -5.719 6.914 1 97.19 286 PRO A CA 1
ATOM 2310 C C . PRO A 1 286 ? 13.156 -4.227 6.91 1 97.19 286 PRO A C 1
ATOM 2312 O O . PRO A 1 286 ? 13.484 -3.518 7.867 1 97.19 286 PRO A O 1
ATOM 2315 N N . VAL A 1 287 ? 12.383 -3.82 5.957 1 96.25 287 VAL A N 1
ATOM 2316 C CA . VAL A 1 287 ? 12.031 -2.418 5.77 1 96.25 287 VAL A CA 1
ATOM 2317 C C . VAL A 1 287 ? 11.188 -1.937 6.949 1 96.25 287 VAL A C 1
ATOM 2319 O O . VAL A 1 287 ? 11.305 -0.785 7.375 1 96.25 287 VAL A O 1
ATOM 2322 N N . ASN A 1 288 ? 10.305 -2.795 7.461 1 95.94 288 ASN A N 1
ATOM 2323 C CA . ASN A 1 288 ? 9.477 -2.441 8.609 1 95.94 288 ASN A CA 1
ATOM 2324 C C . ASN A 1 288 ? 10.336 -2.066 9.82 1 95.94 288 ASN A C 1
ATOM 2326 O O . ASN A 1 288 ? 10.047 -1.085 10.508 1 95.94 288 ASN A O 1
ATOM 2330 N N . LEU A 1 289 ? 11.367 -2.807 10.055 1 97.81 289 LEU A N 1
ATOM 2331 C CA . LEU A 1 289 ? 12.258 -2.529 11.172 1 97.81 289 LEU A CA 1
ATOM 2332 C C . LEU A 1 289 ? 13.062 -1.261 10.922 1 97.81 289 LEU A C 1
ATOM 2334 O O . LEU A 1 289 ? 13.367 -0.518 11.859 1 97.81 289 LEU A O 1
ATOM 2338 N N . GLN A 1 290 ? 13.438 -1.038 9.648 1 97.56 290 GLN A N 1
ATOM 2339 C CA . GLN A 1 290 ? 14.094 0.219 9.312 1 97.56 290 GLN A CA 1
ATOM 2340 C C . GLN A 1 290 ? 13.219 1.414 9.664 1 97.56 290 GLN A C 1
ATOM 2342 O O . GLN A 1 290 ? 13.703 2.412 10.203 1 97.56 290 GLN A O 1
ATOM 2347 N N . ALA A 1 291 ? 11.953 1.289 9.367 1 97.5 291 ALA A N 1
ATOM 2348 C CA . ALA A 1 291 ? 11 2.355 9.672 1 97.5 291 ALA A CA 1
ATOM 2349 C C . ALA A 1 291 ? 10.906 2.6 11.172 1 97.5 291 ALA A C 1
ATOM 2351 O O . ALA A 1 291 ? 10.891 3.748 11.625 1 97.5 291 ALA A O 1
ATOM 2352 N N . GLU A 1 292 ? 10.836 1.557 11.922 1 97.38 292 GLU A N 1
ATOM 2353 C CA . GLU A 1 292 ? 10.789 1.678 13.375 1 97.38 292 GLU A CA 1
ATOM 2354 C C . GLU A 1 292 ? 12.055 2.338 13.914 1 97.38 292 GLU A C 1
ATOM 2356 O O . GLU A 1 292 ? 11.992 3.205 14.789 1 97.38 292 GLU A O 1
ATOM 2361 N N . ASN A 1 293 ? 13.195 1.923 13.406 1 98.12 293 ASN A N 1
ATOM 2362 C CA . ASN A 1 293 ? 14.469 2.535 13.797 1 98.12 293 ASN A CA 1
ATOM 2363 C C . ASN A 1 293 ? 14.484 4.027 13.477 1 98.12 293 ASN A C 1
ATOM 2365 O O . ASN A 1 293 ? 15.039 4.82 14.242 1 98.12 293 ASN A O 1
ATOM 2369 N N . ALA A 1 294 ? 13.953 4.379 12.297 1 97.94 294 ALA A N 1
ATOM 2370 C CA . ALA A 1 294 ? 13.898 5.793 11.938 1 97.94 294 ALA A CA 1
ATOM 2371 C C . ALA A 1 294 ? 13.133 6.594 12.984 1 97.94 294 ALA A C 1
ATOM 2373 O O . ALA A 1 294 ? 13.57 7.68 13.383 1 97.94 294 ALA A O 1
ATOM 2374 N N . PHE A 1 295 ? 12.008 6.055 13.453 1 96.69 295 PHE A N 1
ATOM 2375 C CA . PHE A 1 295 ? 11.227 6.719 14.484 1 96.69 295 PHE A CA 1
ATOM 2376 C C . PHE A 1 295 ? 12.016 6.832 15.781 1 96.69 295 PHE A C 1
ATOM 2378 O O . PHE A 1 295 ? 12.039 7.887 16.422 1 96.69 295 PHE A O 1
ATOM 2385 N N . MET A 1 296 ? 12.664 5.73 16.156 1 97.06 296 MET A N 1
ATOM 2386 C CA . MET A 1 296 ? 13.453 5.719 17.391 1 97.06 296 MET A CA 1
ATOM 2387 C C . MET A 1 296 ? 14.555 6.773 17.344 1 97.06 296 MET A C 1
ATOM 2389 O O . MET A 1 296 ? 14.82 7.453 18.328 1 97.06 296 MET A O 1
ATOM 2393 N N . LEU A 1 297 ? 15.203 6.898 16.219 1 97.12 297 LEU A N 1
ATOM 2394 C CA . LEU A 1 297 ? 16.25 7.906 16.047 1 97.12 297 LEU A CA 1
ATOM 2395 C C . LEU A 1 297 ? 15.688 9.312 16.234 1 97.12 297 LEU A C 1
ATOM 2397 O O . LEU A 1 297 ? 16.328 10.164 16.859 1 97.12 297 LEU A O 1
ATOM 2401 N N . ILE A 1 298 ? 14.508 9.539 15.672 1 96.56 298 ILE A N 1
ATOM 2402 C CA . ILE A 1 298 ? 13.844 10.828 15.812 1 96.56 298 ILE A CA 1
ATOM 2403 C C . ILE A 1 298 ? 13.555 11.102 17.281 1 96.56 298 ILE A C 1
ATOM 2405 O O . ILE A 1 298 ? 13.852 12.188 17.797 1 96.56 298 ILE A O 1
ATOM 2409 N N . MET A 1 299 ? 13.031 10.156 17.969 1 94.81 299 MET A N 1
ATOM 2410 C CA . MET A 1 299 ? 12.695 10.312 19.391 1 94.81 299 MET A CA 1
ATOM 2411 C C . MET A 1 299 ? 13.953 10.594 20.203 1 94.81 299 MET A C 1
ATOM 2413 O O . MET A 1 299 ? 13.938 11.445 21.094 1 94.81 299 MET A O 1
ATOM 2417 N N . ASN A 1 300 ? 14.977 9.828 19.906 1 95.56 300 ASN A N 1
ATOM 2418 C CA . ASN A 1 300 ? 16.234 10.039 20.594 1 95.56 300 ASN A CA 1
ATOM 2419 C C . ASN A 1 300 ? 16.734 11.477 20.422 1 95.56 300 ASN A C 1
ATOM 2421 O O . ASN A 1 300 ? 17.266 12.07 21.375 1 95.56 300 ASN A O 1
ATOM 2425 N N . GLN A 1 301 ? 16.578 12 19.266 1 93.94 301 GLN A N 1
ATOM 2426 C CA . GLN A 1 301 ? 17.047 13.359 18.984 1 93.94 301 GLN A CA 1
ATOM 2427 C C . GLN A 1 301 ? 16.125 14.391 19.641 1 93.94 301 GLN A C 1
ATOM 2429 O O . GLN A 1 301 ? 16.594 15.414 20.125 1 93.94 301 GLN A O 1
ATOM 2434 N N . LEU A 1 302 ? 14.859 14.125 19.609 1 91.75 302 LEU A N 1
ATOM 2435 C CA . LEU A 1 302 ? 13.883 15.078 20.125 1 91.75 302 LEU A CA 1
ATOM 2436 C C . LEU A 1 302 ? 13.969 15.156 21.656 1 91.75 302 LEU A C 1
ATOM 2438 O O . LEU A 1 302 ? 13.859 16.234 22.234 1 91.75 302 LEU A O 1
ATOM 2442 N N . PHE A 1 303 ? 14.18 14.039 22.266 1 90.62 303 PHE A N 1
ATOM 2443 C CA . PHE A 1 303 ? 14 14.008 23.719 1 90.62 303 PHE A CA 1
ATOM 2444 C C . PHE A 1 303 ? 15.305 13.641 24.406 1 90.62 303 PHE A C 1
ATOM 2446 O O . PHE A 1 303 ? 15.352 13.555 25.641 1 90.62 303 PHE A O 1
ATOM 2453 N N . GLY A 1 304 ? 16.25 13.477 23.656 1 89.38 304 GLY A N 1
ATOM 2454 C CA . GLY A 1 304 ? 17.516 13.102 24.25 1 89.38 304 GLY A CA 1
ATOM 2455 C C . GLY A 1 304 ? 17.5 11.727 24.891 1 89.38 304 GLY A C 1
ATOM 2456 O O . GLY A 1 304 ? 18.203 11.477 25.875 1 89.38 304 GLY A O 1
ATOM 2457 N N . SER A 1 305 ? 16.578 10.961 24.375 1 85.56 305 SER A N 1
ATOM 2458 C CA . SER A 1 305 ? 16.484 9.594 24.875 1 85.56 305 SER A CA 1
ATOM 2459 C C . SER A 1 305 ? 17.562 8.703 24.234 1 85.56 305 SER A C 1
ATOM 2461 O O . SER A 1 305 ? 18.344 9.172 23.422 1 85.56 305 SER A O 1
ATOM 2463 N N . ASP A 1 306 ? 17.75 7.555 24.781 1 90.62 306 ASP A N 1
ATOM 2464 C CA . ASP A 1 306 ? 18.656 6.559 24.234 1 90.62 306 ASP A CA 1
ATOM 2465 C C . ASP A 1 306 ? 17.938 5.246 23.938 1 90.62 306 ASP A C 1
ATOM 2467 O O . ASP A 1 306 ? 18.344 4.188 24.438 1 90.62 306 ASP A O 1
ATOM 2471 N N . LEU A 1 307 ? 16.922 5.395 23.188 1 91.31 307 LEU A N 1
ATOM 2472 C CA . LEU A 1 307 ? 16.156 4.203 22.812 1 91.31 307 LEU A CA 1
ATOM 2473 C C . LEU A 1 307 ? 17 3.297 21.922 1 91.31 307 LEU A C 1
ATOM 2475 O O . LEU A 1 307 ? 17.672 3.771 21 1 91.31 307 LEU A O 1
ATOM 2479 N N . PRO A 1 308 ? 17 2.066 22.219 1 94.88 308 PRO A N 1
ATOM 2480 C CA . PRO A 1 308 ? 17.797 1.145 21.406 1 94.88 308 PRO A CA 1
ATOM 2481 C C . PRO A 1 308 ? 17.234 0.966 19.984 1 94.88 308 PRO A C 1
ATOM 2483 O O . PRO A 1 308 ? 16.016 1.017 19.797 1 94.88 308 PRO A O 1
ATOM 2486 N N . LEU A 1 309 ? 18.125 0.765 19.078 1 96.44 309 LEU A N 1
ATOM 2487 C CA . LEU A 1 309 ? 17.734 0.459 17.703 1 96.44 309 LEU A CA 1
ATOM 2488 C C . LEU A 1 309 ? 17.625 -1.048 17.484 1 96.44 309 LEU A C 1
ATOM 2490 O O . LEU A 1 309 ? 18.312 -1.822 18.172 1 96.44 309 LEU A O 1
ATOM 2494 N N . LEU A 1 310 ? 16.797 -1.408 16.609 1 96.81 310 LEU A N 1
ATOM 2495 C CA . LEU A 1 310 ? 16.625 -2.811 16.25 1 96.81 310 LEU A CA 1
ATOM 2496 C C . LEU A 1 310 ? 17.688 -3.266 15.273 1 96.81 310 LEU A C 1
ATOM 2498 O O . LEU A 1 310 ? 18.125 -2.488 14.422 1 96.81 310 LEU A O 1
ATOM 2502 N N . ASP A 1 311 ? 18.047 -4.531 15.445 1 96.31 311 ASP A N 1
ATOM 2503 C CA . ASP A 1 311 ? 19 -5.113 14.508 1 96.31 311 ASP A CA 1
ATOM 2504 C C . ASP A 1 311 ? 18.359 -5.305 13.125 1 96.31 311 ASP A C 1
ATOM 2506 O O . ASP A 1 311 ? 17.219 -5.719 13.016 1 96.31 311 ASP A O 1
ATOM 2510 N N . LEU A 1 312 ? 19.219 -4.945 12.141 1 96.69 312 LEU A N 1
ATOM 2511 C CA . LEU A 1 312 ? 18.781 -5.086 10.75 1 96.69 312 LEU A CA 1
ATOM 2512 C C . LEU A 1 312 ? 19.656 -6.094 10.016 1 96.69 312 LEU A C 1
ATOM 2514 O O . LEU A 1 312 ? 20.891 -5.965 10 1 96.69 312 LEU A O 1
ATOM 2518 N N . ASP A 1 313 ? 19.031 -7.098 9.438 1 97 313 ASP A N 1
ATOM 2519 C CA . ASP A 1 313 ? 19.797 -8.086 8.68 1 97 313 ASP A CA 1
ATOM 2520 C C . ASP A 1 313 ? 19.016 -8.555 7.453 1 97 313 ASP A C 1
ATOM 2522 O O . ASP A 1 313 ? 17.797 -8.742 7.523 1 97 313 ASP A O 1
ATOM 2526 N N . PHE A 1 314 ? 19.812 -8.719 6.398 1 98 314 PHE A N 1
ATOM 2527 C CA . PHE A 1 314 ? 19.25 -9.445 5.266 1 98 314 PHE A CA 1
ATOM 2528 C C . PHE A 1 314 ? 19.219 -10.945 5.547 1 98 314 PHE A C 1
ATOM 2530 O O . PHE A 1 314 ? 20.109 -11.469 6.227 1 98 314 PHE A O 1
ATOM 2537 N N . ARG A 1 315 ? 18.219 -11.57 5.062 1 98.25 315 ARG A N 1
ATOM 2538 C CA . ARG A 1 315 ? 18.156 -13.023 5.191 1 98.25 315 ARG A CA 1
ATOM 2539 C C . ARG A 1 315 ? 17.609 -13.664 3.918 1 98.25 315 ARG A C 1
ATOM 2541 O O . ARG A 1 315 ? 16.672 -13.141 3.311 1 98.25 315 ARG A O 1
ATOM 2548 N N . LEU A 1 316 ? 18.234 -14.766 3.582 1 98.75 316 LEU A N 1
ATOM 2549 C CA . LEU A 1 316 ? 17.719 -15.555 2.471 1 98.75 316 LEU A CA 1
ATOM 2550 C C . LEU A 1 316 ? 16.5 -16.359 2.902 1 98.75 316 LEU A C 1
ATOM 2552 O O . LEU A 1 316 ? 16.516 -17.016 3.945 1 98.75 316 LEU A O 1
ATOM 2556 N N . VAL A 1 317 ? 15.438 -16.234 2.172 1 98.81 317 VAL A N 1
ATOM 2557 C CA . VAL A 1 317 ? 14.266 -17.078 2.342 1 98.81 317 VAL A CA 1
ATOM 2558 C C . VAL A 1 317 ? 14.117 -18.016 1.141 1 98.81 317 VAL A C 1
ATOM 2560 O O . VAL A 1 317 ? 13.617 -17.609 0.088 1 98.81 317 VAL A O 1
ATOM 2563 N N . GLU A 1 318 ? 14.5 -19.203 1.348 1 98.81 318 GLU A N 1
ATOM 2564 C CA . GLU A 1 318 ? 14.508 -20.172 0.254 1 98.81 318 GLU A CA 1
ATOM 2565 C C . GLU A 1 318 ? 13.125 -20.797 0.071 1 98.81 318 GLU A C 1
ATOM 2567 O O . GLU A 1 318 ? 12.508 -21.234 1.042 1 98.81 318 GLU A O 1
ATOM 2572 N N . ARG A 1 319 ? 12.648 -20.812 -1.229 1 98.5 319 ARG A N 1
ATOM 2573 C CA . ARG A 1 319 ? 11.406 -21.484 -1.596 1 98.5 319 ARG A CA 1
ATOM 2574 C C . ARG A 1 319 ? 11.586 -22.297 -2.873 1 98.5 319 ARG A C 1
ATOM 2576 O O . ARG A 1 319 ? 12.609 -22.953 -3.064 1 98.5 319 ARG A O 1
ATOM 2583 N N . LYS A 1 320 ? 10.633 -22.25 -3.82 1 98.56 320 LYS A N 1
ATOM 2584 C CA . LYS A 1 320 ? 10.617 -23.312 -4.832 1 98.56 320 LYS A CA 1
ATOM 2585 C C . LYS A 1 320 ? 11.141 -22.797 -6.168 1 98.56 320 LYS A C 1
ATOM 2587 O O . LYS A 1 320 ? 11.164 -23.531 -7.16 1 98.56 320 LYS A O 1
ATOM 2592 N N . THR A 1 321 ? 11.625 -21.578 -6.195 1 98.88 321 THR A N 1
ATOM 2593 C CA . THR A 1 321 ? 12.023 -21.062 -7.496 1 98.88 321 THR A CA 1
ATOM 2594 C C . THR A 1 321 ? 13.531 -21.172 -7.688 1 98.88 321 THR A C 1
ATOM 2596 O O . THR A 1 321 ? 14.078 -20.641 -8.656 1 98.88 321 THR A O 1
ATOM 2599 N N . THR A 1 322 ? 14.234 -21.781 -6.738 1 98.62 322 THR A N 1
ATOM 2600 C CA . THR A 1 322 ? 15.664 -22.016 -6.883 1 98.62 322 THR A CA 1
ATOM 2601 C C . THR A 1 322 ? 16.016 -23.453 -6.465 1 98.62 322 THR A C 1
ATOM 2603 O O . THR A 1 322 ? 15.242 -24.094 -5.746 1 98.62 322 THR A O 1
ATOM 2606 N N . MET B 1 1 ? -17.906 37.031 9.93 1 45.19 1 MET B N 1
ATOM 2607 C CA . MET B 1 1 ? -17.297 35.969 10.727 1 45.19 1 MET B CA 1
ATOM 2608 C C . MET B 1 1 ? -16.719 36.531 12.023 1 45.19 1 MET B C 1
ATOM 2610 O O . MET B 1 1 ? -16.156 37.625 12.039 1 45.19 1 MET B O 1
ATOM 2614 N N . ALA B 1 2 ? -17.141 36.031 13.117 1 62.88 2 ALA B N 1
ATOM 2615 C CA . ALA B 1 2 ? -16.672 36.562 14.391 1 62.88 2 ALA B CA 1
ATOM 2616 C C . ALA B 1 2 ? -15.148 36.531 14.492 1 62.88 2 ALA B C 1
ATOM 2618 O O . ALA B 1 2 ? -14.531 35.531 14.078 1 62.88 2 ALA B O 1
ATOM 2619 N N . ASN B 1 3 ? -14.562 37.656 14.648 1 71.38 3 ASN B N 1
ATOM 2620 C CA . ASN B 1 3 ? -13.125 37.719 14.867 1 71.38 3 ASN B CA 1
ATOM 2621 C C . ASN B 1 3 ? -12.797 38.062 16.312 1 71.38 3 ASN B C 1
ATOM 2623 O O . ASN B 1 3 ? -13.695 38.281 17.125 1 71.38 3 ASN B O 1
ATOM 2627 N N . ILE B 1 4 ? -11.539 37.938 16.547 1 80.12 4 ILE B N 1
ATOM 2628 C CA . ILE B 1 4 ? -11.062 38.125 17.906 1 80.12 4 ILE B CA 1
ATOM 2629 C C . ILE B 1 4 ? -11.516 39.5 18.422 1 80.12 4 ILE B C 1
ATOM 2631 O O . ILE B 1 4 ? -11.875 39.656 19.594 1 80.12 4 ILE B O 1
ATOM 2635 N N . GLN B 1 5 ? -11.617 40.406 17.531 1 80.56 5 GLN B N 1
ATOM 2636 C CA . GLN B 1 5 ? -12 41.75 17.906 1 80.56 5 GLN B CA 1
ATOM 2637 C C . GLN B 1 5 ? -13.469 41.812 18.297 1 80.56 5 GLN B C 1
ATOM 2639 O O . GLN B 1 5 ? -13.836 42.5 19.266 1 80.56 5 GLN B O 1
ATOM 2644 N N . GLU B 1 6 ? -14.219 41.062 17.562 1 81.88 6 GLU B N 1
ATOM 2645 C CA . GLU B 1 6 ? -15.641 41.031 17.859 1 81.88 6 GLU B CA 1
ATOM 2646 C C . GLU B 1 6 ? -15.906 40.344 19.203 1 81.88 6 GLU B C 1
ATOM 2648 O O . GLU B 1 6 ? -16.719 40.812 20 1 81.88 6 GLU B O 1
ATOM 2653 N N . ILE B 1 7 ? -15.227 39.312 19.359 1 86.81 7 ILE B N 1
ATOM 2654 C CA . ILE B 1 7 ? -15.352 38.625 20.625 1 86.81 7 ILE B CA 1
ATOM 2655 C C . ILE B 1 7 ? -14.945 39.531 21.781 1 86.81 7 ILE B C 1
ATOM 2657 O O . ILE B 1 7 ? -15.609 39.562 22.812 1 86.81 7 ILE B O 1
ATOM 2661 N N . ALA B 1 8 ? -13.875 40.188 21.609 1 88.56 8 ALA B N 1
ATOM 2662 C CA . ALA B 1 8 ? -13.375 41.094 22.609 1 88.56 8 ALA B CA 1
ATOM 2663 C C . ALA B 1 8 ? -14.422 42.156 22.969 1 88.56 8 ALA B C 1
ATOM 2665 O O . ALA B 1 8 ? -14.68 42.438 24.141 1 88.56 8 ALA B O 1
ATOM 2666 N N . LYS B 1 9 ? -15.023 42.656 22 1 87.25 9 LYS B N 1
ATOM 2667 C CA . LYS B 1 9 ? -16.062 43.656 22.156 1 87.25 9 LYS B CA 1
ATOM 2668 C C . LYS B 1 9 ? -17.25 43.094 22.938 1 87.25 9 LYS B C 1
ATOM 2670 O O . LYS B 1 9 ? -17.734 43.75 23.875 1 87.25 9 LYS B O 1
ATOM 2675 N N . LEU B 1 10 ? -17.609 41.969 22.547 1 88.5 10 LEU B N 1
ATOM 2676 C CA . LEU B 1 10 ? -18.781 41.375 23.141 1 88.5 10 LEU B CA 1
ATOM 2677 C C . LEU B 1 10 ? -18.5 40.938 24.594 1 88.5 10 LEU B C 1
ATOM 2679 O O . LEU B 1 10 ? -19.391 41 25.438 1 88.5 10 LEU B O 1
ATOM 2683 N N . ALA B 1 11 ? -17.312 40.562 24.797 1 89.44 11 ALA B N 1
ATOM 2684 C CA . ALA B 1 11 ? -16.938 40.062 26.109 1 89.44 11 ALA B CA 1
ATOM 2685 C C . ALA B 1 11 ? -16.5 41.219 27.016 1 89.44 11 ALA B C 1
ATOM 2687 O O . ALA B 1 11 ? -16.328 41.062 28.219 1 89.44 11 ALA B O 1
ATOM 2688 N N . GLY B 1 12 ? -16.266 42.406 26.516 1 90.56 12 GLY B N 1
ATOM 2689 C CA . GLY B 1 12 ? -15.812 43.594 27.266 1 90.56 12 GLY B CA 1
ATOM 2690 C C . GLY B 1 12 ? -14.367 43.469 27.719 1 90.56 12 GLY B C 1
ATOM 2691 O O . GLY B 1 12 ? -14.023 43.906 28.812 1 90.56 12 GLY B O 1
ATOM 2692 N N . VAL B 1 13 ? -13.672 42.719 26.922 1 89.88 13 VAL B N 1
ATOM 2693 C CA . VAL B 1 13 ? -12.258 42.531 27.234 1 89.88 13 VAL B CA 1
ATOM 2694 C C . VAL B 1 13 ? -11.406 42.938 26.031 1 89.88 13 VAL B C 1
ATOM 2696 O O . VAL B 1 13 ? -11.945 43.219 24.953 1 89.88 13 VAL B O 1
ATOM 2699 N N . SER B 1 14 ? -10.094 43.062 26.219 1 85.44 14 SER B N 1
ATOM 2700 C CA . SER B 1 14 ? -9.188 43.344 25.109 1 85.44 14 SER B CA 1
ATOM 2701 C C . SER B 1 14 ? -9.023 42.125 24.219 1 85.44 14 SER B C 1
ATOM 2703 O O . SER B 1 14 ? -9.266 41 24.641 1 85.44 14 SER B O 1
ATOM 2705 N N . SER B 1 15 ? -8.609 42.375 22.953 1 86.12 15 SER B N 1
ATOM 2706 C CA . SER B 1 15 ? -8.312 41.281 22.031 1 86.12 15 SER B CA 1
ATOM 2707 C C . SER B 1 15 ? -7.215 40.375 22.578 1 86.12 15 SER B C 1
ATOM 2709 O O . SER B 1 15 ? -7.23 39.156 22.359 1 86.12 15 SER B O 1
ATOM 2711 N N . ALA B 1 16 ? -6.352 40.938 23.344 1 81.19 16 ALA B N 1
ATOM 2712 C CA . ALA B 1 16 ? -5.285 40.188 23.969 1 81.19 16 ALA B CA 1
ATOM 2713 C C . ALA B 1 16 ? -5.848 39.219 25.016 1 81.19 16 ALA B C 1
ATOM 2715 O O . ALA B 1 16 ? -5.383 38.094 25.141 1 81.19 16 ALA B O 1
ATOM 2716 N N . THR B 1 17 ? -6.801 39.75 25.703 1 84.19 17 THR B N 1
ATOM 2717 C CA . THR B 1 17 ? -7.445 38.906 26.719 1 84.19 17 THR B CA 1
ATOM 2718 C C . THR B 1 17 ? -8.164 37.75 26.062 1 84.19 17 THR B C 1
ATOM 2720 O O . THR B 1 17 ? -8.102 36.594 26.562 1 84.19 17 THR B O 1
ATOM 2723 N N . VAL B 1 18 ? -8.844 38 24.938 1 84.25 18 VAL B N 1
ATOM 2724 C CA . VAL B 1 18 ? -9.523 36.969 24.188 1 84.25 18 VAL B CA 1
ATOM 2725 C C . VAL B 1 18 ? -8.5 35.906 23.719 1 84.25 18 VAL B C 1
ATOM 2727 O O . VAL B 1 18 ? -8.727 34.719 23.859 1 84.25 18 VAL B O 1
ATOM 2730 N N . SER B 1 19 ? -7.473 36.438 23.297 1 78.44 19 SER B N 1
ATOM 2731 C CA . SER B 1 19 ? -6.402 35.562 22.828 1 78.44 19 SER B CA 1
ATOM 2732 C C . SER B 1 19 ? -5.871 34.688 23.969 1 78.44 19 SER B C 1
ATOM 2734 O O . SER B 1 19 ? -5.625 33.5 23.781 1 78.44 19 SER B O 1
ATOM 2736 N N . ARG B 1 20 ? -5.789 35.281 25.062 1 78 20 ARG B N 1
ATOM 2737 C CA . ARG B 1 20 ? -5.316 34.562 26.25 1 78 20 ARG B CA 1
ATOM 2738 C C . ARG B 1 20 ? -6.309 33.469 26.656 1 78 20 ARG B C 1
ATOM 2740 O O . ARG B 1 20 ? -5.91 32.375 27.062 1 78 20 ARG B O 1
ATOM 2747 N N . VAL B 1 21 ? -7.539 33.781 26.531 1 80.12 21 VAL B N 1
ATOM 2748 C CA . VAL B 1 21 ? -8.578 32.812 26.875 1 80.12 21 VAL B CA 1
ATOM 2749 C C . VAL B 1 21 ? -8.57 31.656 25.875 1 80.12 21 VAL B C 1
ATOM 2751 O O . VAL B 1 21 ? -8.625 30.484 26.266 1 80.12 21 VAL B O 1
ATOM 2754 N N . ILE B 1 22 ? -8.422 32 24.625 1 77.19 22 ILE B N 1
ATOM 2755 C CA . ILE B 1 22 ? -8.438 31.016 23.531 1 77.19 22 ILE B CA 1
ATOM 2756 C C . ILE B 1 22 ? -7.234 30.094 23.656 1 77.19 22 ILE B C 1
ATOM 2758 O O . ILE B 1 22 ? -7.352 28.875 23.453 1 77.19 22 ILE B O 1
ATOM 2762 N N . ASN B 1 23 ? -6.242 30.688 24.203 1 66.5 23 ASN B N 1
ATOM 2763 C CA . ASN B 1 23 ? -4.988 29.953 24.281 1 66.5 23 ASN B CA 1
ATOM 2764 C C . ASN B 1 23 ? -4.762 29.375 25.688 1 66.5 23 ASN B C 1
ATOM 2766 O O . ASN B 1 23 ? -3.656 28.953 26.016 1 66.5 23 ASN B O 1
ATOM 2770 N N . LYS B 1 24 ? -5.734 29.266 26.391 1 70.56 24 LYS B N 1
ATOM 2771 C CA . LYS B 1 24 ? -5.785 28.75 27.766 1 70.56 24 LYS B CA 1
ATOM 2772 C C . LYS B 1 24 ? -4.59 29.234 28.578 1 70.56 24 LYS B C 1
ATOM 2774 O O . LYS B 1 24 ? -3.955 28.438 29.281 1 70.56 24 LYS B O 1
ATOM 2779 N N . ARG B 1 25 ? -4.289 30.469 28.5 1 65 25 ARG B N 1
ATOM 2780 C CA . ARG B 1 25 ? -3.197 31.047 29.281 1 65 25 ARG B CA 1
ATOM 2781 C C . ARG B 1 25 ? -3.674 31.469 30.656 1 65 25 ARG B C 1
ATOM 2783 O O . ARG B 1 25 ? -4.848 31.797 30.844 1 65 25 ARG B O 1
ATOM 2790 N N . ASP B 1 26 ? -2.885 31.25 31.75 1 64.5 26 ASP B N 1
ATOM 2791 C CA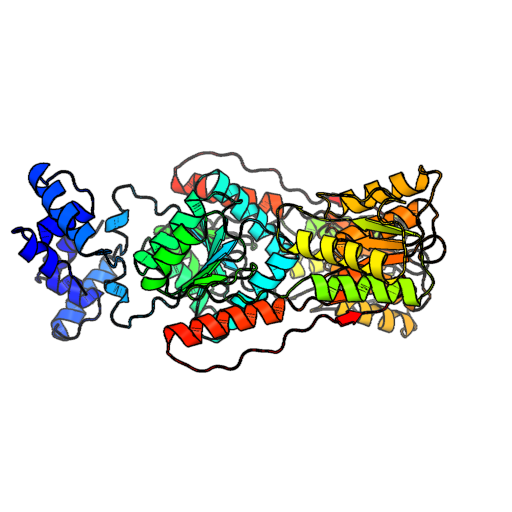 . ASP B 1 26 ? -3.205 31.297 33.188 1 64.5 26 ASP B CA 1
ATOM 2792 C C . ASP B 1 26 ? -3.502 32.75 33.625 1 64.5 26 ASP B C 1
ATOM 2794 O O . ASP B 1 26 ? -4.023 32.969 34.719 1 64.5 26 ASP B O 1
ATOM 2798 N N . TYR B 1 27 ? -3.395 33.75 32.906 1 75.5 27 TYR B N 1
ATOM 2799 C CA . TYR B 1 27 ? -3.441 35.125 33.406 1 75.5 27 TYR B CA 1
ATOM 2800 C C . TYR B 1 27 ? -4.832 35.719 33.25 1 75.5 27 TYR B C 1
ATOM 2802 O O . TYR B 1 27 ? -5.008 36.938 33.312 1 75.5 27 TYR B O 1
ATOM 2810 N N . VAL B 1 28 ? -5.887 34.938 33.094 1 80.25 28 VAL B N 1
ATOM 2811 C CA . VAL B 1 28 ? -7.25 35.438 32.938 1 80.25 28 VAL B CA 1
ATOM 2812 C C . VAL B 1 28 ? -8.141 34.875 34.062 1 80.25 28 VAL B C 1
ATOM 2814 O O . VAL B 1 28 ? -8.047 33.719 34.406 1 80.25 28 VAL B O 1
ATOM 2817 N N . SER B 1 29 ? -8.852 35.781 34.844 1 84.38 29 SER B N 1
ATOM 2818 C CA . SER B 1 29 ? -9.742 35.375 35.906 1 84.38 29 SER B CA 1
ATOM 2819 C C . SER B 1 29 ? -10.766 34.344 35.406 1 84.38 29 SER B C 1
ATOM 2821 O O . SER B 1 29 ? -11.117 34.344 34.219 1 84.38 29 SER B O 1
ATOM 2823 N N . ASP B 1 30 ? -11.164 33.531 36.312 1 86.44 30 ASP B N 1
ATOM 2824 C CA . ASP B 1 30 ? -12.141 32.5 35.969 1 86.44 30 ASP B CA 1
ATOM 2825 C C . ASP B 1 30 ? -13.422 33.094 35.406 1 86.44 30 ASP B C 1
ATOM 2827 O O . ASP B 1 30 ? -14.039 32.562 34.5 1 86.44 30 ASP B O 1
ATOM 2831 N N . GLU B 1 31 ? -13.812 34.156 36.031 1 87.25 31 GLU B N 1
ATOM 2832 C CA . GLU B 1 31 ? -15.023 34.844 35.594 1 87.25 31 GLU B CA 1
ATOM 2833 C C . GLU B 1 31 ? -14.891 35.344 34.156 1 87.25 31 GLU B C 1
ATOM 2835 O O . GLU B 1 31 ? -15.773 35.125 33.312 1 87.25 31 GLU B O 1
ATOM 2840 N N . THR B 1 32 ? -13.828 35.906 33.875 1 89.31 32 THR B N 1
ATOM 2841 C CA . THR B 1 32 ? -13.562 36.438 32.531 1 89.31 32 THR B CA 1
ATOM 2842 C C . THR B 1 32 ? -13.43 35.312 31.516 1 89.31 32 THR B C 1
ATOM 2844 O O . THR B 1 32 ? -13.961 35.406 30.406 1 89.31 32 THR B O 1
ATOM 2847 N N . ARG B 1 33 ? -12.812 34.312 31.828 1 89.31 33 ARG B N 1
ATOM 2848 C CA . ARG B 1 33 ? -12.648 33.156 30.969 1 89.31 33 ARG B CA 1
ATOM 2849 C C . ARG B 1 33 ? -14 32.562 30.578 1 89.31 33 ARG B C 1
ATOM 2851 O O . ARG B 1 33 ? -14.242 32.25 29.406 1 89.31 33 ARG B O 1
ATOM 2858 N N . LYS B 1 34 ? -14.805 32.406 31.578 1 88 34 LYS B N 1
ATOM 2859 C CA . LYS B 1 34 ? -16.125 31.844 31.328 1 88 34 LYS B CA 1
ATOM 2860 C C . LYS B 1 34 ? -16.922 32.75 30.375 1 88 34 LYS B C 1
ATOM 2862 O O . LYS B 1 34 ? -17.609 32.25 29.484 1 88 34 LYS B O 1
ATOM 2867 N N . ARG B 1 35 ? -16.859 34 30.672 1 87.88 35 ARG B N 1
ATOM 2868 C CA . ARG B 1 35 ? -17.578 34.969 29.859 1 87.88 35 ARG B CA 1
ATOM 2869 C C . ARG B 1 35 ? -17.094 34.906 28.406 1 87.88 35 ARG B C 1
ATOM 2871 O O . ARG B 1 35 ? -17.906 34.844 27.484 1 87.88 35 ARG B O 1
ATOM 2878 N N . VAL B 1 36 ? -15.852 34.938 28.219 1 87.94 36 VAL B N 1
ATOM 2879 C CA . VAL B 1 36 ? -15.25 34.906 26.891 1 87.94 36 VAL B CA 1
ATOM 2880 C C . VAL B 1 36 ? -15.562 33.594 26.203 1 87.94 36 VAL B C 1
ATOM 2882 O O . VAL B 1 36 ? -15.945 33.562 25.031 1 87.94 36 VAL B O 1
ATOM 2885 N N . GLN B 1 37 ? -15.453 32.562 26.922 1 86.56 37 GLN B N 1
ATOM 2886 C CA . GLN B 1 37 ? -15.727 31.234 26.359 1 86.56 37 GLN B CA 1
ATOM 2887 C C . GLN B 1 37 ? -17.188 31.125 25.922 1 86.56 37 GLN B C 1
ATOM 2889 O O . GLN B 1 37 ? -17.469 30.531 24.875 1 86.56 37 GLN B O 1
ATOM 2894 N N . THR B 1 38 ? -18.094 31.609 26.781 1 85.19 38 THR B N 1
ATOM 2895 C CA . THR B 1 38 ? -19.516 31.594 26.438 1 85.19 38 THR B CA 1
ATOM 2896 C C . THR B 1 38 ? -19.766 32.281 25.094 1 85.19 38 THR B C 1
ATOM 2898 O O . THR B 1 38 ? -20.547 31.812 24.281 1 85.19 38 THR B O 1
ATOM 2901 N N . ILE B 1 39 ? -19.078 33.344 24.875 1 84.94 39 ILE B N 1
ATOM 2902 C CA . ILE B 1 39 ? -19.234 34.094 23.641 1 84.94 39 ILE B CA 1
ATOM 2903 C C . ILE B 1 39 ? -18.594 33.344 22.484 1 84.94 39 ILE B C 1
ATOM 2905 O O . ILE B 1 39 ? -19.156 33.281 21.391 1 84.94 39 ILE B O 1
ATOM 2909 N N . ILE B 1 40 ? -17.484 32.812 22.703 1 81.19 40 ILE B N 1
ATOM 2910 C CA . ILE B 1 40 ? -16.797 31.984 21.703 1 81.19 40 ILE B CA 1
ATOM 2911 C C . ILE B 1 40 ? -17.703 30.844 21.266 1 81.19 40 ILE B C 1
ATOM 2913 O O . ILE B 1 40 ? -17.859 30.594 20.078 1 81.19 40 ILE B O 1
ATOM 2917 N N . ASP B 1 41 ? -18.281 30.25 22.203 1 77.81 41 ASP B N 1
ATOM 2918 C CA . ASP B 1 41 ? -19.188 29.141 21.938 1 77.81 41 ASP B CA 1
ATOM 2919 C C . ASP B 1 41 ? -20.438 29.594 21.203 1 77.81 41 ASP B C 1
ATOM 2921 O O . ASP B 1 41 ? -20.891 28.953 20.266 1 77.81 41 ASP B O 1
ATOM 2925 N N . LYS B 1 42 ? -20.984 30.719 21.734 1 78.12 42 LYS B N 1
ATOM 2926 C CA . LYS B 1 42 ? -22.203 31.266 21.125 1 78.12 42 LYS B CA 1
ATOM 2927 C C . LYS B 1 42 ? -21.953 31.656 19.672 1 78.12 42 LYS B C 1
ATOM 2929 O O . LYS B 1 42 ? -22.828 31.453 18.828 1 78.12 42 LYS B O 1
ATOM 2934 N N . LEU B 1 43 ? -20.688 32.125 19.484 1 76.88 43 LEU B N 1
ATOM 2935 C CA . LEU B 1 43 ? -20.359 32.594 18.141 1 76.88 43 LEU B CA 1
ATOM 2936 C C . LEU B 1 43 ? -19.75 31.484 17.297 1 76.88 43 LEU B C 1
ATOM 2938 O O . LEU B 1 43 ? -19.5 31.656 16.109 1 76.88 43 LEU B O 1
ATOM 2942 N N . ASP B 1 44 ? -19.5 30.391 17.969 1 73.19 44 ASP B N 1
ATOM 2943 C CA . ASP B 1 44 ? -18.797 29.266 17.359 1 73.19 44 ASP B CA 1
ATOM 2944 C C . ASP B 1 44 ? -17.484 29.703 16.734 1 73.19 44 ASP B C 1
ATOM 2946 O O . ASP B 1 44 ? -17.188 29.344 15.586 1 73.19 44 ASP B O 1
ATOM 2950 N N . TYR B 1 45 ? -16.906 30.641 17.484 1 66.5 45 TYR B N 1
ATOM 2951 C CA . TYR B 1 45 ? -15.641 31.203 17.016 1 66.5 45 TYR B CA 1
ATOM 2952 C C . TYR B 1 45 ? -14.531 30.156 17.047 1 66.5 45 TYR B C 1
ATOM 2954 O O . TYR B 1 45 ? -14.352 29.469 18.062 1 66.5 45 TYR B O 1
ATOM 2962 N N . VAL B 1 46 ? -13.93 29.906 15.969 1 61.78 46 VAL B N 1
ATOM 2963 C CA . VAL B 1 46 ? -12.773 29.016 15.883 1 61.78 46 VAL B CA 1
ATOM 2964 C C . VAL B 1 46 ? -11.523 29.812 15.523 1 61.78 46 VAL B C 1
ATOM 2966 O O . VAL B 1 46 ? -11.508 30.531 14.516 1 61.78 46 VAL B O 1
ATOM 2969 N N . PRO B 1 47 ? -10.547 29.922 16.484 1 55.94 47 PRO B N 1
ATOM 2970 C CA . PRO B 1 47 ? -9.32 30.641 16.141 1 55.94 47 PRO B CA 1
ATOM 2971 C C . PRO B 1 47 ? -8.656 30.109 14.867 1 55.94 47 PRO B C 1
ATOM 2973 O O . PRO B 1 47 ? -8.609 28.891 14.656 1 55.94 47 PRO B O 1
ATOM 2976 N N . ASN B 1 48 ? -8.609 30.938 13.852 1 49.62 48 ASN B N 1
ATOM 2977 C CA . ASN B 1 48 ? -7.855 30.547 12.664 1 49.62 48 ASN B CA 1
ATOM 2978 C C . ASN B 1 48 ? -6.352 30.562 12.938 1 49.62 48 ASN B C 1
ATOM 2980 O O . ASN B 1 48 ? -5.758 31.625 13.117 1 49.62 48 ASN B O 1
ATOM 2984 N N . ILE B 1 49 ? -5.805 29.531 13.453 1 45.53 49 ILE B N 1
ATOM 2985 C CA . ILE B 1 49 ? -4.367 29.469 13.711 1 45.53 49 ILE B CA 1
ATOM 2986 C C . ILE B 1 49 ? -3.607 29.922 12.469 1 45.53 49 ILE B C 1
ATOM 2988 O O . ILE B 1 49 ? -2.547 30.547 12.57 1 45.53 49 ILE B O 1
ATOM 2992 N N . ASN B 1 50 ? -4.078 29.438 11.305 1 41.84 50 ASN B N 1
ATOM 2993 C CA . ASN B 1 50 ? -3.424 29.812 10.062 1 41.84 50 ASN B CA 1
ATOM 2994 C C . ASN B 1 50 ? -3.758 31.25 9.672 1 41.84 50 ASN B C 1
ATOM 2996 O O . ASN B 1 50 ? -3.562 31.641 8.523 1 41.84 50 ASN B O 1
ATOM 3000 N N . ALA B 1 51 ? -4.324 32.031 10.352 1 41.25 51 ALA B N 1
ATOM 3001 C CA . ALA B 1 51 ? -4.559 33.438 10.023 1 41.25 51 ALA B CA 1
ATOM 3002 C C . ALA B 1 51 ? -3.354 34.062 9.305 1 41.25 51 ALA B C 1
ATOM 3004 O O . ALA B 1 51 ? -3.504 34.969 8.492 1 41.25 51 ALA B O 1
ATOM 3005 N N . VAL B 1 52 ? -2.277 33.594 9.609 1 36.62 52 VAL B N 1
ATOM 3006 C CA . VAL B 1 52 ? -1.124 34.094 8.875 1 36.62 52 VAL B CA 1
ATOM 3007 C C . VAL B 1 52 ? -1.13 33.531 7.457 1 36.62 52 VAL B C 1
ATOM 3009 O O . VAL B 1 52 ? -0.772 34.219 6.5 1 36.62 52 VAL B O 1
ATOM 3012 N N . SER B 1 53 ? -1.334 32.219 7.258 1 39.03 53 SER B N 1
ATOM 3013 C CA . SER B 1 53 ? -1.475 31.703 5.906 1 39.03 53 SER B CA 1
ATOM 3014 C C . SER B 1 53 ? -2.752 32.188 5.242 1 39.03 53 SER B C 1
ATOM 3016 O O . SER B 1 53 ? -3.07 31.812 4.117 1 39.03 53 SER B O 1
ATOM 3018 N N . LEU B 1 54 ? -3.561 32.875 5.848 1 35.75 54 LEU B N 1
ATOM 3019 C CA . LEU B 1 54 ? -4.918 33.312 5.543 1 35.75 54 LEU B CA 1
ATOM 3020 C C . LEU B 1 54 ? -4.934 34.219 4.309 1 35.75 54 LEU B C 1
ATOM 3022 O O . LEU B 1 54 ? -6 34.625 3.855 1 35.75 54 LEU B O 1
ATOM 3026 N N . LYS B 1 55 ? -3.967 35.062 4.223 1 37.53 55 LYS B N 1
ATOM 3027 C CA . LYS B 1 55 ? -4.391 35.875 3.102 1 37.53 55 LYS B CA 1
ATOM 3028 C C . LYS B 1 55 ? -4.961 35.031 1.971 1 37.53 55 LYS B C 1
ATOM 3030 O O . LYS B 1 55 ? -5.824 35.5 1.217 1 37.53 55 LYS B O 1
ATOM 3035 N N . LYS B 1 56 ? -4.129 34.156 1.39 1 45.62 56 LYS B N 1
ATOM 3036 C CA . LYS B 1 56 ? -4.711 33.531 0.206 1 45.62 56 LYS B CA 1
ATOM 3037 C C . LYS B 1 56 ? -5.609 32.344 0.587 1 45.62 56 LYS B C 1
ATOM 3039 O O . LYS B 1 56 ? -6.031 31.578 -0.276 1 45.62 56 LYS B O 1
ATOM 3044 N N . GLY B 1 57 ? -6.578 32.344 1.565 1 55 57 GLY B N 1
ATOM 3045 C CA . GLY B 1 57 ? -7.742 31.641 2.064 1 55 57 GLY B CA 1
ATOM 3046 C C . GLY B 1 57 ? -7.562 30.125 2.074 1 55 57 GLY B C 1
ATOM 3047 O O . GLY B 1 57 ? -8.078 29.438 2.961 1 55 57 GLY B O 1
ATOM 3048 N N . ALA B 1 58 ? -6.938 29.484 1.196 1 67.88 58 ALA B N 1
ATOM 3049 C CA . ALA B 1 58 ? -6.887 28.031 1.123 1 67.88 58 ALA B CA 1
ATOM 3050 C C . ALA B 1 58 ? -5.551 27.5 1.64 1 67.88 58 ALA B C 1
ATOM 3052 O O . ALA B 1 58 ? -4.496 28.031 1.31 1 67.88 58 ALA B O 1
ATOM 3053 N N . THR B 1 59 ? -5.52 26.609 2.699 1 75.5 59 THR B N 1
ATOM 3054 C CA . THR B 1 59 ? -4.32 25.938 3.189 1 75.5 59 THR B CA 1
ATOM 3055 C C . THR B 1 59 ? -3.738 25.031 2.117 1 75.5 59 THR B C 1
ATOM 3057 O O . THR B 1 59 ? -2.566 24.656 2.184 1 75.5 59 THR B O 1
ATOM 3060 N N . LYS B 1 60 ? -4.543 24.625 1.19 1 84.19 60 LYS B N 1
ATOM 3061 C CA . LYS B 1 60 ? -4.223 23.625 0.163 1 84.19 60 LYS B CA 1
ATOM 3062 C C . LYS B 1 60 ? -3.838 22.297 0.787 1 84.19 60 LYS B C 1
ATOM 3064 O O . LYS B 1 60 ? -2.951 21.594 0.285 1 84.19 60 LYS B O 1
ATOM 3069 N N . LEU B 1 61 ? -4.387 22.062 1.926 1 85 61 LEU B N 1
ATOM 3070 C CA . LEU B 1 61 ? -4.211 20.812 2.658 1 85 61 LEU B CA 1
ATOM 3071 C C . LEU B 1 61 ? -5.543 20.094 2.848 1 85 61 LEU B C 1
ATOM 3073 O O . LEU B 1 61 ? -6.535 20.719 3.24 1 85 61 LEU B O 1
ATOM 3077 N N . ILE B 1 62 ? -5.547 18.859 2.434 1 92.38 62 ILE B N 1
ATOM 3078 C CA . ILE B 1 62 ? -6.73 18.031 2.66 1 92.38 62 ILE B CA 1
ATOM 3079 C C . ILE B 1 62 ? -6.391 16.906 3.629 1 92.38 62 ILE B C 1
ATOM 3081 O O . ILE B 1 62 ? -5.332 16.281 3.52 1 92.38 62 ILE B O 1
ATOM 3085 N N . GLY B 1 63 ? -7.223 16.719 4.609 1 91.69 63 GLY B N 1
ATOM 3086 C CA . GLY B 1 63 ? -7.043 15.609 5.531 1 91.69 63 GLY B CA 1
ATOM 3087 C C . GLY B 1 63 ? -7.691 14.32 5.055 1 91.69 63 GLY B C 1
ATOM 3088 O O . GLY B 1 63 ? -8.797 14.344 4.5 1 91.69 63 GLY B O 1
ATOM 3089 N N . MET B 1 64 ? -6.992 13.258 5.23 1 92.44 64 MET B N 1
ATOM 3090 C CA . MET B 1 64 ? -7.547 11.93 4.992 1 92.44 64 MET B CA 1
ATOM 3091 C C . MET B 1 64 ? -7.547 11.102 6.273 1 92.44 64 MET B C 1
ATOM 3093 O O . MET B 1 64 ? -6.5 10.922 6.898 1 92.44 64 MET B O 1
ATOM 3097 N N . VAL B 1 65 ? -8.727 10.617 6.605 1 91.62 65 VAL B N 1
ATOM 3098 C CA . VAL B 1 65 ? -8.906 9.852 7.832 1 91.62 65 VAL B CA 1
ATOM 3099 C C . VAL B 1 65 ? -9.078 8.375 7.5 1 91.62 65 VAL B C 1
ATOM 3101 O O . VAL B 1 65 ? -10.07 7.988 6.871 1 91.62 65 VAL B O 1
ATOM 3104 N N . ILE B 1 66 ? -8.133 7.594 7.914 1 88.56 66 ILE B N 1
ATOM 3105 C CA . ILE B 1 66 ? -8.156 6.164 7.613 1 88.56 66 ILE B CA 1
ATOM 3106 C C . ILE B 1 66 ? -7.875 5.363 8.883 1 88.56 66 ILE B C 1
ATOM 3108 O O . ILE B 1 66 ? -7.059 5.77 9.711 1 88.56 66 ILE B O 1
ATOM 3112 N N . PRO B 1 67 ? -8.562 4.219 9.086 1 82.44 67 PRO B N 1
ATOM 3113 C CA . PRO B 1 67 ? -8.32 3.438 10.297 1 82.44 67 PRO B CA 1
ATOM 3114 C C . PRO B 1 67 ? -7.031 2.619 10.227 1 82.44 67 PRO B C 1
ATOM 3116 O O . PRO B 1 67 ? -6.43 2.311 11.258 1 82.44 67 PRO B O 1
ATOM 3119 N N . SER B 1 68 ? -6.742 2.104 9.07 1 77.5 68 SER B N 1
ATOM 3120 C CA . SER B 1 68 ? -5.594 1.226 8.875 1 77.5 68 SER B CA 1
ATOM 3121 C C . SER B 1 68 ? -5.16 1.213 7.41 1 77.5 68 SER B C 1
ATOM 3123 O O . SER B 1 68 ? -5.758 1.889 6.57 1 77.5 68 SER B O 1
ATOM 3125 N N . PHE B 1 69 ? -4.031 0.505 7.285 1 75.62 69 PHE B N 1
ATOM 3126 C CA . PHE B 1 69 ? -3.561 0.306 5.922 1 75.62 69 PHE B CA 1
ATOM 3127 C C . PHE B 1 69 ? -4.02 -1.043 5.383 1 75.62 69 PHE B C 1
ATOM 3129 O O . PHE B 1 69 ? -3.621 -2.092 5.895 1 75.62 69 PHE B O 1
ATOM 3136 N N . THR B 1 70 ? -5.035 -1.104 4.598 1 77.5 70 THR B N 1
ATOM 3137 C CA . THR B 1 70 ? -5.441 -2.293 3.859 1 77.5 70 THR B CA 1
ATOM 3138 C C . THR B 1 70 ? -5.234 -2.094 2.359 1 77.5 70 THR B C 1
ATOM 3140 O O . THR B 1 70 ? -4.977 -0.977 1.906 1 77.5 70 THR B O 1
ATOM 3143 N N . ASP B 1 71 ? -5.348 -3.156 1.641 1 79.38 71 ASP B N 1
ATOM 3144 C CA . ASP B 1 71 ? -5.043 -3.086 0.215 1 79.38 71 ASP B CA 1
ATOM 3145 C C . ASP B 1 71 ? -5.961 -2.094 -0.495 1 79.38 71 ASP B C 1
ATOM 3147 O O . ASP B 1 71 ? -5.492 -1.231 -1.241 1 79.38 71 ASP B O 1
ATOM 3151 N N . SER B 1 72 ? -7.23 -2.23 -0.257 1 82.81 72 SER B N 1
ATOM 3152 C CA . SER B 1 72 ? -8.172 -1.328 -0.912 1 82.81 72 SER B CA 1
ATOM 3153 C C . SER B 1 72 ? -7.98 0.109 -0.439 1 82.81 72 SER B C 1
ATOM 3155 O O . SER B 1 72 ? -8.094 1.048 -1.229 1 82.81 72 SER B O 1
ATOM 3157 N N . LEU B 1 73 ? -7.648 0.289 0.804 1 85.88 73 LEU B N 1
ATOM 3158 C CA . LEU B 1 73 ? -7.434 1.624 1.352 1 85.88 73 LEU B CA 1
ATOM 3159 C C . LEU B 1 73 ? -6.164 2.246 0.781 1 85.88 73 LEU B C 1
ATOM 3161 O O . LEU B 1 73 ? -6.109 3.457 0.55 1 85.88 73 LEU B O 1
ATOM 3165 N N . ASN B 1 74 ? -5.234 1.416 0.562 1 86.5 74 ASN B N 1
ATOM 3166 C CA . ASN B 1 74 ? -4.008 1.908 -0.06 1 86.5 74 ASN B CA 1
ATOM 3167 C C . ASN B 1 74 ? -4.27 2.43 -1.471 1 86.5 74 ASN B C 1
ATOM 3169 O O . ASN B 1 74 ? -3.666 3.42 -1.891 1 86.5 74 ASN B O 1
ATOM 3173 N N . VAL B 1 75 ? -5.078 1.728 -2.211 1 89.81 75 VAL B N 1
ATOM 3174 C CA . VAL B 1 75 ? -5.445 2.174 -3.551 1 89.81 75 VAL B CA 1
ATOM 3175 C C . VAL B 1 75 ? -6.148 3.527 -3.471 1 89.81 75 VAL B C 1
ATOM 3177 O O . VAL B 1 75 ? -5.848 4.438 -4.246 1 89.81 75 VAL B O 1
ATOM 3180 N N . PHE B 1 76 ? -7.043 3.619 -2.51 1 92.94 76 PHE B N 1
ATOM 3181 C CA . PHE B 1 76 ? -7.766 4.871 -2.316 1 92.94 76 PHE B CA 1
ATOM 3182 C C . PHE B 1 76 ? -6.809 6.004 -1.971 1 92.94 76 PHE B C 1
ATOM 3184 O O . PHE B 1 76 ? -6.859 7.074 -2.578 1 92.94 76 PHE B O 1
ATOM 3191 N N . LEU B 1 77 ? -5.961 5.715 -1.04 1 89.62 77 LEU B N 1
ATOM 3192 C CA . LEU B 1 77 ? -4.977 6.691 -0.582 1 89.62 77 LEU B CA 1
ATOM 3193 C C . LEU B 1 77 ? -4.102 7.168 -1.737 1 89.62 77 LEU B C 1
ATOM 3195 O O . LEU B 1 77 ? -3.928 8.375 -1.936 1 89.62 77 LEU B O 1
ATOM 3199 N N . LYS B 1 78 ? -3.604 6.277 -2.463 1 87.75 78 LYS B N 1
ATOM 3200 C CA . LYS B 1 78 ? -2.711 6.598 -3.572 1 87.75 78 LYS B CA 1
ATOM 3201 C C . LYS B 1 78 ? -3.418 7.461 -4.613 1 87.75 78 LYS B C 1
ATOM 3203 O O . LYS B 1 78 ? -2.924 8.531 -4.984 1 87.75 78 LYS B O 1
ATOM 3208 N N . SER B 1 79 ? -4.523 6.996 -5.09 1 93.19 79 SER B N 1
ATOM 3209 C CA . SER B 1 79 ? -5.242 7.68 -6.16 1 93.19 79 SER B CA 1
ATOM 3210 C C . SER B 1 79 ? -5.699 9.062 -5.719 1 93.19 79 SER B C 1
ATOM 3212 O O . SER B 1 79 ? -5.586 10.031 -6.473 1 93.19 79 SER B O 1
ATOM 3214 N N . PHE B 1 80 ? -6.18 9.172 -4.508 1 94.62 80 PHE B N 1
ATOM 3215 C CA . PHE B 1 80 ? -6.609 10.461 -3.979 1 94.62 80 PHE B CA 1
ATOM 3216 C C . PHE B 1 80 ? -5.441 11.43 -3.898 1 94.62 80 PHE B C 1
ATOM 3218 O O . PHE B 1 80 ? -5.559 12.586 -4.305 1 94.62 80 PHE B O 1
ATOM 3225 N N . THR B 1 81 ? -4.367 10.93 -3.33 1 88.62 81 THR B N 1
ATOM 3226 C CA . THR B 1 81 ? -3.189 11.773 -3.148 1 88.62 81 THR B CA 1
ATOM 3227 C C . THR B 1 81 ? -2.654 12.25 -4.496 1 88.62 81 THR B C 1
ATOM 3229 O 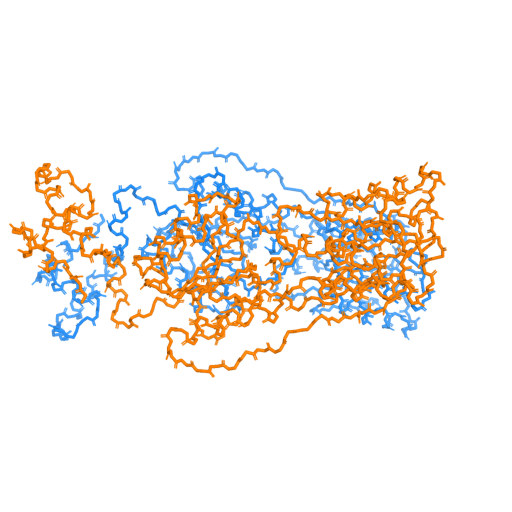O . THR B 1 81 ? -2.285 13.414 -4.648 1 88.62 81 THR B O 1
ATOM 3232 N N . MET B 1 82 ? -2.635 11.383 -5.445 1 87.12 82 MET B N 1
ATOM 3233 C CA . MET B 1 82 ? -2.117 11.727 -6.766 1 87.12 82 MET B CA 1
ATOM 3234 C C . MET B 1 82 ? -2.957 12.82 -7.41 1 87.12 82 MET B C 1
ATOM 3236 O O . MET B 1 82 ? -2.42 13.82 -7.887 1 87.12 82 MET B O 1
ATOM 3240 N N . ILE B 1 83 ? -4.262 12.68 -7.418 1 92.06 83 ILE B N 1
ATOM 3241 C CA . ILE B 1 83 ? -5.113 13.672 -8.055 1 92.06 83 ILE B CA 1
ATOM 3242 C C . ILE B 1 83 ? -5.07 14.977 -7.254 1 92.06 83 ILE B C 1
ATOM 3244 O O . ILE B 1 83 ? -5.121 16.062 -7.828 1 92.06 83 ILE B O 1
ATOM 3248 N N . ALA B 1 84 ? -5.035 14.906 -5.93 1 91.06 84 ALA B N 1
ATOM 3249 C CA . ALA B 1 84 ? -4.922 16.094 -5.094 1 91.06 84 ALA B CA 1
ATOM 3250 C C . ALA B 1 84 ? -3.672 16.891 -5.441 1 91.06 84 ALA B C 1
ATOM 3252 O O . ALA B 1 84 ? -3.732 18.109 -5.609 1 91.06 84 ALA B O 1
ATOM 3253 N N . GLN B 1 85 ? -2.648 16.203 -5.551 1 83.38 85 GLN B N 1
ATOM 3254 C CA . GLN B 1 85 ? -1.381 16.875 -5.848 1 83.38 85 GLN B CA 1
ATOM 3255 C C . GLN B 1 85 ? -1.4 17.5 -7.238 1 83.38 85 GLN B C 1
ATOM 3257 O O . GLN B 1 85 ? -0.837 18.578 -7.445 1 83.38 85 GLN B O 1
ATOM 3262 N N . GLU B 1 86 ? -1.929 16.781 -8.156 1 85.38 86 GLU B N 1
ATOM 3263 C CA . GLU B 1 86 ? -2.068 17.312 -9.508 1 85.38 86 GLU B CA 1
ATOM 3264 C C . GLU B 1 86 ? -2.801 18.641 -9.508 1 85.38 86 GLU B C 1
ATOM 3266 O O . GLU B 1 86 ? -2.635 19.453 -10.422 1 85.38 86 GLU B O 1
ATOM 3271 N N . HIS B 1 87 ? -3.541 18.844 -8.469 1 88.19 87 HIS B N 1
ATOM 3272 C CA . HIS B 1 87 ? -4.316 20.062 -8.375 1 88.19 87 HIS B CA 1
ATOM 3273 C C . HIS B 1 87 ? -3.748 21 -7.312 1 88.19 87 HIS B C 1
ATOM 3275 O O . HIS B 1 87 ? -4.434 21.922 -6.848 1 88.19 87 HIS B O 1
ATOM 3281 N N . GLY B 1 88 ? -2.559 20.672 -6.848 1 82.81 88 GLY B N 1
ATOM 3282 C CA . GLY B 1 88 ? -1.824 21.578 -5.984 1 82.81 88 GLY B CA 1
ATOM 3283 C C . GLY B 1 88 ? -2.141 21.391 -4.512 1 82.81 88 GLY B C 1
ATOM 3284 O O . GLY B 1 88 ? -1.826 22.266 -3.689 1 82.81 88 GLY B O 1
ATOM 3285 N N . TYR B 1 89 ? -2.854 20.359 -4.191 1 85.81 89 TYR B N 1
ATOM 3286 C CA . TYR B 1 89 ? -3.182 20.094 -2.795 1 85.81 89 TYR B CA 1
ATOM 3287 C C . TYR B 1 89 ? -2.254 19.031 -2.211 1 85.81 89 TYR B C 1
ATOM 3289 O O . TYR B 1 89 ? -1.896 18.062 -2.891 1 85.81 89 TYR B O 1
ATOM 3297 N N . ASN B 1 90 ? -1.879 19.234 -0.934 1 79.88 90 ASN B N 1
ATOM 3298 C CA . ASN B 1 90 ? -1.223 18.188 -0.16 1 79.88 90 ASN B CA 1
ATOM 3299 C C . ASN B 1 90 ? -2.221 17.422 0.697 1 79.88 90 ASN B C 1
ATOM 3301 O O . ASN B 1 90 ? -3.32 17.906 0.966 1 79.88 90 ASN B O 1
ATOM 3305 N N . VAL B 1 91 ? -1.748 16.203 1.061 1 86.81 91 VAL B N 1
ATOM 3306 C CA . VAL B 1 91 ? -2.641 15.367 1.852 1 86.81 91 VAL B CA 1
ATOM 3307 C C . VAL B 1 91 ? -1.999 15.055 3.201 1 86.81 91 VAL B C 1
ATOM 3309 O O . VAL B 1 91 ? -0.826 14.68 3.268 1 86.81 91 VAL B O 1
ATOM 3312 N N . THR B 1 92 ? -2.721 15.328 4.246 1 80.75 92 THR B N 1
ATOM 3313 C CA . THR B 1 92 ? -2.307 14.922 5.582 1 80.75 92 THR B CA 1
ATOM 3314 C C . THR B 1 92 ? -3.102 13.703 6.043 1 80.75 92 THR B C 1
ATOM 3316 O O . THR B 1 92 ? -4.328 13.664 5.91 1 80.75 92 THR B O 1
ATOM 3319 N N . LEU B 1 93 ? -2.336 12.727 6.605 1 82.88 93 LEU B N 1
ATOM 3320 C CA . LEU B 1 93 ? -2.953 11.461 6.965 1 82.88 93 LEU B CA 1
ATOM 3321 C C . LEU B 1 93 ? -3.254 11.406 8.461 1 82.88 93 LEU B C 1
ATOM 3323 O O . LEU B 1 93 ? -2.412 11.781 9.281 1 82.88 93 LEU B O 1
ATOM 3327 N N . PHE B 1 94 ? -4.492 11 8.727 1 82 94 PHE B N 1
ATOM 3328 C CA . PHE B 1 94 ? -4.906 10.711 10.094 1 82 94 PHE B CA 1
ATOM 3329 C C . PHE B 1 94 ? -5.227 9.234 10.266 1 82 94 PHE B C 1
ATOM 3331 O O . PHE B 1 94 ? -6.297 8.773 9.867 1 82 94 PHE B O 1
ATOM 3338 N N . MET B 1 95 ? -4.34 8.531 10.82 1 79 95 MET B N 1
ATOM 3339 C CA . MET B 1 95 ? -4.562 7.117 11.125 1 79 95 MET B CA 1
ATOM 3340 C C . MET B 1 95 ? -5.281 6.961 12.461 1 79 95 MET B C 1
ATOM 3342 O O . MET B 1 95 ? -4.695 7.219 13.516 1 79 95 MET B O 1
ATOM 3346 N N . THR B 1 96 ? -6.469 6.477 12.406 1 81.38 96 THR B N 1
ATOM 3347 C CA . THR B 1 96 ? -7.281 6.551 13.617 1 81.38 96 THR B CA 1
ATOM 3348 C C . THR B 1 96 ? -7.289 5.215 14.352 1 81.38 96 THR B C 1
ATOM 3350 O O . THR B 1 96 ? -7.547 5.164 15.555 1 81.38 96 THR B O 1
ATOM 3353 N N . ARG B 1 97 ? -7.004 4.094 13.688 1 77.81 97 ARG B N 1
ATOM 3354 C CA . ARG B 1 97 ? -7.211 2.764 14.25 1 77.81 97 ARG B CA 1
ATOM 3355 C C . ARG B 1 97 ? -8.578 2.66 14.922 1 77.81 97 ARG B C 1
ATOM 3357 O O . ARG B 1 97 ? -8.695 2.145 16.031 1 77.81 97 ARG B O 1
ATOM 3364 N N . ILE B 1 98 ? -9.523 3.338 14.352 1 81.19 98 ILE B N 1
ATOM 3365 C CA . ILE B 1 98 ? -10.938 3.357 14.734 1 81.19 98 ILE B CA 1
ATOM 3366 C C . ILE B 1 98 ? -11.094 4.062 16.078 1 81.19 98 ILE B C 1
ATOM 3368 O O . ILE B 1 98 ? -12.039 3.791 16.828 1 81.19 98 ILE B O 1
ATOM 3372 N N . ASP B 1 99 ? -10.188 4.871 16.438 1 86 99 ASP B N 1
ATOM 3373 C CA . ASP B 1 99 ? -10.281 5.707 17.625 1 86 99 ASP B CA 1
ATOM 3374 C C . ASP B 1 99 ? -11.062 6.988 17.328 1 86 99 ASP B C 1
ATOM 3376 O O . ASP B 1 99 ? -10.594 7.848 16.594 1 86 99 ASP B O 1
ATOM 3380 N N . PRO B 1 100 ? -12.195 7.16 17.953 1 91.56 100 PRO B N 1
ATOM 3381 C CA . PRO B 1 100 ? -13.016 8.352 17.688 1 91.56 100 PRO B CA 1
ATOM 3382 C C . PRO B 1 100 ? -12.289 9.648 18.047 1 91.56 100 PRO B C 1
ATOM 3384 O O . PRO B 1 100 ? -12.516 10.68 17.406 1 91.56 100 PRO B O 1
ATOM 3387 N N . ASP B 1 101 ? -11.422 9.562 19 1 87.31 101 ASP B N 1
ATOM 3388 C CA . ASP B 1 101 ? -10.719 10.773 19.422 1 87.31 101 ASP B CA 1
ATOM 3389 C C . ASP B 1 101 ? -9.766 11.258 18.328 1 87.31 101 ASP B C 1
ATOM 3391 O O . ASP B 1 101 ? -9.617 12.461 18.125 1 87.31 101 ASP B O 1
ATOM 3395 N N . LYS B 1 102 ? -9.203 10.336 17.703 1 83 102 LYS B N 1
ATOM 3396 C CA . LYS B 1 102 ? -8.289 10.703 16.625 1 83 102 LYS B CA 1
ATOM 3397 C C . LYS B 1 102 ? -9.047 11.305 15.438 1 83 102 LYS B C 1
ATOM 3399 O O . LYS B 1 102 ? -8.547 12.211 14.773 1 83 102 LYS B O 1
ATOM 3404 N N . GLU B 1 103 ? -10.18 10.727 15.172 1 91.69 103 GLU B N 1
ATOM 3405 C CA . GLU B 1 103 ? -11.023 11.305 14.133 1 91.69 103 GLU B CA 1
ATOM 3406 C C . GLU B 1 103 ? -11.453 12.719 14.492 1 91.69 103 GLU B C 1
ATOM 3408 O O . GLU B 1 103 ? -11.492 13.602 13.633 1 91.69 103 GLU B O 1
ATOM 3413 N N . LEU B 1 104 ? -11.727 12.914 15.758 1 91.69 104 LEU B N 1
ATOM 3414 C CA . LEU B 1 104 ? -12.133 14.234 16.219 1 91.69 104 LEU B CA 1
ATOM 3415 C C . LEU B 1 104 ? -11 15.242 16.031 1 91.69 104 LEU B C 1
ATOM 3417 O O . LEU B 1 104 ? -11.25 16.422 15.758 1 91.69 104 LEU B O 1
ATOM 3421 N N . GLU B 1 105 ? -9.812 14.773 16.234 1 83.38 105 GLU B N 1
ATOM 3422 C CA . GLU B 1 105 ? -8.672 15.641 15.984 1 83.38 105 GLU B CA 1
ATOM 3423 C C . GLU B 1 105 ? -8.695 16.188 14.555 1 83.38 105 GLU B C 1
ATOM 3425 O O . GLU B 1 105 ? -8.453 17.375 14.336 1 83.38 105 GLU B O 1
ATOM 3430 N N . ALA B 1 106 ? -8.938 15.352 13.633 1 89 106 ALA B N 1
ATOM 3431 C CA . ALA B 1 106 ? -9.023 15.766 12.227 1 89 106 ALA B CA 1
ATOM 3432 C C . ALA B 1 106 ? -10.172 16.75 12.016 1 89 106 ALA B C 1
ATOM 3434 O O . ALA B 1 106 ? -10.008 17.766 11.328 1 89 106 ALA B O 1
ATOM 3435 N N . LEU B 1 107 ? -11.289 16.453 12.617 1 93.69 107 LEU B N 1
ATOM 3436 C CA . LEU B 1 107 ? -12.469 17.312 12.508 1 93.69 107 LEU B CA 1
ATOM 3437 C C . LEU B 1 107 ? -12.195 18.672 13.117 1 93.69 107 LEU B C 1
ATOM 3439 O O . LEU B 1 107 ? -12.594 19.703 12.555 1 93.69 107 LEU B O 1
ATOM 3443 N N . GLU B 1 108 ? -11.508 18.656 14.172 1 87.75 108 GLU B N 1
ATOM 3444 C CA . GLU B 1 108 ? -11.164 19.906 14.828 1 87.75 108 GLU B CA 1
ATOM 3445 C C . GLU B 1 108 ? -10.188 20.734 13.984 1 87.75 108 GLU B C 1
ATOM 3447 O O . GLU B 1 108 ? -10.266 21.953 13.953 1 87.75 108 GLU B O 1
ATOM 3452 N N . MET B 1 109 ? -9.297 20.078 13.344 1 84.25 109 MET B N 1
ATOM 3453 C CA . MET B 1 109 ? -8.391 20.781 12.445 1 84.25 109 MET B CA 1
ATOM 3454 C C . MET B 1 109 ? -9.164 21.453 11.312 1 84.25 109 MET B C 1
ATOM 3456 O O . MET B 1 109 ? -8.797 22.547 10.875 1 84.25 109 MET B O 1
ATOM 3460 N N . LEU B 1 110 ? -10.203 20.797 10.836 1 90 110 LEU B N 1
ATOM 3461 C CA . LEU B 1 110 ? -11.086 21.406 9.844 1 90 110 LEU B CA 1
ATOM 3462 C C . LEU B 1 110 ? -11.766 22.641 10.414 1 90 110 LEU B C 1
ATOM 3464 O O . LEU B 1 110 ? -11.805 23.688 9.766 1 90 110 LEU B O 1
ATOM 3468 N N . ARG B 1 111 ? -12.234 22.484 11.609 1 88.69 111 ARG B N 1
ATOM 3469 C CA . ARG B 1 111 ? -12.906 23.578 12.289 1 88.69 111 ARG B CA 1
ATOM 3470 C C . ARG B 1 111 ? -11.969 24.781 12.453 1 88.69 111 ARG B C 1
ATOM 3472 O O . ARG B 1 111 ? -12.383 25.922 12.273 1 88.69 111 ARG B O 1
ATOM 3479 N N . GLN B 1 112 ? -10.766 24.516 12.703 1 81.25 112 GLN B N 1
ATOM 3480 C CA . GLN B 1 112 ? -9.758 25.547 12.938 1 81.25 112 GLN B CA 1
ATOM 3481 C C . GLN B 1 112 ? -9.164 26.047 11.625 1 81.25 112 GLN B C 1
ATOM 3483 O O . GLN B 1 112 ? -8.203 26.812 11.625 1 81.25 112 GLN B O 1
ATOM 3488 N N . LYS B 1 113 ? -9.625 25.484 10.57 1 84.06 113 LYS B N 1
ATOM 3489 C CA . LYS B 1 113 ? -9.234 25.906 9.227 1 84.06 113 LYS B CA 1
ATOM 3490 C C . LYS B 1 113 ? -7.758 25.594 8.977 1 84.06 113 LYS B C 1
ATOM 3492 O O . LYS B 1 113 ? -7.066 26.375 8.305 1 84.06 113 LYS B O 1
ATOM 3497 N N . GLN B 1 114 ? -7.309 24.562 9.625 1 78.19 114 GLN B N 1
ATOM 3498 C CA . GLN B 1 114 ? -5.949 24.094 9.383 1 78.19 114 GLN B CA 1
ATOM 3499 C C . GLN B 1 114 ? -5.883 23.203 8.148 1 78.19 114 GLN B C 1
ATOM 3501 O O . GLN B 1 114 ? -4.801 22.953 7.613 1 78.19 114 GLN B O 1
ATOM 3506 N N . ILE B 1 115 ? -6.977 22.719 7.762 1 87.12 115 ILE B N 1
ATOM 3507 C CA . ILE B 1 115 ? -7.137 22 6.508 1 87.12 115 ILE B CA 1
ATOM 35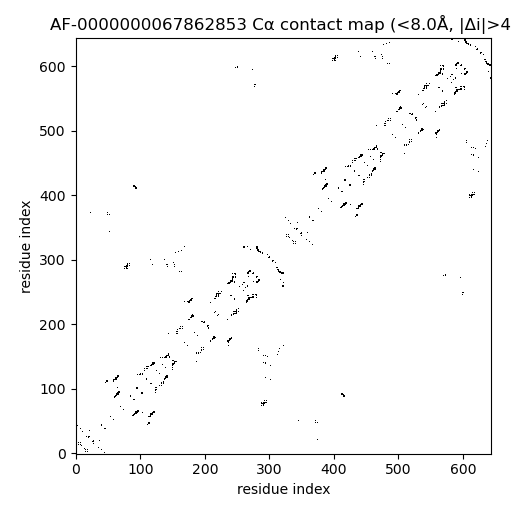08 C C . ILE B 1 115 ? -8.383 22.5 5.777 1 87.12 115 ILE B C 1
ATOM 3510 O O . ILE B 1 115 ? -9.312 23.016 6.402 1 87.12 115 ILE B O 1
ATOM 3514 N N . ASP B 1 116 ? -8.336 22.266 4.504 1 91.56 116 ASP B N 1
ATOM 3515 C CA . ASP B 1 116 ? -9.414 22.828 3.688 1 91.56 116 ASP B CA 1
ATOM 3516 C C . ASP B 1 116 ? -10.586 21.844 3.596 1 91.56 116 ASP B C 1
ATOM 3518 O O . ASP B 1 116 ? -11.727 22.25 3.348 1 91.56 116 ASP B O 1
ATOM 3522 N N . ALA B 1 117 ? -10.312 20.641 3.719 1 96.44 117 ALA B N 1
ATOM 3523 C CA . ALA B 1 117 ? -11.328 19.609 3.549 1 96.44 117 ALA B CA 1
ATOM 3524 C C . ALA B 1 117 ? -10.891 18.297 4.199 1 96.44 117 ALA B C 1
ATOM 3526 O O . ALA B 1 117 ? -9.734 18.141 4.582 1 96.44 117 ALA B O 1
ATOM 3527 N N . LEU B 1 118 ? -11.891 17.422 4.34 1 96.62 118 LEU B N 1
ATOM 3528 C CA . LEU B 1 118 ? -11.625 16.094 4.906 1 96.62 118 LEU B CA 1
ATOM 3529 C C . LEU B 1 118 ? -12.219 15.008 4.031 1 96.62 118 LEU B C 1
ATOM 3531 O O . LEU B 1 118 ? -13.344 15.141 3.533 1 96.62 118 LEU B O 1
ATOM 3535 N N . VAL B 1 119 ? -11.438 14.016 3.812 1 96.88 119 VAL B N 1
ATOM 3536 C CA . VAL B 1 119 ? -11.977 12.758 3.303 1 96.88 119 VAL B CA 1
ATOM 3537 C C . VAL B 1 119 ? -11.992 11.711 4.418 1 96.88 119 VAL B C 1
ATOM 3539 O O . VAL B 1 119 ? -10.93 11.289 4.891 1 96.88 119 VAL B O 1
ATOM 3542 N N . LEU B 1 120 ? -13.18 11.352 4.816 1 94.69 120 LEU B N 1
ATOM 3543 C CA . LEU B 1 120 ? -13.367 10.32 5.832 1 94.69 120 LEU B CA 1
ATOM 3544 C C . LEU B 1 120 ? -13.547 8.953 5.188 1 94.69 120 LEU B C 1
ATOM 3546 O O . LEU B 1 120 ? -14.664 8.578 4.816 1 94.69 120 LEU B O 1
ATOM 3550 N N . VAL B 1 121 ? -12.531 8.148 5.105 1 91.12 121 VAL B N 1
ATOM 3551 C CA . VAL B 1 121 ? -12.594 6.879 4.387 1 91.12 121 VAL B CA 1
ATOM 3552 C C . VAL B 1 121 ? -13.445 5.879 5.172 1 91.12 121 VAL B C 1
ATOM 3554 O O . VAL B 1 121 ? -14.391 5.309 4.637 1 91.12 121 VAL B O 1
ATOM 3557 N N . ILE B 1 122 ? -13.117 5.691 6.484 1 87.12 122 ILE B N 1
ATOM 3558 C CA . ILE B 1 122 ? -13.938 4.941 7.43 1 87.12 122 ILE B CA 1
ATOM 3559 C C . ILE B 1 122 ? -14.086 5.734 8.727 1 87.12 122 ILE B C 1
ATOM 3561 O O . ILE B 1 122 ? -13.094 6.102 9.352 1 87.12 122 ILE B O 1
ATOM 3565 N N . ARG B 1 123 ? -15.266 5.945 9.109 1 86.81 123 ARG B N 1
ATOM 3566 C CA . ARG B 1 123 ? -15.5 6.809 10.266 1 86.81 123 ARG B CA 1
ATOM 3567 C C . ARG B 1 123 ? -15.383 6.031 11.57 1 86.81 123 ARG B C 1
ATOM 3569 O O . ARG B 1 123 ? -15.547 4.809 11.586 1 86.81 123 ARG B O 1
ATOM 3576 N N . SER B 1 124 ? -15.141 6.797 12.633 1 88.5 124 SER B N 1
ATOM 3577 C CA . SER B 1 124 ? -15.117 6.25 13.992 1 88.5 124 SER B CA 1
ATOM 3578 C C . SER B 1 124 ? -16.172 6.898 14.867 1 88.5 124 SER B C 1
ATOM 3580 O O . SER B 1 124 ? -16.562 6.344 15.906 1 88.5 124 SER B O 1
ATOM 3582 N N . ASN B 1 125 ? -16.625 8.078 14.508 1 90.5 125 ASN B N 1
ATOM 3583 C CA . ASN B 1 125 ? -17.703 8.766 15.211 1 90.5 125 ASN B CA 1
ATOM 3584 C C . ASN B 1 125 ? -19.031 8.633 14.484 1 90.5 125 ASN B C 1
ATOM 3586 O O . ASN B 1 125 ? -19.062 8.234 13.312 1 90.5 125 ASN B O 1
ATOM 3590 N N . ASP B 1 126 ? -20.125 8.852 15.219 1 91.25 126 ASP B N 1
ATOM 3591 C CA . ASP B 1 126 ? -21.438 8.781 14.57 1 91.25 126 ASP B CA 1
ATOM 3592 C C . ASP B 1 126 ? -21.609 9.922 13.578 1 91.25 126 ASP B C 1
ATOM 3594 O O . ASP B 1 126 ? -20.938 10.953 13.672 1 91.25 126 ASP B O 1
ATOM 3598 N N . TRP B 1 127 ? -22.484 9.758 12.594 1 92 127 TRP B N 1
ATOM 3599 C CA . TRP B 1 127 ? -22.688 10.727 11.523 1 92 127 TRP B CA 1
ATOM 3600 C C . TRP B 1 127 ? -23.203 12.055 12.086 1 92 127 TRP B C 1
ATOM 3602 O O . TRP B 1 127 ? -22.875 13.125 11.562 1 92 127 TRP B O 1
ATOM 3612 N N . LYS B 1 128 ? -23.984 12.016 13.102 1 91.69 128 LYS B N 1
ATOM 3613 C CA . LYS B 1 128 ? -24.5 13.242 13.703 1 91.69 128 LYS B CA 1
ATOM 3614 C C . LYS B 1 128 ? -23.359 14.148 14.164 1 91.69 128 LYS B C 1
ATOM 3616 O O . LYS B 1 128 ? -23.375 15.352 13.914 1 91.69 128 LYS B O 1
ATOM 3621 N N . THR B 1 129 ? -22.422 13.531 14.812 1 93.75 129 THR B N 1
ATOM 3622 C CA . THR B 1 129 ? -21.25 14.273 15.25 1 93.75 129 THR B CA 1
ATOM 3623 C C . THR B 1 129 ? -20.484 14.844 14.062 1 93.75 129 THR B C 1
ATOM 3625 O O . THR B 1 129 ? -20.125 16.016 14.047 1 93.75 129 THR B O 1
ATOM 3628 N N . ILE B 1 130 ? -20.281 14.07 13.047 1 95.62 130 ILE B N 1
ATOM 3629 C CA . ILE B 1 130 ? -19.469 14.445 11.891 1 95.62 130 ILE B CA 1
ATOM 3630 C C . ILE B 1 130 ? -20.203 15.523 11.086 1 95.62 130 ILE B C 1
ATOM 3632 O O . ILE B 1 130 ? -19.578 16.469 10.609 1 95.62 130 ILE B O 1
ATOM 3636 N N . GLU B 1 131 ? -21.516 15.438 10.961 1 95.06 131 GLU B N 1
ATOM 3637 C CA . GLU B 1 131 ? -22.312 16.375 10.188 1 95.06 131 GLU B CA 1
ATOM 3638 C C . GLU B 1 131 ? -22.188 17.797 10.734 1 95.06 131 GLU B C 1
ATOM 3640 O O . GLU B 1 131 ? -22.234 18.766 9.977 1 95.06 131 GLU B O 1
ATOM 3645 N N . HIS B 1 132 ? -21.969 17.859 12.016 1 93.5 132 HIS B N 1
ATOM 3646 C CA . HIS B 1 132 ? -21.828 19.172 12.664 1 93.5 132 HIS B CA 1
ATOM 3647 C C . HIS B 1 132 ? -20.594 19.906 12.133 1 93.5 132 HIS B C 1
ATOM 3649 O O . HIS B 1 132 ? -20.562 21.141 12.109 1 93.5 132 HIS B O 1
ATOM 3655 N N . TYR B 1 133 ? -19.656 19.203 11.711 1 95.31 133 TYR B N 1
ATOM 3656 C CA . TYR B 1 133 ? -18.391 19.812 11.289 1 95.31 133 TYR B CA 1
ATOM 3657 C C . TYR B 1 133 ? -18.453 20.234 9.828 1 95.31 133 TYR B C 1
ATOM 3659 O O . TYR B 1 133 ? -17.562 20.922 9.336 1 95.31 133 TYR B O 1
ATOM 3667 N N . THR B 1 134 ? -19.531 19.906 9.062 1 95.25 134 THR B N 1
ATOM 3668 C CA . THR B 1 134 ? -19.609 20.172 7.629 1 95.25 134 THR B CA 1
ATOM 3669 C C . THR B 1 134 ? -19.719 21.688 7.379 1 95.25 134 THR B C 1
ATOM 3671 O O . THR B 1 134 ? -19.469 22.141 6.266 1 95.25 134 THR B O 1
ATOM 3674 N N . LYS B 1 135 ? -20.094 22.422 8.344 1 92.38 135 LYS B N 1
ATOM 3675 C CA . LYS B 1 135 ? -20.219 23.875 8.188 1 92.38 135 LYS B CA 1
ATOM 3676 C C . LYS B 1 135 ? -18.859 24.547 8.109 1 92.38 135 LYS B C 1
ATOM 3678 O O . LYS B 1 135 ? -18.75 25.703 7.703 1 92.38 135 LYS B O 1
ATOM 3683 N N . TYR B 1 136 ? -17.828 23.844 8.523 1 90.94 136 TYR B N 1
ATOM 3684 C CA . TYR B 1 136 ? -16.484 24.438 8.555 1 90.94 136 TYR B CA 1
ATOM 3685 C C . TYR B 1 136 ? -15.727 24.125 7.273 1 90.94 136 TYR B C 1
ATOM 3687 O O . TYR B 1 136 ? -14.672 24.703 7.012 1 90.94 136 TYR B O 1
ATOM 3695 N N . GLY B 1 137 ? -16.219 23.188 6.461 1 94.56 137 GLY B N 1
ATOM 3696 C CA . GLY B 1 137 ? -15.594 22.797 5.203 1 94.56 137 GLY B CA 1
ATOM 3697 C C . GLY B 1 137 ? -16.141 21.484 4.664 1 94.56 137 GLY B C 1
ATOM 3698 O O . GLY B 1 137 ? -16.859 20.781 5.359 1 94.56 137 GLY B O 1
ATOM 3699 N N . PRO B 1 138 ? -15.719 21.156 3.482 1 96.88 138 PRO B N 1
ATOM 3700 C CA . PRO B 1 138 ? -16.203 19.922 2.857 1 96.88 138 PRO B CA 1
ATOM 3701 C C . PRO B 1 138 ? -15.734 18.672 3.578 1 96.88 138 PRO B C 1
ATOM 3703 O O . PRO B 1 138 ? -14.57 18.578 3.979 1 96.88 138 PRO B O 1
ATOM 3706 N N . ILE B 1 139 ? -16.625 17.766 3.766 1 97.5 139 ILE B N 1
ATOM 3707 C CA . ILE B 1 139 ? -16.359 16.406 4.227 1 97.5 139 ILE B CA 1
ATOM 3708 C C . ILE B 1 139 ? -16.984 15.406 3.256 1 97.5 139 ILE B C 1
ATOM 3710 O O . ILE B 1 139 ? -18.188 15.469 2.973 1 97.5 139 ILE B O 1
ATOM 3714 N N . VAL B 1 140 ? -16.188 14.586 2.693 1 97.5 140 VAL B N 1
ATOM 3715 C CA . VAL B 1 140 ? -16.625 13.523 1.795 1 97.5 140 VAL B CA 1
ATOM 3716 C C . VAL B 1 140 ? -16.234 12.164 2.369 1 97.5 140 VAL B C 1
ATOM 3718 O O . VAL B 1 140 ? -15.25 12.062 3.104 1 97.5 140 VAL B O 1
ATOM 3721 N N . THR B 1 141 ? -17.047 11.133 2.055 1 96.5 141 THR B N 1
ATOM 3722 C CA . THR B 1 141 ? -16.719 9.844 2.65 1 96.5 141 THR B CA 1
ATOM 3723 C C . THR B 1 141 ? -16.766 8.734 1.6 1 96.5 141 THR B C 1
ATOM 3725 O O . THR B 1 141 ? -17.406 8.891 0.558 1 96.5 141 THR B O 1
ATOM 3728 N N . TRP B 1 142 ? -15.977 7.676 1.869 1 94.81 142 TRP B N 1
ATOM 3729 C CA . TRP B 1 142 ? -16.016 6.453 1.071 1 94.81 142 TRP B CA 1
ATOM 3730 C C . TRP B 1 142 ? -17.062 5.484 1.597 1 94.81 142 TRP B C 1
ATOM 3732 O O . TRP B 1 142 ? -17.516 4.59 0.874 1 94.81 142 TRP B O 1
ATOM 3742 N N . GLN B 1 143 ? -17.516 5.633 2.777 1 90.06 143 GLN B N 1
ATOM 3743 C CA . GLN B 1 143 ? -18.484 4.75 3.414 1 90.06 143 GLN B CA 1
ATOM 3744 C C . GLN B 1 143 ? -19.906 5.047 2.92 1 90.06 143 GLN B C 1
ATOM 3746 O O . GLN B 1 143 ? -20.203 6.168 2.51 1 90.06 143 GLN B O 1
ATOM 3751 N N . ARG B 1 144 ? -20.656 4.047 3.02 1 89.31 144 ARG B N 1
ATOM 3752 C CA . ARG B 1 144 ? -22.062 4.215 2.643 1 89.31 144 ARG B CA 1
ATOM 3753 C C . ARG B 1 144 ? -22.797 5.078 3.658 1 89.31 144 ARG B C 1
ATOM 3755 O O . ARG B 1 144 ? -22.859 4.738 4.844 1 89.31 144 ARG B O 1
ATOM 3762 N N . VAL B 1 145 ? -23.234 6.137 3.229 1 86 145 VAL B N 1
ATOM 3763 C CA . VAL B 1 145 ? -24.109 6.992 4.023 1 86 145 VAL B CA 1
ATOM 3764 C C . VAL B 1 145 ? -25.031 7.777 3.105 1 86 145 VAL B C 1
ATOM 3766 O O . VAL B 1 145 ? -24.641 8.188 2.01 1 86 145 VAL B O 1
ATOM 3769 N N . GLU B 1 146 ? -26.266 7.785 3.48 1 83.56 146 GLU B N 1
ATOM 3770 C CA . GLU B 1 146 ? -27.203 8.672 2.809 1 83.56 146 GLU B CA 1
ATOM 3771 C C . GLU B 1 146 ? -27.422 9.961 3.598 1 83.56 146 GLU B C 1
ATOM 3773 O O . GLU B 1 146 ? -28.297 10.031 4.457 1 83.56 146 GLU B O 1
ATOM 3778 N N . SER B 1 147 ? -26.516 10.836 3.465 1 87.38 147 SER B N 1
ATOM 3779 C CA . SER B 1 147 ? -26.547 12.133 4.133 1 87.38 147 SER B CA 1
ATOM 3780 C C . SER B 1 147 ? -26.594 13.273 3.123 1 87.38 147 SER B C 1
ATOM 3782 O O . SER B 1 147 ? -25.938 13.227 2.084 1 87.38 147 SER B O 1
ATOM 3784 N N . GLU B 1 148 ? -27.391 14.289 3.406 1 88.62 148 GLU B N 1
ATOM 3785 C CA . GLU B 1 148 ? -27.438 15.477 2.559 1 88.62 148 GLU B CA 1
ATOM 3786 C C . GLU B 1 148 ? -26.188 16.344 2.758 1 88.62 148 GLU B C 1
ATOM 3788 O O . GLU B 1 148 ? -25.828 17.125 1.884 1 88.62 148 GLU B O 1
ATOM 3793 N N . LYS B 1 149 ? -25.609 16.156 3.801 1 92.44 149 LYS B N 1
ATOM 3794 C CA . LYS B 1 149 ? -24.516 17.047 4.172 1 92.44 149 LYS B CA 1
ATOM 3795 C C . LYS B 1 149 ? -23.156 16.438 3.818 1 92.44 149 LYS B C 1
ATOM 3797 O O . LYS B 1 149 ? -22.188 17.156 3.604 1 92.44 149 LYS B O 1
ATOM 3802 N N . ILE B 1 150 ? -23.172 15.109 3.803 1 95.62 150 ILE B N 1
ATOM 3803 C CA . ILE B 1 150 ? -21.906 14.43 3.566 1 95.62 150 ILE B CA 1
ATOM 3804 C C . ILE B 1 150 ? -22.016 13.57 2.311 1 95.62 150 ILE B C 1
ATOM 3806 O O . ILE B 1 150 ? -22.547 12.461 2.354 1 95.62 150 ILE B O 1
ATOM 3810 N N . PRO B 1 151 ? -21.5 14.117 1.226 1 95.75 151 PRO B N 1
ATOM 3811 C CA . PRO B 1 151 ? -21.484 13.289 0.019 1 95.75 151 PRO B CA 1
ATOM 3812 C C . PRO B 1 151 ? -20.625 12.031 0.173 1 95.75 151 PRO B C 1
ATOM 3814 O O . PRO B 1 151 ?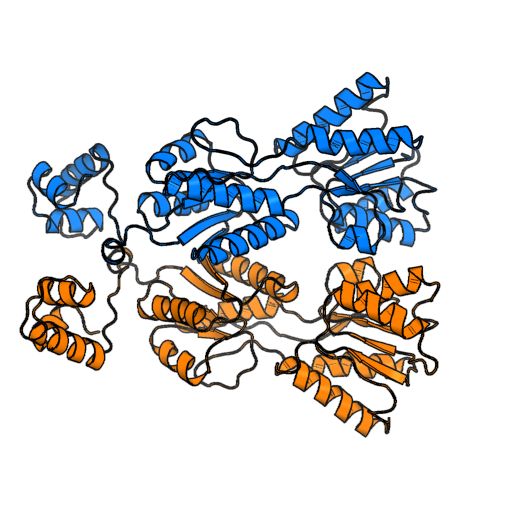 -19.625 12.055 0.89 1 95.75 151 PRO B O 1
ATOM 3817 N N . SER B 1 152 ? -21.094 11.008 -0.46 1 95.88 152 SER B N 1
ATOM 3818 C CA . SER B 1 152 ? -20.391 9.727 -0.408 1 95.88 152 SER B CA 1
ATOM 3819 C C . SER B 1 152 ? -20.109 9.195 -1.809 1 95.88 152 SER B C 1
ATOM 3821 O O . SER B 1 152 ? -20.906 9.398 -2.73 1 95.88 152 SER B O 1
ATOM 3823 N N . VAL B 1 153 ? -18.953 8.539 -1.937 1 96.38 153 VAL B N 1
ATOM 3824 C CA . VAL B 1 153 ? -18.578 7.953 -3.221 1 96.38 153 VAL B CA 1
ATOM 3825 C C . VAL B 1 153 ? -18.719 6.434 -3.15 1 96.38 153 VAL B C 1
ATOM 3827 O O . VAL B 1 153 ? -18.062 5.715 -3.91 1 96.38 153 VAL B O 1
ATOM 3830 N N . PHE B 1 154 ? -19.547 5.93 -2.246 1 94 154 PHE B N 1
ATOM 3831 C CA . PHE B 1 154 ? -19.672 4.492 -2.039 1 94 154 PHE B CA 1
ATOM 3832 C C . PHE B 1 154 ? -20.297 3.824 -3.252 1 94 154 PHE B C 1
ATOM 3834 O O . PHE B 1 154 ? -20.969 4.484 -4.055 1 94 154 PHE B O 1
ATOM 3841 N N . MET B 1 155 ? -20.031 2.611 -3.473 1 95.25 155 MET B N 1
ATOM 3842 C CA . MET B 1 155 ? -20.75 1.718 -4.387 1 95.25 155 MET B CA 1
ATOM 3843 C C . MET B 1 155 ? -21.453 0.604 -3.619 1 95.25 155 MET B C 1
ATOM 3845 O O . MET B 1 155 ? -20.906 0.075 -2.646 1 95.25 155 MET B O 1
ATOM 3849 N N . ASN B 1 156 ? -22.641 0.343 -3.951 1 94.5 156 ASN B N 1
ATOM 3850 C CA . ASN B 1 156 ? -23.375 -0.718 -3.268 1 94.5 156 ASN B CA 1
ATOM 3851 C C . ASN B 1 156 ? -22.828 -2.098 -3.621 1 94.5 156 ASN B C 1
ATOM 3853 O O . ASN B 1 156 ? -23.031 -2.58 -4.738 1 94.5 156 ASN B O 1
ATOM 3857 N N . GLN B 1 157 ? -22.266 -2.752 -2.674 1 95.31 157 GLN B N 1
ATOM 3858 C CA . GLN B 1 157 ? -21.594 -4.02 -2.898 1 95.31 157 GLN B CA 1
ATOM 3859 C C . GLN B 1 157 ? -22.578 -5.129 -3.244 1 95.31 157 GLN B C 1
ATOM 3861 O O . GLN B 1 157 ? -22.188 -6.188 -3.742 1 95.31 157 GLN B O 1
ATOM 3866 N N . TYR B 1 158 ? -23.859 -4.906 -2.969 1 97.5 158 TYR B N 1
ATOM 3867 C CA . TYR B 1 158 ? -24.891 -5.828 -3.418 1 97.5 158 TYR B CA 1
ATOM 3868 C C . TYR B 1 158 ? -24.734 -6.148 -4.898 1 97.5 158 TYR B C 1
ATOM 3870 O O . TYR B 1 158 ? -24.781 -7.312 -5.301 1 97.5 158 TYR B O 1
ATOM 3878 N N . ASP B 1 159 ? -24.469 -5.113 -5.688 1 97.69 159 ASP B N 1
ATOM 3879 C CA . ASP B 1 159 ? -24.375 -5.258 -7.137 1 97.69 159 ASP B CA 1
ATOM 3880 C C . ASP B 1 159 ? -23.141 -6.051 -7.543 1 97.69 159 ASP B C 1
ATOM 3882 O O . ASP B 1 159 ? -23.234 -6.961 -8.375 1 97.69 159 ASP B O 1
ATOM 3886 N N . GLY B 1 160 ? -22.031 -5.73 -6.984 1 98.06 160 GLY B N 1
ATOM 3887 C CA . GLY B 1 160 ? -20.797 -6.438 -7.289 1 98.06 160 GLY B CA 1
ATOM 3888 C C . GLY B 1 160 ? -20.828 -7.895 -6.863 1 98.06 160 GLY B C 1
ATOM 3889 O O . GLY B 1 160 ? -20.375 -8.773 -7.605 1 98.06 160 GLY B O 1
ATOM 3890 N N . TYR B 1 161 ? -21.328 -8.086 -5.656 1 98.19 161 TYR B N 1
ATOM 3891 C CA . TYR B 1 161 ? -21.406 -9.453 -5.141 1 98.19 161 TYR B CA 1
ATOM 3892 C C . TYR B 1 161 ? -22.359 -10.305 -5.969 1 98.19 161 TYR B C 1
ATOM 3894 O O . TYR B 1 161 ? -22.078 -11.477 -6.234 1 98.19 161 TYR B O 1
ATOM 3902 N N . THR B 1 162 ? -23.438 -9.711 -6.402 1 98.5 162 THR B N 1
ATOM 3903 C CA . THR B 1 162 ? -24.406 -10.383 -7.25 1 98.5 162 THR B CA 1
ATOM 3904 C C . THR B 1 162 ? -23.766 -10.836 -8.562 1 98.5 162 THR B C 1
ATOM 3906 O O . THR B 1 162 ? -24.031 -11.938 -9.039 1 98.5 162 THR B O 1
ATOM 3909 N N . LEU B 1 163 ? -22.906 -10.039 -9.156 1 98.56 163 LEU B N 1
ATOM 3910 C CA . LEU B 1 163 ? -22.203 -10.398 -10.383 1 98.56 163 LEU B CA 1
ATOM 3911 C C . LEU B 1 163 ? -21.406 -11.688 -10.195 1 98.56 163 LEU B C 1
ATOM 3913 O O . LEU B 1 163 ? -21.422 -12.562 -11.062 1 98.56 163 LEU B O 1
ATOM 3917 N N . GLY B 1 164 ? -20.734 -11.758 -9.008 1 98.69 164 GLY B N 1
ATOM 3918 C CA . GLY B 1 164 ? -19.938 -12.945 -8.719 1 98.69 164 GLY B CA 1
ATOM 3919 C C . GLY B 1 164 ? -20.781 -14.203 -8.562 1 98.69 164 GLY B C 1
ATOM 3920 O O . GLY B 1 164 ? -20.469 -15.242 -9.125 1 98.69 164 GLY B O 1
ATOM 3921 N N . LEU B 1 165 ? -21.875 -14.055 -7.852 1 98.81 165 LEU B N 1
ATOM 3922 C CA . LEU B 1 165 ? -22.781 -15.172 -7.605 1 98.81 165 LEU B CA 1
ATOM 3923 C C . LEU B 1 165 ? -23.406 -15.664 -8.906 1 98.81 165 LEU B C 1
ATOM 3925 O O . LEU B 1 165 ? -23.422 -16.875 -9.18 1 98.81 165 LEU B O 1
ATOM 3929 N N . GLU B 1 166 ? -23.875 -14.742 -9.688 1 98.81 166 GLU B N 1
ATOM 3930 C CA . GLU B 1 166 ? -24.516 -15.07 -10.961 1 98.81 166 GLU B CA 1
ATOM 3931 C C . GLU B 1 166 ? -23.531 -15.758 -11.906 1 98.81 166 GLU B C 1
ATOM 3933 O O . GLU B 1 166 ? -23.891 -16.688 -12.617 1 98.81 166 GLU B O 1
ATOM 3938 N N . HIS B 1 167 ? -22.312 -15.289 -11.922 1 98.88 167 HIS B N 1
ATOM 3939 C CA . HIS B 1 167 ? -21.281 -15.883 -12.758 1 98.88 167 HIS B CA 1
ATOM 3940 C C . HIS B 1 167 ? -21.031 -17.344 -12.367 1 98.88 167 HIS B C 1
ATOM 3942 O O . HIS B 1 167 ? -21.016 -18.219 -13.227 1 98.88 167 HIS B O 1
ATOM 3948 N N . LEU B 1 168 ? -20.844 -17.547 -11.07 1 98.81 168 LEU B N 1
ATOM 3949 C CA . LEU B 1 168 ? -20.594 -18.906 -10.586 1 98.81 168 LEU B CA 1
ATOM 3950 C C . LEU B 1 168 ? -21.766 -19.828 -10.891 1 98.81 168 LEU B C 1
ATOM 3952 O O . LEU B 1 168 ? -21.562 -20.953 -11.352 1 98.81 168 LEU B O 1
ATOM 3956 N N . TYR B 1 169 ? -22.953 -19.328 -10.703 1 98.75 169 TYR B N 1
ATOM 3957 C CA . TYR B 1 169 ? -24.156 -20.109 -10.992 1 98.75 169 TYR B CA 1
ATOM 3958 C C . TYR B 1 169 ? -24.25 -20.438 -12.477 1 98.75 169 TYR B C 1
ATOM 3960 O O . TYR B 1 169 ? -24.562 -21.578 -12.836 1 98.75 169 TYR B O 1
ATOM 3968 N N . ALA B 1 170 ? -23.984 -19.438 -13.305 1 98.69 170 ALA B N 1
ATOM 3969 C CA . ALA B 1 170 ? -24.047 -19.625 -14.758 1 98.69 170 ALA B CA 1
ATOM 3970 C C . ALA B 1 170 ? -23.031 -20.672 -15.211 1 98.69 170 ALA B C 1
ATOM 3972 O O . ALA B 1 170 ? -23.266 -21.375 -16.203 1 98.69 170 ALA B O 1
ATOM 3973 N N . LYS B 1 171 ? -21.922 -20.844 -14.477 1 98.5 171 LYS B N 1
ATOM 3974 C CA . LYS B 1 171 ? -20.875 -21.812 -14.805 1 98.5 171 LYS B CA 1
ATOM 3975 C C . LYS B 1 171 ? -21.234 -23.203 -14.312 1 98.5 171 LYS B C 1
ATOM 3977 O O . LYS B 1 171 ? -20.531 -24.172 -14.602 1 98.5 171 LYS B O 1
ATOM 3982 N N . GLY B 1 172 ? -22.344 -23.328 -13.5 1 98.31 172 GLY B N 1
ATOM 3983 C CA . GLY B 1 172 ? -22.859 -24.625 -13.133 1 98.31 172 GLY B CA 1
ATOM 3984 C C . GLY B 1 172 ? -22.656 -24.953 -11.664 1 98.31 172 GLY B C 1
ATOM 3985 O O . GLY B 1 172 ? -23.109 -26 -11.188 1 98.31 172 GLY B O 1
ATOM 3986 N N . TYR B 1 173 ? -22.031 -24.078 -10.891 1 98.25 173 TYR B N 1
ATOM 3987 C CA . TYR B 1 173 ? -21.828 -24.312 -9.469 1 98.25 173 TYR B CA 1
ATOM 3988 C C . TYR B 1 173 ? -23.125 -24.125 -8.695 1 98.25 173 TYR B C 1
ATOM 3990 O O . TYR B 1 173 ? -23.984 -23.328 -9.078 1 98.25 173 TYR B O 1
ATOM 3998 N N . ARG B 1 174 ? -23.266 -24.906 -7.605 1 98.06 174 ARG B N 1
ATOM 3999 C CA . ARG B 1 174 ? -24.547 -24.891 -6.895 1 98.06 174 ARG B CA 1
ATOM 4000 C C . ARG B 1 174 ? -24.328 -24.906 -5.387 1 98.06 174 ARG B C 1
ATOM 4002 O O . ARG B 1 174 ? -25.25 -24.625 -4.617 1 98.06 174 ARG B O 1
ATOM 4009 N N . LYS B 1 175 ? -23.141 -25.234 -4.906 1 98.19 175 LYS B N 1
ATOM 4010 C CA . LYS B 1 175 ? -22.797 -25.359 -3.49 1 98.19 175 LYS B CA 1
ATOM 4011 C C . LYS B 1 175 ? -21.875 -24.234 -3.049 1 98.19 175 LYS B C 1
ATOM 4013 O O . LYS B 1 175 ? -20.641 -24.391 -3.072 1 98.19 175 LYS B O 1
ATOM 4018 N N . PHE B 1 176 ? -22.469 -23.203 -2.5 1 98.38 176 PHE B N 1
ATOM 4019 C CA . PHE B 1 176 ? -21.75 -21.953 -2.322 1 98.38 176 PHE B CA 1
ATOM 4020 C C . PHE B 1 176 ? -21.297 -21.797 -0.874 1 98.38 176 PHE B C 1
ATOM 4022 O O . PHE B 1 176 ? -22.094 -21.984 0.05 1 98.38 176 PHE B O 1
ATOM 4029 N N . VAL B 1 177 ? -20.062 -21.406 -0.722 1 98.62 177 VAL B N 1
ATOM 4030 C CA . VAL B 1 177 ? -19.578 -20.844 0.533 1 98.62 177 VAL B CA 1
ATOM 4031 C C . VAL B 1 177 ? -19.109 -19.406 0.31 1 9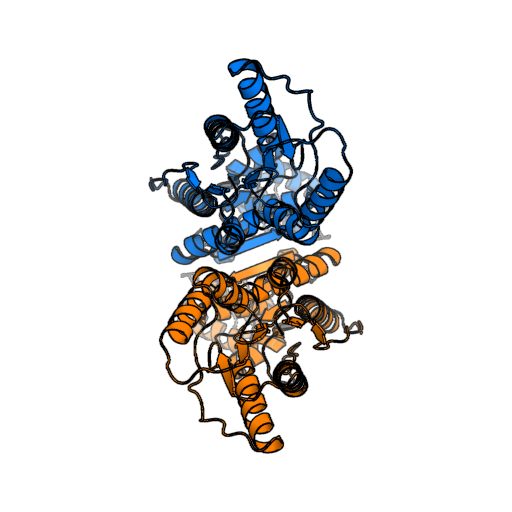8.62 177 VAL B C 1
ATOM 4033 O O . VAL B 1 177 ? -18.266 -19.156 -0.549 1 98.62 177 VAL B O 1
ATOM 4036 N N . ASN B 1 178 ? -19.719 -18.531 1.06 1 98.5 178 ASN B N 1
ATOM 4037 C CA . ASN B 1 178 ? -19.297 -17.141 1.08 1 98.5 178 ASN B CA 1
ATOM 4038 C C . ASN B 1 178 ? -18.391 -16.844 2.277 1 98.5 178 ASN B C 1
ATOM 4040 O O . ASN B 1 178 ? -18.641 -17.328 3.383 1 98.5 178 ASN B O 1
ATOM 4044 N N . VAL B 1 179 ? -17.344 -16.109 1.964 1 98.31 179 VAL B N 1
ATOM 4045 C CA . VAL B 1 179 ? -16.484 -15.594 3.027 1 98.31 179 VAL B CA 1
ATOM 4046 C C . VAL B 1 179 ? -16.625 -14.078 3.137 1 98.31 179 VAL B C 1
ATOM 4048 O O . VAL B 1 179 ? -16.469 -13.359 2.148 1 98.31 179 VAL B O 1
ATOM 4051 N N . TYR B 1 180 ? -16.969 -13.664 4.34 1 97.5 180 TYR B N 1
ATOM 4052 C CA . TYR B 1 180 ? -17.266 -12.258 4.562 1 97.5 180 TYR B CA 1
ATOM 4053 C C . TYR B 1 180 ? -16.25 -11.617 5.488 1 97.5 180 TYR B C 1
ATOM 4055 O O . TYR B 1 180 ? -15.641 -12.297 6.32 1 97.5 180 TYR B O 1
ATOM 4063 N N . GLY B 1 181 ? -16.031 -10.336 5.27 1 93.06 181 GLY B N 1
ATOM 4064 C CA . GLY B 1 181 ? -15.234 -9.562 6.207 1 93.06 181 GLY B CA 1
ATOM 4065 C C . GLY B 1 181 ? -16 -9.156 7.449 1 93.06 181 GLY B C 1
ATOM 4066 O O . GLY B 1 181 ? -16.797 -9.938 7.984 1 93.06 181 GLY B O 1
ATOM 4067 N N . ASN B 1 182 ? -15.695 -7.934 7.879 1 84.81 182 ASN B N 1
ATOM 4068 C CA . ASN B 1 182 ? -16.359 -7.402 9.07 1 84.81 182 ASN B CA 1
ATOM 4069 C C . ASN B 1 182 ? -17.859 -7.254 8.852 1 84.81 182 ASN B C 1
ATOM 4071 O O . ASN B 1 182 ? -18.297 -6.449 8.031 1 84.81 182 ASN B O 1
ATOM 4075 N N . THR B 1 183 ? -18.641 -7.891 9.703 1 87.19 183 THR B N 1
ATOM 4076 C CA . THR B 1 183 ? -20.062 -8.008 9.469 1 87.19 183 THR B CA 1
ATOM 4077 C C . THR B 1 183 ? -20.797 -6.75 9.938 1 87.19 183 THR B C 1
ATOM 4079 O O . THR B 1 183 ? -21.969 -6.539 9.609 1 87.19 183 THR B O 1
ATOM 4082 N N . THR B 1 184 ? -20.125 -5.949 10.672 1 81.12 184 THR B N 1
ATOM 4083 C CA . THR B 1 184 ? -20.781 -4.738 11.133 1 81.12 184 THR B CA 1
ATOM 4084 C C . THR B 1 184 ? -20.766 -3.664 10.055 1 81.12 184 THR B C 1
ATOM 4086 O O . THR B 1 184 ? -21.5 -2.682 10.133 1 81.12 184 THR B O 1
ATOM 4089 N N . GLY B 1 185 ? -20.016 -3.947 9.086 1 84 185 GLY B N 1
ATOM 4090 C CA . GLY B 1 185 ? -19.953 -2.986 8 1 84 185 GLY B CA 1
ATOM 4091 C C . GLY B 1 185 ? -21.109 -3.113 7.02 1 84 185 GLY B C 1
ATOM 4092 O O . GLY B 1 185 ? -21.547 -4.223 6.715 1 84 185 GLY B O 1
ATOM 4093 N N . LEU B 1 186 ? -21.578 -2.01 6.5 1 87.62 186 LEU B N 1
ATOM 4094 C CA . LEU B 1 186 ? -22.719 -1.986 5.586 1 87.62 186 LEU B CA 1
ATOM 4095 C C . LEU B 1 186 ? -22.375 -2.693 4.277 1 87.62 186 LEU B C 1
ATOM 4097 O O . LEU B 1 186 ? -23.25 -3.305 3.656 1 87.62 186 LEU B O 1
ATOM 4101 N N . ASN B 1 187 ? -21.156 -2.623 3.855 1 90.31 187 ASN B N 1
ATOM 4102 C CA . ASN B 1 187 ? -20.75 -3.33 2.648 1 90.31 187 ASN B CA 1
ATOM 4103 C C . ASN B 1 187 ? -20.922 -4.84 2.797 1 90.31 187 ASN B C 1
ATOM 4105 O O . ASN B 1 187 ? -21.469 -5.496 1.909 1 90.31 187 ASN B O 1
ATOM 4109 N N . THR B 1 188 ? -20.438 -5.336 3.934 1 93.94 188 THR B N 1
ATOM 4110 C CA . THR B 1 188 ? -20.578 -6.766 4.191 1 93.94 188 THR B CA 1
ATOM 4111 C C . THR B 1 188 ? -22.047 -7.156 4.293 1 93.94 188 THR B C 1
ATOM 4113 O O . THR B 1 188 ? -22.453 -8.188 3.76 1 93.94 188 THR B O 1
ATOM 4116 N N . GLN B 1 189 ? -22.828 -6.363 4.918 1 94.94 189 GLN B N 1
ATOM 4117 C CA . GLN B 1 189 ? -24.266 -6.629 5.027 1 94.94 189 GLN B CA 1
ATOM 4118 C C . GLN B 1 189 ? -24.922 -6.684 3.652 1 94.94 189 GLN B C 1
ATOM 4120 O O . GLN B 1 189 ? -25.797 -7.512 3.412 1 94.94 189 GLN B O 1
ATOM 4125 N N . SER B 1 190 ? -24.516 -5.84 2.801 1 96.38 190 SER B N 1
ATOM 4126 C CA . SER B 1 190 ? -25.031 -5.832 1.435 1 96.38 190 SER B CA 1
ATOM 4127 C C . SER B 1 190 ? -24.656 -7.113 0.696 1 96.38 190 SER B C 1
ATOM 4129 O O . SER B 1 190 ? -25.469 -7.656 -0.062 1 96.38 190 SER B O 1
ATOM 4131 N N . ARG B 1 191 ? -23.422 -7.562 0.896 1 97.44 191 ARG B N 1
ATOM 4132 C CA . ARG B 1 191 ? -22.984 -8.812 0.286 1 97.44 191 ARG B CA 1
ATOM 4133 C C . ARG B 1 191 ? -23.812 -9.992 0.793 1 97.44 191 ARG B C 1
ATOM 4135 O O . ARG B 1 191 ? -24.203 -10.859 0.016 1 97.44 191 ARG B O 1
ATOM 4142 N N . MET B 1 192 ? -24.062 -9.953 2.094 1 97.5 192 MET B N 1
ATOM 4143 C CA . MET B 1 192 ? -24.875 -11.008 2.697 1 97.5 192 MET B CA 1
ATOM 4144 C C . MET B 1 192 ? -26.281 -10.992 2.133 1 97.5 192 MET B C 1
ATOM 4146 O O . MET B 1 192 ? -26.859 -12.047 1.848 1 97.5 192 MET B O 1
ATOM 4150 N N . LEU B 1 193 ? -26.812 -9.805 1.99 1 97.88 193 LEU B N 1
ATOM 4151 C CA . LEU B 1 193 ? -28.156 -9.648 1.416 1 97.88 193 LEU B CA 1
ATOM 4152 C C . LEU B 1 193 ? -28.188 -10.148 -0.026 1 97.88 193 LEU B C 1
ATOM 4154 O O . LEU B 1 193 ? -29.141 -10.789 -0.445 1 97.88 193 LEU B O 1
ATOM 4158 N N . ALA B 1 194 ? -27.172 -9.867 -0.764 1 98.56 194 ALA B N 1
ATOM 4159 C CA . ALA B 1 194 ? -27.062 -10.328 -2.145 1 98.56 194 ALA B CA 1
ATOM 4160 C C . ALA B 1 194 ? -27.141 -11.852 -2.215 1 98.56 194 ALA B C 1
ATOM 4162 O O . ALA B 1 194 ? -27.844 -12.406 -3.072 1 98.56 194 ALA B O 1
ATOM 4163 N N . PHE B 1 195 ? -26.453 -12.516 -1.298 1 98.56 195 PHE B N 1
ATOM 4164 C CA . PHE B 1 195 ? -26.469 -13.969 -1.303 1 98.56 195 PHE B CA 1
ATOM 4165 C C . PHE B 1 195 ? -27.844 -14.5 -0.914 1 98.56 195 PHE B C 1
ATOM 4167 O O . PHE B 1 195 ? -28.328 -15.461 -1.514 1 98.56 195 PHE B O 1
ATOM 4174 N N . LYS B 1 196 ? -28.359 -13.891 0.093 1 98.31 196 LYS B N 1
ATOM 4175 C CA . LYS B 1 196 ? -29.703 -14.289 0.528 1 98.31 196 LYS B CA 1
ATOM 4176 C C . LYS B 1 196 ? -30.703 -14.195 -0.621 1 98.31 196 LYS B C 1
ATOM 4178 O O . LYS B 1 196 ? -31.438 -15.148 -0.882 1 98.31 196 LYS B O 1
ATOM 4183 N N . ASP B 1 197 ? -30.766 -13.078 -1.274 1 98.56 197 ASP B N 1
ATOM 4184 C CA . ASP B 1 197 ? -31.688 -12.859 -2.383 1 98.56 197 ASP B CA 1
ATOM 4185 C C . ASP B 1 197 ? -31.391 -13.805 -3.541 1 98.56 197 ASP B C 1
ATOM 4187 O O . ASP B 1 197 ? -32.312 -14.281 -4.211 1 98.56 197 ASP B O 1
ATOM 4191 N N . PHE B 1 198 ? -30.125 -14.016 -3.766 1 98.62 198 PHE B N 1
ATOM 4192 C CA . PHE B 1 198 ? -29.672 -14.945 -4.797 1 98.62 198 PHE B CA 1
ATOM 4193 C C . PHE B 1 198 ? -30.219 -16.344 -4.539 1 98.62 198 PHE B C 1
ATOM 4195 O O . PHE B 1 198 ? -30.75 -16.984 -5.445 1 98.62 198 PHE B O 1
ATOM 4202 N N . CYS B 1 199 ? -30.109 -16.812 -3.326 1 98.44 199 CYS B N 1
ATOM 4203 C CA . CYS B 1 199 ? -30.625 -18.141 -2.963 1 98.44 199 CYS B CA 1
ATOM 4204 C C . CYS B 1 199 ? -32.125 -18.203 -3.152 1 98.44 199 CYS B C 1
ATOM 4206 O O . CYS B 1 199 ? -32.656 -19.219 -3.619 1 98.44 199 CYS B O 1
ATOM 4208 N N . ALA B 1 200 ? -32.781 -17.141 -2.768 1 98.25 200 ALA B N 1
ATOM 4209 C CA . ALA B 1 200 ? -34.25 -17.094 -2.947 1 98.25 200 ALA B CA 1
ATOM 4210 C C . ALA B 1 200 ? -34.594 -17.172 -4.426 1 98.25 200 ALA B C 1
ATOM 4212 O O . ALA B 1 200 ? -35.531 -17.922 -4.805 1 98.25 200 ALA B O 1
ATOM 4213 N N . ARG B 1 201 ? -33.906 -16.484 -5.223 1 98.12 201 ARG B N 1
ATOM 4214 C CA . ARG B 1 201 ? -34.188 -16.406 -6.652 1 98.12 201 ARG B CA 1
ATOM 4215 C C . ARG B 1 201 ? -33.969 -17.766 -7.324 1 98.12 201 ARG B C 1
ATOM 4217 O O . ARG B 1 201 ? -34.719 -18.125 -8.227 1 98.12 201 ARG B O 1
ATOM 4224 N N . TYR B 1 202 ? -33.031 -18.484 -6.898 1 97.94 202 TYR B N 1
ATOM 4225 C CA . TYR B 1 202 ? -32.656 -19.719 -7.586 1 97.94 202 TYR B CA 1
ATOM 4226 C C . TYR B 1 202 ? -33.062 -20.938 -6.762 1 97.94 202 TYR B C 1
ATOM 4228 O O . TYR B 1 202 ? -32.688 -22.062 -7.086 1 97.94 202 TYR B O 1
ATOM 4236 N N . GLU B 1 203 ? -33.781 -20.656 -5.664 1 97.56 203 GLU B N 1
ATOM 4237 C CA . GLU B 1 203 ? -34.312 -21.688 -4.793 1 97.56 203 GLU B CA 1
ATOM 4238 C C . GLU B 1 203 ? -33.219 -22.578 -4.238 1 97.56 203 GLU B C 1
ATOM 4240 O O . GLU B 1 203 ? -33.312 -23.812 -4.289 1 97.56 203 GLU B O 1
ATOM 4245 N N . LEU B 1 204 ? -32.125 -21.969 -3.828 1 97.62 204 LEU B N 1
ATOM 4246 C CA . LEU B 1 204 ? -31.016 -22.625 -3.129 1 97.62 204 LEU B CA 1
ATOM 4247 C C . LEU B 1 204 ? -31.172 -22.469 -1.619 1 97.62 204 LEU B C 1
ATOM 4249 O O . LEU B 1 204 ? -31.766 -21.516 -1.144 1 97.62 204 LEU B O 1
ATOM 4253 N N . ASP B 1 205 ? -30.672 -23.422 -0.861 1 96.31 205 ASP B N 1
ATOM 4254 C CA . ASP B 1 205 ? -30.672 -23.328 0.595 1 96.31 205 ASP B CA 1
ATOM 4255 C C . ASP B 1 205 ? -29.484 -22.5 1.083 1 96.31 205 ASP B C 1
ATOM 4257 O O . ASP B 1 205 ? -28.328 -22.938 1.012 1 96.31 205 ASP B O 1
ATOM 4261 N N . PRO B 1 206 ? -29.734 -21.375 1.635 1 95.31 206 PRO B N 1
ATOM 4262 C CA . PRO B 1 206 ? -28.641 -20.531 2.098 1 95.31 206 PRO B CA 1
ATOM 4263 C C . PRO B 1 206 ? -27.922 -21.109 3.312 1 95.31 206 PRO B C 1
ATOM 4265 O O . PRO B 1 206 ? -26.859 -20.609 3.697 1 95.31 206 PRO B O 1
ATOM 4268 N N . HIS B 1 207 ? -28.453 -22.203 3.852 1 94.75 207 HIS B N 1
ATOM 4269 C CA . HIS B 1 207 ? -27.891 -22.781 5.07 1 94.75 207 HIS B CA 1
ATOM 4270 C C . HIS B 1 207 ? -27.281 -24.156 4.805 1 94.75 207 HIS B C 1
ATOM 4272 O O . HIS B 1 207 ? -26.906 -24.859 5.742 1 94.75 207 HIS B O 1
ATOM 4278 N N . GLU B 1 208 ? -27.172 -24.484 3.57 1 95.19 208 GLU B N 1
ATOM 4279 C CA . GLU B 1 208 ? -26.578 -25.766 3.234 1 95.19 208 GLU B CA 1
ATOM 4280 C C . GLU B 1 208 ? -25.141 -25.875 3.771 1 95.19 208 GLU B C 1
ATOM 4282 O O . GLU B 1 208 ? -24.734 -26.922 4.281 1 95.19 208 GLU B O 1
ATOM 4287 N N . PHE B 1 209 ? -24.422 -24.766 3.576 1 96.06 209 PHE B N 1
ATOM 4288 C CA . PHE B 1 209 ? -23.047 -24.703 4.066 1 96.06 209 PHE B CA 1
ATOM 4289 C C . PHE B 1 209 ? -22.891 -23.562 5.078 1 96.06 209 PHE B C 1
ATOM 4291 O O . PHE B 1 209 ? -23.547 -22.531 4.965 1 96.06 209 PHE B O 1
ATOM 4298 N N . ARG B 1 210 ? -22.031 -23.797 5.957 1 94.94 210 ARG B N 1
ATOM 4299 C CA . ARG B 1 210 ? -21.656 -22.688 6.836 1 94.94 210 ARG B CA 1
ATOM 4300 C C . ARG B 1 210 ? -20.922 -21.594 6.066 1 94.94 210 ARG B C 1
ATOM 4302 O O . ARG B 1 210 ? -20.125 -21.891 5.18 1 94.94 210 ARG B O 1
ATOM 4309 N N . GLN B 1 211 ? -21.281 -20.422 6.371 1 97.06 211 GLN B N 1
ATOM 4310 C CA . GLN B 1 211 ? -20.562 -19.266 5.84 1 97.06 211 GLN B CA 1
ATOM 4311 C C . GLN B 1 211 ? -19.5 -18.781 6.828 1 97.06 211 GLN B C 1
ATOM 4313 O O . GLN B 1 211 ? -19.547 -19.125 8.008 1 97.06 211 GLN B O 1
ATOM 4318 N N . PHE B 1 212 ? -18.484 -18.094 6.301 1 97.81 212 PHE B N 1
ATOM 4319 C CA . PHE B 1 212 ? -17.391 -17.609 7.16 1 97.81 212 PHE B CA 1
ATOM 4320 C C . PHE B 1 212 ? -17.438 -16.094 7.301 1 97.81 212 PHE B C 1
ATOM 4322 O O . PHE B 1 212 ? -17.797 -15.391 6.355 1 97.81 212 PHE B O 1
ATOM 4329 N N . TYR B 1 213 ? -17.078 -15.648 8.547 1 96.62 213 TYR B N 1
ATOM 4330 C CA . TYR B 1 213 ? -17.188 -14.227 8.875 1 96.62 213 TYR B CA 1
ATOM 4331 C C . TYR B 1 213 ? -15.891 -13.703 9.484 1 96.62 213 TYR B C 1
ATOM 4333 O O . TYR B 1 213 ? -15.133 -14.461 10.086 1 96.62 213 TYR B O 1
ATOM 4341 N N . GLY B 1 214 ? -15.703 -12.43 9.281 1 93.75 214 GLY B N 1
ATOM 4342 C CA . GLY B 1 214 ? -14.555 -11.773 9.906 1 93.75 214 GLY B CA 1
ATOM 4343 C C . GLY B 1 214 ? -13.234 -12.203 9.305 1 93.75 214 GLY B C 1
ATOM 4344 O O . GLY B 1 214 ? -12.219 -12.266 10.008 1 93.75 214 GLY B O 1
ATOM 4345 N N . GLN B 1 215 ? -13.242 -12.586 8.055 1 94.25 215 GLN B N 1
ATOM 4346 C CA . GLN B 1 215 ? -12.047 -13.062 7.359 1 94.25 215 GLN B CA 1
ATOM 4347 C C . GLN B 1 215 ? -11.664 -12.133 6.215 1 94.25 215 GLN B C 1
ATOM 4349 O O . GLN B 1 215 ? -12.523 -11.43 5.664 1 94.25 215 GLN B O 1
ATOM 4354 N N . GLY B 1 216 ? -10.328 -12.086 5.977 1 94.12 216 GLY B N 1
ATOM 4355 C CA . GLY B 1 216 ? -9.961 -11.227 4.863 1 94.12 216 GLY B CA 1
ATOM 4356 C C . GLY B 1 216 ? -8.484 -11.305 4.516 1 94.12 216 GLY B C 1
ATOM 4357 O O . GLY B 1 216 ? -8.07 -10.82 3.459 1 94.12 216 GLY B O 1
ATOM 4358 N N . SER B 1 217 ? -7.73 -11.977 5.332 1 94.38 217 SER B N 1
ATOM 4359 C CA . SER B 1 217 ? -6.289 -12.023 5.105 1 94.38 217 SER B CA 1
ATOM 4360 C C . SER B 1 217 ? -5.902 -13.227 4.25 1 94.38 217 SER B C 1
ATOM 4362 O O . SER B 1 217 ? -6.688 -14.164 4.105 1 94.38 217 SER B O 1
ATOM 4364 N N . ARG B 1 218 ? -4.754 -13.102 3.707 1 96 218 ARG B N 1
ATOM 4365 C CA . ARG B 1 218 ? -4.176 -14.234 2.99 1 96 218 ARG B CA 1
ATOM 4366 C C . ARG B 1 218 ? -4.129 -15.477 3.875 1 96 218 ARG B C 1
ATOM 4368 O O . ARG B 1 218 ? -4.457 -16.578 3.426 1 96 218 ARG B O 1
ATOM 4375 N N . GLN B 1 219 ? -3.73 -15.32 5.121 1 97.5 219 GLN B N 1
ATOM 4376 C CA . GLN B 1 219 ? -3.633 -16.422 6.07 1 97.5 219 GLN B CA 1
ATOM 4377 C C . GLN B 1 219 ? -5 -17.062 6.316 1 97.5 219 GLN B C 1
ATOM 4379 O O . GLN B 1 219 ? -5.105 -18.281 6.457 1 97.5 219 GLN B O 1
ATOM 4384 N N . ASP B 1 220 ? -5.98 -16.203 6.41 1 98.06 220 ASP B N 1
ATOM 4385 C CA . ASP B 1 220 ? -7.34 -16.719 6.543 1 98.06 220 ASP B CA 1
ATOM 4386 C C . ASP B 1 220 ? -7.695 -17.641 5.375 1 98.06 220 ASP B C 1
ATOM 4388 O O . ASP B 1 220 ? -8.32 -18.688 5.566 1 98.06 220 ASP B O 1
ATOM 4392 N N . GLY B 1 221 ? -7.328 -17.234 4.141 1 98.62 221 GLY B N 1
ATOM 4393 C CA . GLY B 1 221 ? -7.555 -18.047 2.965 1 98.62 221 GLY B CA 1
ATOM 4394 C C . GLY B 1 221 ? -6.883 -19.406 3.051 1 98.62 221 GLY B C 1
ATOM 4395 O O . GLY B 1 221 ? -7.48 -20.422 2.693 1 98.62 221 GLY B O 1
ATOM 4396 N N . GLU B 1 222 ? -5.707 -19.391 3.553 1 98.69 222 GLU B N 1
ATOM 4397 C CA . GLU B 1 222 ? -4.965 -20.641 3.713 1 98.69 222 GLU B CA 1
ATOM 4398 C C . GLU B 1 222 ? -5.656 -21.578 4.699 1 98.69 222 GLU B C 1
ATOM 4400 O O . GLU B 1 222 ? -5.719 -22.781 4.48 1 98.69 222 GLU B O 1
ATOM 4405 N N . LYS B 1 223 ? -6.164 -21 5.762 1 98.62 223 LYS B N 1
ATOM 4406 C CA . LYS B 1 223 ? -6.895 -21.797 6.746 1 98.62 223 LYS B CA 1
ATOM 4407 C C . LYS B 1 223 ? -8.125 -22.453 6.121 1 98.62 223 LYS B C 1
ATOM 4409 O O . LYS B 1 223 ? -8.461 -23.594 6.445 1 98.62 223 LYS B O 1
ATOM 4414 N N . ILE B 1 224 ? -8.789 -21.719 5.234 1 98.56 224 ILE B N 1
ATOM 4415 C CA . ILE B 1 224 ? -10 -22.234 4.605 1 98.56 224 ILE B CA 1
ATOM 4416 C C . ILE B 1 224 ? -9.648 -23.391 3.674 1 98.56 224 ILE B C 1
ATOM 4418 O O . ILE B 1 224 ? -10.43 -24.344 3.523 1 98.56 224 ILE B O 1
ATOM 4422 N N . ALA B 1 225 ? -8.492 -23.375 3.031 1 98.75 225 ALA B N 1
ATOM 4423 C CA . ALA B 1 225 ? -8.047 -24.5 2.219 1 98.75 225 ALA B CA 1
ATOM 4424 C C . ALA B 1 225 ? -7.953 -25.781 3.053 1 98.75 225 ALA B C 1
ATOM 4426 O O . ALA B 1 225 ? -8.352 -26.859 2.6 1 98.75 225 ALA B O 1
ATOM 4427 N N . HIS B 1 226 ? -7.465 -25.625 4.246 1 98.69 226 HIS B N 1
ATOM 4428 C CA . HIS B 1 226 ? -7.371 -26.781 5.137 1 98.69 226 HIS B CA 1
ATOM 4429 C C . HIS B 1 226 ? -8.75 -27.25 5.578 1 98.69 226 HIS B C 1
ATOM 4431 O O . HIS B 1 226 ? -9 -28.453 5.68 1 98.69 226 HIS B O 1
ATOM 4437 N N . TRP B 1 227 ? -9.625 -26.266 5.91 1 98.62 227 TRP B N 1
ATOM 4438 C CA . TRP B 1 227 ? -11 -26.625 6.23 1 98.62 227 TRP B CA 1
ATOM 4439 C C . TRP B 1 227 ? -11.633 -27.438 5.109 1 98.62 227 TRP B C 1
ATOM 4441 O O . TRP B 1 227 ? -12.289 -28.453 5.359 1 98.62 227 TRP B O 1
ATOM 4451 N N . PHE B 1 228 ? -11.453 -27.047 3.854 1 98.38 228 PHE B N 1
ATOM 4452 C CA . PHE B 1 228 ? -11.977 -27.75 2.691 1 98.38 228 PHE B CA 1
ATOM 4453 C C . PHE B 1 228 ? -11.453 -29.188 2.645 1 98.38 228 PHE B C 1
ATOM 4455 O O . PHE B 1 228 ? -12.203 -30.109 2.344 1 98.38 228 PHE B O 1
ATOM 4462 N N . ALA B 1 229 ? -10.148 -29.312 2.936 1 98.38 229 ALA B N 1
ATOM 4463 C CA . ALA B 1 229 ? -9.516 -30.625 2.898 1 98.38 229 ALA B CA 1
ATOM 4464 C C . ALA B 1 229 ? -10.133 -31.562 3.93 1 98.38 229 ALA B C 1
ATOM 4466 O O . ALA B 1 229 ? -10.211 -32.781 3.705 1 98.38 229 ALA B O 1
ATOM 4467 N N . GLU B 1 230 ? -10.633 -31 4.98 1 97.81 230 GLU B N 1
ATOM 4468 C CA . GLU B 1 230 ? -11.062 -31.797 6.117 1 97.81 230 GLU B CA 1
ATOM 4469 C C . GLU B 1 230 ? -12.57 -32.031 6.086 1 97.81 230 GLU B C 1
ATOM 4471 O O . GLU B 1 230 ? -13.055 -33.031 6.629 1 97.81 230 GLU B O 1
ATOM 4476 N N . THR B 1 231 ? -13.273 -31.156 5.488 1 97.06 231 THR B N 1
ATOM 4477 C CA . THR B 1 231 ? -14.727 -31.25 5.527 1 97.06 231 THR B CA 1
ATOM 4478 C C . THR B 1 231 ? -15.227 -32.375 4.621 1 97.06 231 THR B C 1
ATOM 4480 O O . THR B 1 231 ? -14.641 -32.625 3.57 1 97.06 231 THR B O 1
ATOM 4483 N N . GLU B 1 232 ? -16.234 -33.062 5.023 1 96.44 232 GLU B N 1
ATOM 4484 C CA . GLU B 1 232 ? -16.797 -34.156 4.27 1 96.44 232 GLU B CA 1
ATOM 4485 C C . GLU B 1 232 ? -17.781 -33.656 3.217 1 96.44 232 GLU B C 1
ATOM 4487 O O . GLU B 1 232 ? -17.766 -34.094 2.068 1 96.44 232 GLU B O 1
ATOM 4492 N N . HIS B 1 233 ? -18.641 -32.812 3.66 1 97 233 HIS B N 1
ATOM 4493 C CA . HIS B 1 233 ? -19.562 -32.156 2.746 1 97 233 HIS B CA 1
ATOM 4494 C C . HIS B 1 233 ? -18.922 -30.938 2.088 1 97 233 HIS B C 1
ATOM 4496 O O . HIS B 1 233 ? -18.828 -29.875 2.697 1 97 233 HIS B O 1
ATOM 4502 N N . LYS B 1 234 ? -18.547 -31.078 0.749 1 97.94 234 LYS B N 1
ATOM 4503 C CA . LYS B 1 234 ? -17.672 -30.094 0.135 1 97.94 234 LYS B CA 1
ATOM 4504 C C . LYS B 1 234 ? -18.453 -29.141 -0.764 1 97.94 234 LYS B C 1
ATOM 4506 O O . LYS B 1 234 ? -19.297 -29.578 -1.556 1 97.94 234 LYS B O 1
ATOM 4511 N N . PRO B 1 235 ? -18.203 -27.859 -0.568 1 98.5 235 PRO B N 1
ATOM 4512 C CA . PRO B 1 235 ? -18.734 -26.906 -1.545 1 98.5 235 PRO B CA 1
ATOM 4513 C C . PRO B 1 235 ? -18.016 -26.984 -2.895 1 98.5 235 PRO B C 1
ATOM 4515 O O . PRO B 1 235 ? -16.969 -27.625 -3.008 1 98.5 235 PRO B O 1
ATOM 4518 N N . ASP B 1 236 ? -18.625 -26.375 -3.84 1 98.56 236 ASP B N 1
ATOM 4519 C CA . ASP B 1 236 ? -17.984 -26.406 -5.145 1 98.56 236 ASP B CA 1
ATOM 4520 C C . ASP B 1 236 ? -17.625 -24.984 -5.613 1 98.56 236 ASP B C 1
ATOM 4522 O O . ASP B 1 236 ? -17.031 -24.812 -6.676 1 98.56 236 ASP B O 1
ATOM 4526 N N . ALA B 1 237 ? -17.984 -23.953 -4.801 1 98.75 237 ALA B N 1
ATOM 4527 C CA . ALA B 1 237 ? -17.625 -22.578 -5.172 1 98.75 237 ALA B CA 1
ATOM 4528 C C . ALA B 1 237 ? -17.453 -21.703 -3.938 1 98.75 237 ALA B C 1
ATOM 4530 O O . ALA B 1 237 ? -18.219 -21.812 -2.982 1 98.75 237 ALA B O 1
ATOM 4531 N N . PHE B 1 238 ? -16.422 -20.922 -3.949 1 98.88 238 PHE B N 1
ATOM 4532 C CA . PHE B 1 238 ? -16.172 -19.906 -2.938 1 98.88 238 PHE B CA 1
ATOM 4533 C C . PHE B 1 238 ? -16.266 -18.5 -3.541 1 98.88 238 PHE B C 1
ATOM 4535 O O . PHE B 1 238 ? -15.672 -18.219 -4.582 1 98.88 238 PHE B O 1
ATOM 4542 N N . LEU B 1 239 ? -17.062 -17.656 -2.988 1 98.75 239 LEU B N 1
ATOM 4543 C CA . LEU B 1 239 ? -16.984 -16.219 -3.211 1 98.75 239 LEU B CA 1
ATOM 4544 C C . LEU B 1 239 ? -16.312 -15.523 -2.025 1 98.75 239 LEU B C 1
ATOM 4546 O O . LEU B 1 239 ? -16.781 -15.641 -0.891 1 98.75 239 LEU B O 1
ATOM 4550 N N . THR B 1 240 ? -15.172 -14.805 -2.262 1 98.25 240 THR B N 1
ATOM 4551 C CA . THR B 1 240 ? -14.281 -14.383 -1.19 1 98.25 240 THR B CA 1
ATOM 4552 C C . THR B 1 240 ? -14.32 -12.867 -1.016 1 98.25 240 THR B C 1
ATOM 4554 O O . THR B 1 240 ? -14.82 -12.148 -1.887 1 98.25 240 THR B O 1
ATOM 4557 N N . PRO B 1 241 ? -13.891 -12.391 0.095 1 96.31 241 PRO B N 1
ATOM 4558 C CA . PRO B 1 241 ? -14.031 -10.961 0.377 1 96.31 241 PRO B CA 1
ATOM 4559 C C . PRO B 1 241 ? -13.07 -10.102 -0.439 1 96.31 241 PRO B C 1
ATOM 4561 O O . PRO B 1 241 ? -13.344 -8.93 -0.687 1 96.31 241 PRO B O 1
ATOM 4564 N N . ASN B 1 242 ? -11.922 -10.641 -0.81 1 96.31 242 ASN B N 1
ATOM 4565 C CA . ASN B 1 242 ? -10.914 -9.906 -1.577 1 96.31 242 ASN B CA 1
ATOM 4566 C C . ASN B 1 242 ? -9.922 -10.859 -2.238 1 96.31 242 ASN B C 1
ATOM 4568 O O . ASN B 1 242 ? -9.914 -12.055 -1.954 1 96.31 242 ASN B O 1
ATOM 4572 N N . ASP B 1 243 ? -9.109 -10.312 -3.045 1 97.56 243 ASP B N 1
ATOM 4573 C CA . ASP B 1 243 ? -8.227 -11.117 -3.887 1 97.56 243 ASP B CA 1
ATOM 4574 C C . ASP B 1 243 ? -7.105 -11.75 -3.064 1 97.56 243 ASP B C 1
ATOM 4576 O O . ASP B 1 243 ? -6.617 -12.836 -3.395 1 97.56 243 ASP B O 1
ATOM 4580 N N . TYR B 1 244 ? -6.672 -11.164 -2.029 1 96.75 244 TYR B N 1
ATOM 4581 C CA . TYR B 1 244 ? -5.59 -11.742 -1.241 1 96.75 244 TYR B CA 1
ATOM 4582 C C . TYR B 1 244 ? -6.07 -12.969 -0.475 1 96.75 244 TYR B C 1
ATOM 4584 O O . TYR B 1 244 ? -5.336 -13.953 -0.343 1 96.75 244 TYR B O 1
ATOM 4592 N N . PHE B 1 245 ? -7.27 -12.82 0.058 1 97.81 245 PHE B N 1
ATOM 4593 C CA . PHE B 1 245 ? -7.867 -14.016 0.641 1 97.81 245 PHE B CA 1
ATOM 4594 C C . PHE B 1 245 ? -7.957 -15.133 -0.39 1 97.81 245 PHE B C 1
ATOM 4596 O O . PHE B 1 245 ? -7.555 -16.266 -0.12 1 97.81 245 PHE B O 1
ATOM 4603 N N . ALA B 1 246 ? -8.484 -14.781 -1.566 1 98.81 246 ALA B N 1
ATOM 4604 C CA . ALA B 1 246 ? -8.625 -15.75 -2.652 1 98.81 246 ALA B CA 1
ATOM 4605 C C . ALA B 1 246 ? -7.285 -16.375 -3.008 1 98.81 246 ALA B C 1
ATOM 4607 O O . ALA B 1 246 ? -7.203 -17.594 -3.24 1 98.81 246 ALA B O 1
ATOM 4608 N N . ALA B 1 247 ? -6.281 -15.555 -3.025 1 98.69 247 ALA B N 1
ATOM 4609 C CA . ALA B 1 247 ? -4.941 -16.031 -3.357 1 98.69 247 ALA B CA 1
ATOM 4610 C C . ALA B 1 247 ? -4.441 -17.031 -2.326 1 98.69 247 ALA B C 1
ATOM 4612 O O . ALA B 1 247 ? -3.857 -18.062 -2.682 1 98.69 247 ALA B O 1
ATOM 4613 N N . GLY B 1 248 ? -4.652 -16.703 -1.053 1 98.81 248 GLY B N 1
ATOM 4614 C CA . GLY B 1 248 ? -4.289 -17.641 -0.006 1 98.81 248 GLY B CA 1
ATOM 4615 C C . GLY B 1 248 ? -5.008 -18.969 -0.126 1 98.81 248 GLY B C 1
ATOM 4616 O O . GLY B 1 248 ? -4.391 -20.031 0.001 1 98.81 248 GLY B O 1
ATOM 4617 N N . LEU B 1 249 ? -6.277 -18.906 -0.404 1 98.94 249 LEU B N 1
ATOM 4618 C CA . LEU B 1 249 ? -7.082 -20.109 -0.596 1 98.94 249 LEU B CA 1
ATOM 4619 C C . LEU B 1 249 ? -6.586 -20.922 -1.794 1 98.94 249 LEU B C 1
ATOM 4621 O O . LEU B 1 249 ? -6.371 -22.125 -1.688 1 98.94 249 LEU B O 1
ATOM 4625 N N . LEU B 1 250 ? -6.352 -20.266 -2.873 1 98.88 250 LEU B N 1
ATOM 4626 C CA . LEU B 1 250 ? -5.945 -20.891 -4.125 1 98.88 250 LEU B CA 1
ATOM 4627 C C . LEU B 1 250 ? -4.598 -21.594 -3.969 1 98.88 250 LEU B C 1
ATOM 4629 O O . LEU B 1 250 ? -4.477 -22.781 -4.273 1 98.88 250 LEU B O 1
ATOM 4633 N N . THR B 1 251 ? -3.611 -20.859 -3.502 1 98.75 251 THR B N 1
ATOM 4634 C CA . THR B 1 251 ? -2.25 -21.391 -3.492 1 98.75 251 THR B CA 1
ATOM 4635 C C . THR B 1 251 ? -2.102 -22.484 -2.449 1 98.75 251 THR B C 1
ATOM 4637 O O . THR B 1 251 ? -1.422 -23.484 -2.688 1 98.75 251 THR B O 1
ATOM 4640 N N . GLU B 1 252 ? -2.736 -22.281 -1.282 1 98.75 252 GLU B N 1
ATOM 4641 C CA . GLU B 1 252 ? -2.691 -23.328 -0.27 1 98.75 252 GLU B CA 1
ATOM 4642 C C . GLU B 1 252 ? -3.443 -24.578 -0.732 1 98.75 252 GLU B C 1
ATOM 4644 O O . GLU B 1 252 ? -3.008 -25.703 -0.477 1 98.75 252 GLU B O 1
ATOM 4649 N N . ALA B 1 253 ? -4.57 -24.422 -1.407 1 98.81 253 ALA B N 1
ATOM 4650 C CA . ALA B 1 253 ? -5.297 -25.547 -1.966 1 98.81 253 ALA B CA 1
ATOM 4651 C C . ALA B 1 253 ? -4.422 -26.344 -2.938 1 98.81 253 ALA B C 1
ATOM 4653 O O . ALA B 1 253 ? -4.387 -27.578 -2.896 1 98.81 253 ALA B O 1
ATOM 4654 N N . ARG B 1 254 ? -3.748 -25.594 -3.771 1 98.12 254 ARG B N 1
ATOM 4655 C CA . ARG B 1 254 ? -2.848 -26.25 -4.723 1 98.12 254 ARG B CA 1
ATOM 4656 C C . ARG B 1 254 ? -1.746 -27.016 -3.998 1 98.12 254 ARG B C 1
ATOM 4658 O O . ARG B 1 254 ? -1.389 -28.125 -4.398 1 98.12 254 ARG B O 1
ATOM 4665 N N . ARG B 1 255 ? -1.228 -26.438 -2.949 1 97.75 255 ARG B N 1
ATOM 4666 C CA . ARG B 1 255 ? -0.202 -27.094 -2.156 1 97.75 255 ARG B CA 1
ATOM 4667 C C . ARG B 1 255 ? -0.741 -28.391 -1.539 1 97.75 255 ARG B C 1
ATOM 4669 O O . ARG B 1 255 ? 0.006 -29.344 -1.343 1 97.75 255 ARG B O 1
ATOM 4676 N N . LEU B 1 256 ? -2.02 -28.438 -1.271 1 98.38 256 LEU B N 1
ATOM 4677 C CA . LEU B 1 256 ? -2.67 -29.594 -0.669 1 98.38 256 LEU B CA 1
ATOM 4678 C C . LEU B 1 256 ? -3.08 -30.594 -1.737 1 98.38 256 LEU B C 1
ATOM 4680 O O . LEU B 1 256 ? -3.629 -31.656 -1.421 1 98.38 256 LEU B O 1
ATOM 4684 N N . GLY B 1 257 ? -2.891 -30.25 -3.012 1 98.25 257 GLY B N 1
ATOM 4685 C CA . GLY B 1 257 ? -3.098 -31.203 -4.098 1 98.25 257 GLY B CA 1
ATOM 4686 C C . GLY B 1 257 ? -4.426 -31.016 -4.805 1 98.25 257 GLY B C 1
ATOM 4687 O O . GLY B 1 257 ? -4.809 -31.844 -5.641 1 98.25 257 GLY B O 1
ATOM 4688 N N . TYR B 1 258 ? -5.141 -29.922 -4.531 1 98.62 258 TYR B N 1
ATOM 4689 C CA . TYR B 1 258 ? -6.426 -29.672 -5.176 1 98.62 258 TYR B CA 1
ATOM 4690 C C . TYR B 1 258 ? -6.25 -28.859 -6.453 1 98.62 258 TYR B C 1
ATOM 4692 O O . TYR B 1 258 ? -5.293 -28.094 -6.582 1 98.62 258 TYR B O 1
ATOM 4700 N N . SER B 1 259 ? -7.188 -29.078 -7.328 1 98.19 259 SER B N 1
ATOM 4701 C CA . SER B 1 259 ? -7.211 -28.344 -8.586 1 98.19 259 SER B CA 1
ATOM 4702 C C . SER B 1 259 ? -8.352 -27.344 -8.617 1 98.19 259 SER B C 1
ATOM 4704 O O . SER B 1 259 ? -9.492 -27.672 -8.281 1 98.19 259 SER B O 1
ATOM 4706 N N . VAL B 1 260 ? -8.031 -26.234 -8.961 1 98.56 260 VAL B N 1
ATOM 4707 C CA . VAL B 1 260 ? -9.008 -25.172 -9.141 1 98.56 260 VAL B CA 1
ATOM 4708 C C . VAL B 1 260 ? -9.055 -24.766 -10.609 1 98.56 260 VAL B C 1
ATOM 4710 O O . VAL B 1 260 ? -8.023 -24.406 -11.188 1 98.56 260 VAL B O 1
ATOM 4713 N N . PRO B 1 261 ? -10.203 -24.844 -11.203 1 98.38 261 PRO B N 1
ATOM 4714 C CA . PRO B 1 261 ? -11.547 -24.859 -10.609 1 98.38 261 PRO B CA 1
ATOM 4715 C C . PRO B 1 261 ? -12.164 -26.25 -10.594 1 98.38 261 PRO B C 1
ATOM 4717 O O . PRO B 1 261 ? -13.367 -26.391 -10.352 1 98.38 261 PRO B O 1
ATOM 4720 N N . GLU B 1 262 ? -11.438 -27.266 -10.914 1 98.38 262 GLU B N 1
ATOM 4721 C CA . GLU B 1 262 ? -12 -28.609 -11.07 1 98.38 262 GLU B CA 1
ATOM 4722 C C . GLU B 1 262 ? -12.609 -29.109 -9.766 1 98.38 262 GLU B C 1
ATOM 4724 O O . GLU B 1 262 ? -13.703 -29.672 -9.758 1 98.38 262 GLU B O 1
ATOM 4729 N N . ASP B 1 263 ? -11.953 -28.922 -8.672 1 98.5 263 ASP B N 1
ATOM 4730 C CA . ASP B 1 263 ? -12.469 -29.359 -7.383 1 98.5 263 ASP B CA 1
ATOM 4731 C C . ASP B 1 263 ? -13.43 -28.328 -6.793 1 98.5 263 ASP B C 1
ATOM 4733 O O . ASP B 1 263 ? -14.438 -28.703 -6.172 1 98.5 263 ASP B O 1
ATOM 4737 N N . PHE B 1 264 ? -13.109 -27.125 -6.918 1 98.81 264 PHE B N 1
ATOM 4738 C CA . PHE B 1 264 ? -13.977 -26.016 -6.535 1 98.81 264 PHE B CA 1
ATOM 4739 C C . PHE B 1 264 ? -13.539 -24.734 -7.211 1 98.81 264 PHE B C 1
ATOM 4741 O O . PHE B 1 264 ? -12.359 -24.562 -7.527 1 98.81 264 PHE B O 1
ATOM 4748 N N . ALA B 1 265 ? -14.484 -23.828 -7.41 1 98.88 265 ALA B N 1
ATOM 4749 C CA . ALA B 1 265 ? -14.203 -22.531 -8.023 1 98.88 265 ALA B CA 1
ATOM 4750 C C . ALA B 1 265 ? -13.93 -21.469 -6.965 1 98.88 265 ALA B C 1
ATOM 4752 O O . ALA B 1 265 ? -14.375 -21.594 -5.82 1 98.88 265 ALA B O 1
ATOM 4753 N N . ILE B 1 266 ? -13.18 -20.469 -7.344 1 98.94 266 ILE B N 1
ATOM 4754 C CA . ILE B 1 266 ? -12.891 -19.312 -6.492 1 98.94 266 ILE B CA 1
ATOM 4755 C C . ILE B 1 266 ? -13.172 -18.031 -7.25 1 98.94 266 ILE B C 1
ATOM 4757 O O . ILE B 1 266 ? -12.711 -17.844 -8.383 1 98.94 266 ILE B O 1
ATOM 4761 N N . CYS B 1 267 ? -13.938 -17.172 -6.691 1 98.94 267 CYS B N 1
ATOM 4762 C CA . CYS B 1 267 ? -14.117 -15.812 -7.18 1 98.94 267 CYS B CA 1
ATOM 4763 C C . CYS B 1 267 ? -13.656 -14.797 -6.148 1 98.94 267 CYS B C 1
ATOM 4765 O O . CYS B 1 267 ? -14.109 -14.812 -5.004 1 98.94 267 CYS B O 1
ATOM 4767 N N . GLY B 1 268 ? -12.695 -13.961 -6.582 1 98.62 268 GLY B N 1
ATOM 4768 C CA . GLY B 1 268 ? -12.188 -12.914 -5.707 1 98.62 268 GLY B CA 1
ATOM 4769 C C . GLY B 1 268 ? -12.945 -11.609 -5.836 1 98.62 268 GLY B C 1
ATOM 4770 O O . GLY B 1 268 ? -14.047 -11.57 -6.383 1 98.62 268 GLY B O 1
ATOM 4771 N N . PHE B 1 269 ? -12.414 -10.555 -5.246 1 97.88 269 PHE B N 1
ATOM 4772 C CA . PHE B 1 269 ? -12.992 -9.219 -5.254 1 97.88 269 PHE B CA 1
ATOM 4773 C C . PHE B 1 269 ? -11.906 -8.148 -5.223 1 97.88 269 PHE B C 1
ATOM 4775 O O . PHE B 1 269 ? -10.883 -8.32 -4.555 1 97.88 269 PHE B O 1
ATOM 4782 N N . ASP B 1 270 ? -12.117 -7.047 -6 1 95.81 270 ASP B N 1
ATOM 4783 C CA . ASP B 1 270 ? -11.305 -5.836 -6.008 1 95.81 270 ASP B CA 1
ATOM 4784 C C . ASP B 1 270 ? -10.453 -5.758 -7.273 1 95.81 270 ASP B C 1
ATOM 4786 O O . ASP B 1 270 ? -10.07 -4.668 -7.707 1 95.81 270 ASP B O 1
ATOM 4790 N N . ASN B 1 271 ? -10.047 -6.898 -7.812 1 97.31 271 ASN B N 1
ATOM 4791 C CA . ASN B 1 271 ? -9.203 -6.977 -9 1 97.31 271 ASN B CA 1
ATOM 4792 C C . ASN B 1 271 ? -7.812 -6.406 -8.742 1 97.31 271 ASN B C 1
ATOM 4794 O O . ASN B 1 271 ? -7.355 -5.52 -9.469 1 97.31 271 ASN B O 1
ATOM 4798 N N . MET B 1 272 ? -7.188 -6.973 -7.742 1 94.69 272 MET B N 1
ATOM 4799 C CA . MET B 1 272 ? -5.82 -6.586 -7.398 1 94.69 272 MET B CA 1
ATOM 4800 C C . MET B 1 272 ? -4.812 -7.301 -8.289 1 94.69 272 MET B C 1
ATOM 4802 O O . MET B 1 272 ? -5.16 -8.258 -8.984 1 94.69 272 MET B O 1
ATOM 4806 N N . GLU B 1 273 ? -3.52 -6.863 -8.219 1 93 273 GLU B N 1
ATOM 4807 C CA . GLU B 1 273 ? -2.461 -7.426 -9.047 1 93 273 GLU B CA 1
ATOM 4808 C C . GLU B 1 273 ? -2.338 -8.93 -8.836 1 93 273 GLU B C 1
ATOM 4810 O O . GLU B 1 273 ? -2.062 -9.68 -9.781 1 93 273 GLU B O 1
ATOM 4815 N N . VAL B 1 274 ? -2.549 -9.328 -7.621 1 96.38 274 VAL B N 1
ATOM 4816 C CA . VAL B 1 274 ? -2.396 -10.734 -7.273 1 96.38 274 VAL B CA 1
ATOM 4817 C C . VAL B 1 274 ? -3.416 -11.57 -8.039 1 96.38 274 VAL B C 1
ATOM 4819 O O . VAL B 1 274 ? -3.145 -12.727 -8.391 1 96.38 274 VAL B O 1
ATOM 4822 N N . ALA B 1 275 ? -4.555 -11 -8.336 1 98.06 275 ALA B N 1
ATOM 4823 C CA . ALA B 1 275 ? -5.566 -11.719 -9.109 1 98.06 275 ALA B CA 1
ATOM 4824 C C . ALA B 1 275 ? -5.07 -12.016 -10.523 1 98.06 275 ALA B C 1
ATOM 4826 O O . ALA B 1 275 ? -5.297 -13.109 -11.047 1 98.06 275 ALA B O 1
ATOM 4827 N N . HIS B 1 276 ? -4.414 -11.086 -11.094 1 97.88 276 HIS B N 1
ATOM 4828 C CA . HIS B 1 276 ? -3.824 -11.289 -12.406 1 97.88 276 HIS B CA 1
ATOM 4829 C C . HIS B 1 276 ? -2.709 -12.328 -12.359 1 97.88 276 HIS B C 1
ATOM 4831 O O . HIS B 1 276 ? -2.664 -13.234 -13.188 1 97.88 276 HIS B O 1
ATOM 4837 N N . LEU B 1 277 ? -1.873 -12.195 -11.398 1 98.31 277 LEU B N 1
ATOM 4838 C CA . LEU B 1 277 ? -0.708 -13.062 -11.273 1 98.31 277 LEU B CA 1
ATOM 4839 C C . LEU B 1 277 ? -1.129 -14.523 -11.141 1 98.31 277 LEU B C 1
ATOM 4841 O O . LEU B 1 277 ? -0.49 -15.414 -11.703 1 98.31 277 LEU B O 1
ATOM 4845 N N . LEU B 1 278 ? -2.252 -14.781 -10.461 1 98.5 278 LEU B N 1
ATOM 4846 C CA . LEU B 1 278 ? -2.65 -16.141 -10.141 1 98.5 278 LEU B CA 1
ATOM 4847 C C . LEU B 1 278 ? -3.855 -16.562 -10.977 1 98.5 278 LEU B C 1
ATOM 4849 O O . LEU B 1 278 ? -4.465 -17.609 -10.711 1 98.5 278 LEU B O 1
ATOM 4853 N N . ASP B 1 279 ? -4.219 -15.68 -11.969 1 98.56 279 ASP B N 1
ATOM 4854 C CA . ASP B 1 279 ? -5.328 -15.93 -12.891 1 98.56 279 ASP B CA 1
ATOM 4855 C C . ASP B 1 279 ? -6.629 -16.172 -12.125 1 98.56 279 ASP B C 1
ATOM 4857 O O . ASP B 1 279 ? -7.367 -17.109 -12.422 1 98.56 279 ASP B O 1
ATOM 4861 N N . ILE B 1 280 ? -6.867 -15.352 -11.141 1 98.88 280 ILE B N 1
ATOM 4862 C CA . ILE B 1 280 ? -8.055 -15.477 -10.305 1 98.88 280 ILE B CA 1
ATOM 4863 C C . ILE B 1 280 ? -9.211 -14.703 -10.93 1 98.88 280 ILE B C 1
ATOM 4865 O O . ILE B 1 280 ? -9.078 -13.508 -11.227 1 98.88 280 ILE B O 1
ATOM 4869 N N . THR B 1 281 ? -10.336 -15.367 -11.164 1 98.94 281 THR B N 1
ATOM 4870 C CA . THR B 1 281 ? -11.578 -14.664 -11.477 1 98.94 281 THR B CA 1
ATOM 4871 C C . THR B 1 281 ? -11.969 -13.734 -10.328 1 98.94 281 THR B C 1
ATOM 4873 O O . THR B 1 281 ? -11.93 -14.133 -9.164 1 98.94 281 THR B O 1
ATOM 4876 N N . THR B 1 282 ? -12.297 -12.484 -10.664 1 98.81 282 THR B N 1
ATOM 4877 C CA . THR B 1 282 ? -12.539 -11.508 -9.602 1 98.81 282 THR B CA 1
ATOM 4878 C C . THR B 1 282 ? -13.523 -10.438 -10.062 1 98.81 282 THR B C 1
ATOM 4880 O O . THR B 1 282 ? -13.906 -10.398 -11.242 1 98.81 282 THR B O 1
ATOM 4883 N N . ILE B 1 283 ? -14.062 -9.703 -9.125 1 98.81 283 ILE B N 1
ATOM 4884 C CA . ILE B 1 283 ? -14.898 -8.539 -9.398 1 98.81 283 ILE B CA 1
ATOM 4885 C C . ILE B 1 283 ? -14.055 -7.266 -9.336 1 98.81 283 ILE B C 1
ATOM 4887 O O . ILE B 1 283 ? -13.438 -6.984 -8.305 1 98.81 283 ILE B O 1
ATOM 4891 N N . HIS B 1 284 ? -13.984 -6.613 -10.414 1 98.31 284 HIS B N 1
ATOM 4892 C CA . HIS B 1 284 ? -13.312 -5.32 -10.43 1 98.31 284 HIS B CA 1
ATOM 4893 C C . HIS B 1 284 ? -14.125 -4.27 -9.68 1 98.31 284 HIS B C 1
ATOM 4895 O O . HIS B 1 284 ? -15.266 -3.984 -10.047 1 98.31 284 HIS B O 1
ATOM 4901 N N . TYR B 1 285 ? -13.609 -3.736 -8.578 1 96.62 285 TYR B N 1
ATOM 4902 C CA . TYR B 1 285 ? -14.109 -2.645 -7.75 1 96.62 285 TYR B CA 1
ATOM 4903 C C . TYR B 1 285 ? -13.25 -1.394 -7.922 1 96.62 285 TYR B C 1
ATOM 4905 O O . TYR B 1 285 ? -12.094 -1.361 -7.496 1 96.62 285 TYR B O 1
ATOM 4913 N N . PRO B 1 286 ? -13.781 -0.373 -8.68 1 97.25 286 PRO B N 1
ATOM 4914 C CA . PRO B 1 286 ? -12.938 0.756 -9.086 1 97.25 286 PRO B CA 1
ATOM 4915 C C . PRO B 1 286 ? -12.695 1.748 -7.949 1 97.25 286 PRO B C 1
ATOM 4917 O O . PRO B 1 286 ? -13.086 2.914 -8.047 1 97.25 286 PRO B O 1
ATOM 4920 N N . VAL B 1 287 ? -11.922 1.338 -7.004 1 96.31 287 VAL B N 1
ATOM 4921 C CA . VAL B 1 287 ? -11.633 2.131 -5.812 1 96.31 287 VAL B CA 1
ATOM 4922 C C . VAL B 1 287 ? -10.844 3.377 -6.203 1 96.31 287 VAL B C 1
ATOM 4924 O O . VAL B 1 287 ? -11.031 4.445 -5.617 1 96.31 287 VAL B O 1
ATOM 4927 N N . ASN B 1 288 ? -9.93 3.246 -7.164 1 95.88 288 ASN B N 1
ATOM 4928 C CA . ASN B 1 288 ? -9.148 4.387 -7.633 1 95.88 288 ASN B CA 1
ATOM 4929 C C . ASN B 1 288 ? -10.055 5.5 -8.164 1 95.88 288 ASN B C 1
ATOM 4931 O O . ASN B 1 288 ? -9.828 6.676 -7.867 1 95.88 288 ASN B O 1
ATOM 4935 N N . LEU B 1 289 ? -11.055 5.152 -8.898 1 97.81 289 LEU B N 1
ATOM 4936 C CA . LEU B 1 289 ? -11.984 6.133 -9.445 1 97.81 289 LEU B CA 1
ATOM 4937 C C . LEU B 1 289 ? -12.844 6.734 -8.344 1 97.81 289 LEU B C 1
ATOM 4939 O O . LEU B 1 289 ? -13.203 7.914 -8.398 1 97.81 289 LEU B O 1
ATOM 4943 N N . GLN B 1 290 ? -13.211 5.906 -7.344 1 97.62 290 GLN B N 1
ATOM 4944 C CA . GLN B 1 290 ? -13.922 6.441 -6.188 1 97.62 290 GLN B CA 1
ATOM 4945 C C . GLN B 1 290 ? -13.109 7.531 -5.496 1 97.62 290 GLN B C 1
ATOM 4947 O O . GLN B 1 290 ? -13.648 8.57 -5.105 1 97.62 290 GLN B O 1
ATOM 4952 N N . ALA B 1 291 ? -11.836 7.285 -5.375 1 97.56 291 ALA B N 1
ATOM 4953 C CA . ALA B 1 291 ? -10.945 8.258 -4.742 1 97.56 291 ALA B CA 1
ATOM 4954 C C . ALA B 1 291 ? -10.891 9.555 -5.543 1 97.56 291 ALA B C 1
ATOM 4956 O O . ALA B 1 291 ? -10.945 10.648 -4.969 1 97.56 291 ALA B O 1
ATOM 4957 N N . GLU B 1 292 ? -10.781 9.445 -6.816 1 97.44 292 GLU B N 1
ATOM 4958 C CA . GLU B 1 292 ? -10.781 10.625 -7.676 1 97.44 292 GLU B CA 1
ATOM 4959 C C . GLU B 1 292 ? -12.086 11.398 -7.559 1 97.44 292 GLU B C 1
ATOM 4961 O O . GLU B 1 292 ? -12.086 12.633 -7.477 1 97.44 292 GLU B O 1
ATOM 4966 N N . ASN B 1 293 ? -13.195 10.68 -7.562 1 98.19 293 ASN B N 1
ATOM 4967 C CA . ASN B 1 293 ? -14.5 11.312 -7.387 1 98.19 293 ASN B CA 1
ATOM 4968 C C . ASN B 1 293 ? -14.594 12.047 -6.055 1 98.19 293 ASN B C 1
ATOM 4970 O O . ASN B 1 293 ? -15.195 13.117 -5.969 1 98.19 293 ASN B O 1
ATOM 4974 N N . ALA B 1 294 ? -14.055 11.414 -5.004 1 98 294 ALA B N 1
ATOM 4975 C CA . ALA B 1 294 ? -14.062 12.07 -3.699 1 98 294 ALA B CA 1
ATOM 4976 C C . ALA B 1 294 ? -13.367 13.43 -3.764 1 98 294 ALA B C 1
ATOM 4978 O O . ALA B 1 294 ? -13.859 14.414 -3.213 1 98 294 ALA B O 1
ATOM 4979 N N . PHE B 1 295 ? -12.211 13.484 -4.449 1 96.75 295 PHE B N 1
ATOM 4980 C CA . PHE B 1 295 ? -11.484 14.734 -4.609 1 96.75 295 PHE B CA 1
ATOM 4981 C C . PHE B 1 295 ? -12.312 15.75 -5.395 1 96.75 295 PHE B C 1
ATOM 4983 O O . PHE B 1 295 ? -12.398 16.922 -5.016 1 96.75 295 PHE B O 1
ATOM 4990 N N . MET B 1 296 ? -12.914 15.281 -6.496 1 97.12 296 MET B N 1
ATOM 4991 C CA . MET B 1 296 ? -13.727 16.156 -7.328 1 97.12 296 MET B CA 1
ATOM 4992 C C . MET B 1 296 ? -14.883 16.75 -6.527 1 97.12 296 MET B C 1
ATOM 4994 O O . MET B 1 296 ? -15.195 17.938 -6.676 1 97.12 296 MET B O 1
ATOM 4998 N N . LEU B 1 297 ? -15.508 15.977 -5.711 1 97.19 297 LEU B N 1
ATOM 4999 C CA . LEU B 1 297 ? -16.594 16.453 -4.867 1 97.19 297 LEU B CA 1
ATOM 5000 C C . LEU B 1 297 ? -16.109 17.547 -3.916 1 97.19 297 LEU B C 1
ATOM 5002 O O . LEU B 1 297 ? -16.812 18.531 -3.693 1 97.19 297 LEU B O 1
ATOM 5006 N N . ILE B 1 298 ? -14.938 17.312 -3.336 1 96.62 298 ILE B N 1
ATOM 5007 C CA . ILE B 1 298 ? -14.352 18.312 -2.439 1 96.62 298 ILE B CA 1
ATOM 5008 C C . ILE B 1 298 ? -14.109 19.609 -3.197 1 96.62 298 ILE B C 1
ATOM 5010 O O . ILE B 1 298 ? -14.469 20.688 -2.721 1 96.62 298 ILE B O 1
ATOM 5014 N N . MET B 1 299 ? -13.547 19.531 -4.355 1 94.88 299 MET B N 1
ATOM 5015 C CA . MET B 1 299 ? -13.258 20.719 -5.156 1 94.88 299 MET B CA 1
ATOM 5016 C C . MET B 1 299 ? -14.539 21.453 -5.52 1 94.88 299 MET B C 1
ATOM 5018 O O . MET B 1 299 ? -14.594 22.688 -5.461 1 94.88 299 MET B O 1
ATOM 5022 N N . ASN B 1 300 ? -15.508 20.672 -5.914 1 95.62 300 ASN B N 1
ATOM 5023 C CA . ASN B 1 300 ? -16.797 21.281 -6.238 1 95.62 300 ASN B CA 1
ATOM 5024 C C . ASN B 1 300 ? -17.375 22.062 -5.059 1 95.62 300 ASN B C 1
ATOM 5026 O O . ASN B 1 300 ? -17.938 23.141 -5.238 1 95.62 300 ASN B O 1
ATOM 5030 N N . GLN B 1 301 ? -17.219 21.531 -3.887 1 94.06 301 GLN B N 1
ATOM 5031 C CA . GLN B 1 301 ? -17.734 22.188 -2.693 1 94.06 301 GLN B CA 1
ATOM 5032 C C . GLN B 1 301 ? -16.891 23.406 -2.322 1 94.06 301 GLN B C 1
ATOM 5034 O O . GLN B 1 301 ? -17.422 24.438 -1.892 1 94.06 301 GLN B O 1
ATOM 5039 N N . LEU B 1 302 ? -15.609 23.266 -2.469 1 91.94 302 LEU B N 1
ATOM 5040 C CA . LEU B 1 302 ? -14.695 24.328 -2.076 1 91.94 302 LEU B CA 1
ATOM 5041 C C . LEU B 1 302 ? -14.812 25.531 -3.021 1 91.94 302 LEU B C 1
ATOM 5043 O O . LEU B 1 302 ? -14.773 26.672 -2.584 1 91.94 302 LEU B O 1
ATOM 5047 N N . PHE B 1 303 ? -14.977 25.266 -4.27 1 90.62 303 PHE B N 1
ATOM 5048 C CA . PHE B 1 303 ? -14.828 26.344 -5.242 1 90.62 303 PHE B CA 1
ATOM 5049 C C . PHE B 1 303 ? -16.125 26.562 -6.012 1 90.62 303 PHE B C 1
ATOM 5051 O O . PHE B 1 303 ? -16.188 27.422 -6.887 1 90.62 303 PHE B O 1
ATOM 5058 N N . GLY B 1 304 ? -17.047 25.844 -5.672 1 89.5 304 GLY B N 1
ATOM 5059 C CA . GLY B 1 304 ? -18.297 25.969 -6.383 1 89.5 304 GLY B CA 1
ATOM 5060 C C . GLY B 1 304 ? -18.219 25.562 -7.84 1 89.5 304 GLY B C 1
ATOM 5061 O O . GLY B 1 304 ? -18.922 26.094 -8.688 1 89.5 304 GLY B O 1
ATOM 5062 N N . SER B 1 305 ? -17.25 24.719 -8.055 1 85.62 305 SER B N 1
ATOM 5063 C CA . SER B 1 305 ? -17.094 24.188 -9.406 1 85.62 305 SER B CA 1
ATOM 5064 C C . SER B 1 305 ? -18.109 23.078 -9.688 1 85.62 305 SER B C 1
ATOM 5066 O O . SER B 1 305 ? -18.906 22.734 -8.82 1 85.62 305 SER B O 1
ATOM 5068 N N . ASP B 1 306 ? -18.25 22.734 -10.914 1 90.69 306 ASP B N 1
ATOM 5069 C CA . ASP B 1 306 ? -19.109 21.625 -11.328 1 90.69 306 ASP B CA 1
ATOM 5070 C C . ASP B 1 306 ? -18.312 20.578 -12.109 1 90.69 306 ASP B C 1
ATOM 5072 O O . ASP B 1 306 ? -18.672 20.234 -13.234 1 90.69 306 ASP B O 1
ATOM 5076 N N . LEU B 1 307 ? -17.281 20.156 -11.477 1 91.44 307 LEU B N 1
ATOM 5077 C CA . LEU B 1 307 ? -16.469 19.125 -12.102 1 91.44 307 LEU B CA 1
ATOM 5078 C C . LEU B 1 307 ? -17.234 17.812 -12.211 1 91.44 307 LEU B C 1
ATOM 5080 O O . LEU B 1 307 ? -17.906 17.406 -11.266 1 91.44 307 LEU B O 1
ATOM 5084 N N . PRO B 1 308 ? -17.188 17.219 -13.336 1 95 308 PRO B N 1
ATOM 5085 C CA . PRO B 1 308 ? -17.922 15.969 -13.508 1 95 308 PRO B CA 1
ATOM 5086 C C . PRO B 1 308 ? -17.312 14.812 -12.703 1 95 308 PRO B C 1
ATOM 5088 O O . PRO B 1 308 ? -16.094 14.758 -12.516 1 95 308 PRO B O 1
ATOM 5091 N N . LEU B 1 309 ? -18.172 13.953 -12.266 1 96.5 309 LEU B N 1
ATOM 5092 C CA . LEU B 1 309 ? -17.734 12.734 -11.594 1 96.5 309 LEU B CA 1
ATOM 5093 C C . LEU B 1 309 ? -17.562 11.594 -12.586 1 96.5 309 LEU B C 1
ATOM 5095 O O . LEU B 1 309 ? -18.219 11.57 -13.633 1 96.5 309 LEU B O 1
ATOM 5099 N N . LEU B 1 310 ? -16.703 10.727 -12.273 1 96.94 310 LEU B N 1
ATOM 5100 C CA . LEU B 1 310 ? -16.438 9.547 -13.094 1 96.94 310 LEU B CA 1
ATOM 5101 C C . LEU B 1 310 ? -17.453 8.453 -12.812 1 96.94 310 LEU B C 1
ATOM 5103 O O . LEU B 1 310 ? -17.906 8.297 -11.672 1 96.94 310 LEU B O 1
ATOM 5107 N N . ASP B 1 311 ? -17.75 7.746 -13.883 1 96.38 311 ASP B N 1
ATOM 5108 C CA . ASP B 1 311 ? -18.656 6.609 -13.727 1 96.38 311 ASP B CA 1
ATOM 5109 C C . ASP B 1 311 ? -17.984 5.477 -12.953 1 96.38 311 ASP B C 1
ATOM 5111 O O . ASP B 1 311 ? -16.812 5.184 -13.172 1 96.38 311 ASP B O 1
ATOM 5115 N N . LEU B 1 312 ? -18.828 4.918 -12.055 1 96.75 312 LEU B N 1
ATOM 5116 C CA . LEU B 1 312 ? -18.359 3.799 -11.242 1 96.75 312 LEU B CA 1
ATOM 5117 C C . LEU B 1 312 ? -19.156 2.537 -11.539 1 96.75 312 LEU B C 1
ATOM 5119 O O . LEU B 1 312 ? -20.391 2.545 -11.461 1 96.75 312 LEU B O 1
ATOM 5123 N N . ASP B 1 313 ? -18.469 1.482 -11.906 1 97 313 ASP B N 1
ATOM 5124 C CA . ASP B 1 313 ? -19.156 0.221 -12.172 1 97 313 ASP B CA 1
ATOM 5125 C C . ASP B 1 313 ? -18.312 -0.968 -11.703 1 97 313 ASP B C 1
ATOM 5127 O O . ASP B 1 313 ? -17.094 -0.976 -11.867 1 97 313 ASP B O 1
ATOM 5131 N N . PHE B 1 314 ? -19.078 -1.916 -11.148 1 97.94 314 PHE B N 1
ATOM 5132 C CA . PHE B 1 314 ? -18.453 -3.219 -10.945 1 97.94 314 PHE B CA 1
ATOM 5133 C C . PHE B 1 314 ? -18.359 -3.986 -12.258 1 97.94 314 PHE B C 1
ATOM 5135 O O . PHE B 1 314 ? -19.234 -3.859 -13.117 1 97.94 314 PHE B O 1
ATOM 5142 N N . ARG B 1 315 ? -17.312 -4.715 -12.406 1 98.25 315 ARG B N 1
ATOM 5143 C CA . ARG B 1 315 ? -17.172 -5.562 -13.586 1 98.25 315 ARG B CA 1
ATOM 5144 C C . ARG B 1 315 ? -16.578 -6.914 -13.219 1 98.25 315 ARG B C 1
ATOM 5146 O O . ARG B 1 315 ? -15.648 -6.984 -12.398 1 98.25 315 ARG B O 1
ATOM 5153 N N . LEU B 1 316 ? -17.141 -7.922 -13.836 1 98.75 316 LEU B N 1
ATOM 5154 C CA . LEU B 1 316 ? -16.562 -9.25 -13.695 1 98.75 316 LEU B CA 1
ATOM 5155 C C . LEU B 1 316 ? -15.312 -9.391 -14.562 1 98.75 316 LEU B C 1
ATOM 5157 O O . LEU B 1 316 ? -15.328 -9.031 -15.742 1 98.75 316 LEU B O 1
ATOM 5161 N N . VAL B 1 317 ? -14.242 -9.805 -13.977 1 98.81 317 VAL B N 1
ATOM 5162 C CA . VAL B 1 317 ? -13.031 -10.172 -14.703 1 98.81 317 VAL B CA 1
ATOM 5163 C C . VAL B 1 317 ? -12.805 -11.68 -14.617 1 98.81 317 VAL B C 1
ATOM 5165 O O . VAL B 1 317 ? -12.312 -12.18 -13.602 1 98.81 317 VAL B O 1
ATOM 5168 N N . GLU B 1 318 ? -13.141 -12.312 -15.648 1 98.81 318 GLU B N 1
ATOM 5169 C CA . GLU B 1 318 ? -13.07 -13.773 -15.664 1 98.81 318 GLU B CA 1
ATOM 5170 C C . GLU B 1 318 ? -11.656 -14.25 -15.992 1 98.81 318 GLU B C 1
ATOM 5172 O O . GLU B 1 318 ? -11.039 -13.773 -16.938 1 98.81 318 GLU B O 1
ATOM 5177 N N . ARG B 1 319 ? -11.133 -15.219 -15.148 1 98.5 319 ARG B N 1
ATOM 5178 C CA . ARG B 1 319 ? -9.852 -15.875 -15.391 1 98.5 319 ARG B CA 1
ATOM 5179 C C . ARG B 1 319 ? -9.953 -17.375 -15.172 1 98.5 319 ARG B C 1
ATOM 5181 O O . ARG B 1 319 ? -10.938 -18 -15.562 1 98.5 319 ARG B O 1
ATOM 5188 N N . LYS B 1 320 ? -8.992 -18.016 -14.492 1 98.56 320 LYS B N 1
ATOM 5189 C CA . LYS B 1 320 ? -8.883 -19.453 -14.617 1 98.56 320 LYS B CA 1
ATOM 5190 C C . LYS B 1 320 ? -9.414 -20.156 -13.367 1 98.56 320 LYS B C 1
ATOM 5192 O O . LYS B 1 320 ? -9.367 -21.391 -13.273 1 98.56 320 LYS B O 1
ATOM 5197 N N . THR B 1 321 ? -9.953 -19.406 -12.453 1 98.88 321 THR B N 1
ATOM 5198 C CA . THR B 1 321 ? -10.352 -20.078 -11.211 1 98.88 321 THR B CA 1
ATOM 5199 C C . THR B 1 321 ? -11.852 -20.359 -11.211 1 98.88 321 THR B C 1
ATOM 5201 O O . THR B 1 321 ? -12.406 -20.781 -10.188 1 98.88 321 THR B O 1
ATOM 5204 N N . THR B 1 322 ? -12.539 -20.078 -12.297 1 98.62 322 THR B N 1
ATOM 5205 C CA . THR B 1 322 ? -13.945 -20.422 -12.43 1 98.62 322 THR B CA 1
ATOM 5206 C C . THR B 1 322 ? -14.234 -21.062 -13.789 1 98.62 322 THR B C 1
ATOM 5208 O O . THR B 1 322 ? -13.445 -20.906 -14.727 1 98.62 322 THR B O 1
#

Organism: Listeria monocytogenes serovar 1/2a (strain ATCC BAA-679 / EGD-e) (NCBI:txid169963)

Solvent-accessible surface area (backbone atoms only — not comparable to full-atom values): 33539 Å² total; per-residue (Å²): 128,78,42,61,61,52,50,9,61,76,52,72,46,52,47,65,53,44,49,32,51,76,55,69,46,85,90,55,55,70,68,58,40,50,50,43,48,52,49,33,59,74,63,62,51,53,71,52,66,42,56,70,63,37,77,76,71,60,67,45,26,31,36,38,33,33,41,65,90,43,74,69,51,46,44,25,51,50,36,30,47,52,56,36,41,78,70,69,27,44,46,34,48,40,76,28,67,61,33,40,67,51,49,46,52,55,52,47,34,28,54,26,52,64,24,51,32,38,38,39,47,53,76,52,63,59,65,73,66,55,56,65,50,41,82,57,31,44,43,32,29,49,43,85,58,96,46,94,75,39,51,49,49,46,73,70,36,30,61,45,45,38,53,53,51,52,50,45,42,74,74,67,46,85,38,64,30,48,38,31,32,58,68,86,36,68,55,40,45,30,36,51,49,31,50,53,53,49,22,63,75,68,72,47,69,78,72,78,41,78,66,47,70,66,39,60,41,38,66,51,16,31,52,49,28,53,48,58,74,68,44,82,84,70,57,36,29,36,44,35,60,22,29,53,15,38,46,21,24,51,43,43,26,43,73,74,69,50,49,66,37,81,62,30,25,43,32,24,23,46,57,44,72,65,22,64,65,68,34,37,14,21,28,33,48,59,44,44,56,34,22,42,35,43,51,41,52,42,47,21,64,75,66,68,47,82,64,79,71,72,88,84,63,64,41,82,42,85,43,55,18,94,127,78,42,62,61,52,50,8,61,74,54,74,46,52,48,65,54,45,49,32,51,75,56,69,45,87,90,57,56,70,70,55,39,50,49,42,47,52,48,32,59,75,63,62,53,54,72,52,64,40,55,70,64,37,77,77,71,60,67,44,26,31,37,36,33,34,41,63,89,43,74,68,50,46,44,25,51,50,35,30,47,52,55,36,41,76,70,67,28,45,46,34,48,42,77,28,68,62,33,40,66,52,51,46,50,55,49,48,34,28,52,25,51,62,24,50,32,36,37,38,45,54,77,52,60,59,64,71,66,56,57,66,50,41,82,56,32,46,43,31,27,48,42,85,57,95,45,94,74,40,51,51,49,48,73,69,36,30,59,46,44,38,54,54,53,52,50,45,43,74,75,67,45,83,38,65,31,48,39,31,32,57,69,87,38,68,54,38,45,29,36,52,49,30,50,52,53,48,20,64,73,69,70,48,69,79,72,77,41,78,65,46,69,66,38,59,42,36,67,50,16,32,52,49,29,52,49,58,73,68,45,82,84,70,56,35,31,36,44,35,61,22,28,52,15,38,46,21,25,50,42,42,26,44,73,73,69,50,49,64,36,81,62,30,24,43,33,23,22,45,58,44,72,66,22,63,63,69,34,39,13,19,28,32,48,58,43,44,56,33,21,42,33,43,52,39,52,42,46,21,64,74,66,68,47,83,65,79,71,72,88,83,64,65,42,82,41,86,45,55,17,92

Radius of gyration: 28.58 Å; Cα contacts (8 Å, |Δi|>4): 1248; chains: 2; bounding box: 70×85×64 Å

Sequence (644 aa):
MANIQEIAKLAGVSSATVSRVINKRDYVSDETRKRVQTIIDKLDYVPNINAVSLKKGATKLIGMVIPSFTDSLNVFLKSFTMIAQEHGYNVTLFMTRIDPDKELEALEMLRQKQIDALVLVIRSNDWKTIEHYTKYGPIVTWQRVESEKIPSVFMNQYDGYTLGLEHLYAKGYRKFVNVYGNTTGLNTQSRMLAFKDFCARYELDPHEFRQFYGQGSRQDGEKIAHWFAETEHKPDAFLTPNDYFAAGLLTEARRLGYSVPEDFAICGFDNMEVAHLLDITTIHYPVNLQAENAFMLIMNQLFGSDLPLLDLDFRLVERKTTMANIQEIAKLAGVSSATVSRVINKRDYVSDETRKRVQTIIDKLDYVPNINAVSLKKGATKLIGMVIPSFTDSLNVFLKSFTMIAQEHGYNVTLFMTRIDPDKELEALEMLRQKQIDALVLVIRSNDWKTIEHYTKYGPIVTWQRVESEKIPSVFMNQYDGYTLGLEHLYAKGYRKFVNVYGNTTGLNTQSRMLAFKDFCARYELDPHEFRQFYGQGSRQDGEKIAHWFAETEHKPDAFLTPNDYFAAGLLTEARRLGYSVPEDFAICGFDNMEVAHLLDITTIHYPVNLQAENAFMLIMNQLFGSDLPLLDLDFRLVERKTT

InterPro domains:
  IPR000843 LacI-type HTH domain [PF00356] (3-48)
  IPR000843 LacI-type HTH domain [PR00036] (3-13)
  IPR000843 LacI-type HTH domain [PR00036] (13-23)
  IPR000843 LacI-type HTH domain [PS50932] (2-56)
  IPR000843 LacI-type HTH domain [SM00354] (1-71)
  IPR000843 LacI-type HTH domain [cd01392] (5-56)
  IPR010982 Lambda repressor-like, DNA-binding domain superfamily [G3DSA:1.10.260.40] (2-59)
  IPR010982 Lambda repressor-like, DNA-binding domain superfamily [SSF47413] (1-59)
  IPR028082 Periplasmic binding protein-like I [SSF53822] (59-308)
  IPR046335 Transcriptional regulator LacI/GalR-like, sensor domain [PF13377] (166-322)

Foldseek 3Di:
DDDLCNLCVQLVHDSVLLVCLLVVHPPHDPVSSVSSVVSCVVVVPAAQPVVVVPPVPALLEEEEEDQDDDPLVVLLVVLLQVLSVVVPHHYDYQHCVLPQVSVVVNLSCLSSNVHAEYEYADHNDDVVVSLVSLVSAAYEYQADDDDPSHHYLHDQLLQLLLVVVVVCVVVPFQFEEEEFAACVGNNRVSSVVSVVVVCVVVVHDPVPDDYHYNDDALVSLLVVLVVQVPDPDHGAEYEYAAVSSQLSVQVNNVVVPDDANVRHFYEHECPDPSCVVSFHWYKHWPSSLSSVQRNVVRCCRSPVDDDDGDDTDIDTDHTGRD/DDDLCNLCVQLVHDSVLLVCLLVVPPPHDPVSSVSSVVSCVVVVPAAQPVVVVPPVPALLEEEEEDQDDDPLVVLLVVLLQVVSVVVPHHYDYQHCVLPQVSVVVNLSCLSSNVHAEYEYADHNDDVVVSLVSLVSAAYEYQADDDDPSHHYLHDALLALLLVVVVVCVVVPFQFEEEEFAACVGNNRVSSVVSVVVVCVVVVHDPVPDDYHYNDDALVSLLVVLVVQVPDPDHGAEYEYAAVSSQLSVQVNNVVVPDDANVRHFYEGECPDPSCVVSFHWYKHFPSSLSSVQRNVVRCCRSPVDDDDGDDTDIDTDHTGRD

Secondary structure (DSSP, 8-state):
---HHHHHHHHTS-HHHHHHHHTT-TTS-HHHHHHHHHHHHHHT----GGGGGGGGS---EEEEEESS--HHHHHHHHHHHHHHHHTT-EEEEEE-TT-HHHHHHHHHHHHTTSSSEEEESS-SS-HHHHHGGGGGS-EEESS----SSS-B----HHHHHHHHHHHHHHTT---EEEB-S-TTSHHHHHHHHHHHHHHHHHT--TTSS--B-S--SHHHHHHHHHHHHH-SS--SEEE-SSHHHHHHHHHHHHHTT--TTTT-EEE-SB--HHHHHTT-BEEE--HHHHHHHHHHHHHHHHH---PPPPP---EEE--TT-/---HHHHHHHHTS-HHHHHHHHTT-TTS-HHHHHHHHHHHHHHT----GGGGGGGGS---EEEEEESS--HHHHHHHHHHHHHHHHTT-EEEEEE-TT-HHHHHHHHHHHHTTSSSEEEESS-SS-HHHHHHGGGGS-EEESS----SSS-B----HHHHHHHHHHHHHHTT---EEEB-S-TTSHHHHHHHHHHHHHHHHHT--TTSS--B-S--SHHHHHHHHHHHHH-SS--SEEE-SSHHHHHHHHHHHHHTT--TTTT-EEE-SS--HHHHHTT-BEEE--HHHHHHHHHHHHHHHHH---PPPPP---EEE--TT-